Protein 4HVK (pdb70)

Solvent-accessible surface area: 15768 Å² total; per-residue (Å²): 36,76,0,22,7,33,76,27,14,60,53,6,79,96,0,80,130,28,10,91,45,47,99,106,123,28,128,10,55,12,74,36,132,94,70,106,0,124,80,0,65,108,4,5,98,84,3,57,121,46,0,20,168,26,0,73,0,78,32,20,77,2,3,6,4,56,12,19,78,32,0,1,39,5,0,0,26,0,14,0,53,106,5,29,146,111,11,83,1,0,0,0,0,26,1,0,103,70,10,0,10,75,8,0,97,84,0,74,170,87,53,11,85,14,41,68,0,54,19,39,138,85,0,51,8,55,20,82,36,0,92,128,62,32,88,130,56,2,6,0,0,0,0,8,4,3,3,36,23,0,0,0,40,4,40,0,85,99,0,28,141,33,4,60,85,139,10,8,2,0,0,8,1,30,8,0,6,10,7,23,66,11,20,0,92,126,3,18,0,31,0,0,0,0,11,0,15,24,3,4,0,10,131,49,6,0,0,0,0,7,54,152,148,24,77,14,84,35,65,83,139,64,72,37,31,20,155,34,35,50,6,33,75,35,72,7,20,11,6,16,0,0,0,64,0,0,60,8,3,50,151,45,37,146,124,9,5,109,72,0,78,117,1,10,51,70,0,18,90,58,2,66,149,28,141,79,15,95,35,9,4,27,66,138,124,2,0,0,3,0,0,0,1,39,4,31,148,13,115,0,72,26,0,35,97,15,0,86,145,28,37,0,64,12,19,59,57,150,61,28,65,6,2,81,34,17,62,25,144,64,87,60,8,59,0,1,1,4,1,0,0,0,26,101,9,60,47,119,30,0,72,111,0,31,135,22,0,62,42,4,2,81,135,19,52,96,145,39,178

B-factor: mean 20.03, std 10.5, range [8.26, 128.12]

Radius of gyration: 21.13 Å; Cα contacts (8 Å, |Δi|>4): 844; chains: 1; bounding box: 71×50×34 Å

Organism: Archaeoglobus fulgidus (strain ATCC 49558 / DSM 4304 / JCM 9628 / NBRC 100126 / VC-16) (NCBI:txid224325)

Structure (mmCIF, N/CA/C/O backbone):
data_4HVK
#
_entry.id   4HVK
#
_cell.length_a   70.060
_cell.length_b   99.270
_cell.length_c   108.860
_cell.angle_alpha   90.00
_cell.angle_beta   90.00
_cell.angle_gamma   90.00
#
_symmetry.space_group_name_H-M   'C 2 2 21'
#
loop_
_entity.id
_entity.type
_entity.pdbx_description
1 polymer 'Probable cysteine desulfurase 2'
2 non-polymer 'CALCIUM ION'
3 non-polymer 'CHLORIDE ION'
4 non-polymer "4'-DEOXY-4'-AMINOPYRIDOXAL-5'-PHOSPHATE"
5 non-polymer 'TETRAETHYLENE GLYCOL'
6 water water
#
loop_
_atom_site.group_PDB
_atom_site.id
_atom_site.type_symbol
_atom_site.label_atom_id
_atom_site.label_alt_id
_atom_site.label_comp_id
_atom_site.label_asym_id
_atom_site.label_entity_id
_atom_site.label_seq_id
_atom_site.pdbx_PDB_ins_code
_atom_site.Cartn_x
_atom_site.Cartn_y
_atom_site.Cartn_z
_atom_site.occupancy
_atom_site.B_iso_or_equiv
_atom_site.auth_seq_id
_atom_site.auth_comp_id
_atom_site.auth_asym_id
_atom_site.auth_atom_id
_atom_site.pdbx_PDB_model_num
ATOM 1 N N . ALA A 1 2 ? 11.931 -2.256 19.622 1.00 19.34 2 ALA A N 1
ATOM 2 C CA . ALA A 1 2 ? 12.392 -1.605 18.324 1.00 15.78 2 ALA A CA 1
ATOM 3 C C . ALA A 1 2 ? 12.806 -0.157 18.622 1.00 13.71 2 ALA A C 1
ATOM 4 O O . ALA A 1 2 ? 12.020 0.651 19.038 1.00 15.57 2 ALA A O 1
ATOM 6 N N . TYR A 1 3 ? 14.116 0.048 18.420 1.00 13.16 3 TYR A N 1
ATOM 7 C CA . TYR A 1 3 ? 14.726 1.345 18.761 1.00 12.49 3 TYR A CA 1
ATOM 8 C C . TYR A 1 3 ? 14.827 2.218 17.531 1.00 11.57 3 TYR A C 1
ATOM 9 O O . TYR A 1 3 ? 15.571 1.905 16.613 1.00 12.73 3 TYR A O 1
ATOM 18 N N . PHE A 1 4 ? 14.145 3.365 17.578 1.00 11.13 4 PHE A N 1
ATOM 19 C CA . PHE A 1 4 ? 14.072 4.337 16.503 1.00 11.21 4 PHE A CA 1
ATOM 20 C C . PHE A 1 4 ? 14.439 5.686 17.017 1.00 11.45 4 PHE A C 1
ATOM 21 O O . PHE A 1 4 ? 13.836 6.669 16.639 1.00 11.79 4 PHE A O 1
ATOM 29 N N . ASP A 1 5 ? 15.508 5.743 17.844 1.00 10.91 5 ASP A N 1
ATOM 30 C CA . ASP A 1 5 ? 15.932 7.024 18.405 1.00 11.10 5 ASP A CA 1
ATOM 31 C C . ASP A 1 5 ? 17.468 7.145 18.313 1.00 9.75 5 ASP A C 1
ATOM 32 O O . ASP A 1 5 ? 18.157 7.638 19.198 1.00 10.83 5 ASP A O 1
ATOM 37 N N . TYR A 1 6 ? 17.966 6.776 17.127 1.00 10.04 6 TYR A N 1
ATOM 38 C CA . TYR A 1 6 ? 19.365 6.881 16.845 1.00 9.74 6 TYR A CA 1
ATOM 39 C C . TYR A 1 6 ? 19.951 8.289 16.919 1.00 9.80 6 TYR A C 1
ATOM 40 O O . TYR A 1 6 ? 21.130 8.410 17.247 1.00 12.56 6 TYR A O 1
ATOM 49 N N A THR A 1 7 ? 19.222 9.325 16.614 0.50 9.73 7 THR A N 1
ATOM 50 N N B THR A 1 7 ? 19.165 9.313 16.624 0.50 11.21 7 THR A N 1
ATOM 51 C CA A THR A 1 7 ? 19.828 10.623 16.730 0.50 10.95 7 THR A CA 1
ATOM 52 C CA B THR A 1 7 ? 19.596 10.714 16.708 0.50 13.70 7 THR A CA 1
ATOM 53 C C A THR A 1 7 ? 19.870 11.116 18.181 0.50 11.09 7 THR A C 1
ATOM 54 C C B THR A 1 7 ? 20.090 11.082 18.113 0.50 12.43 7 THR A C 1
ATOM 55 O O A THR A 1 7 ? 20.367 12.193 18.438 0.50 12.22 7 THR A O 1
ATOM 56 O O B THR A 1 7 ? 20.972 11.918 18.335 0.50 10.54 7 THR A O 1
ATOM 63 N N A SER A 1 8 ? 19.363 10.367 19.137 0.70 10.61 8 SER A N 1
ATOM 64 N N B SER A 1 8 ? 19.485 10.456 19.102 0.30 11.83 8 SER A N 1
ATOM 65 C CA A SER A 1 8 ? 19.616 10.645 20.516 0.70 9.80 8 SER A CA 1
ATOM 66 C CA B SER A 1 8 ? 19.803 10.722 20.491 0.30 11.88 8 SER A CA 1
ATOM 67 C C A SER A 1 8 ? 20.812 9.901 21.093 0.70 10.72 8 SER A C 1
ATOM 68 C C B SER A 1 8 ? 21.025 9.962 20.959 0.30 12.42 8 SER A C 1
ATOM 69 O O A SER A 1 8 ? 21.458 10.414 22.021 0.70 10.05 8 SER A O 1
ATOM 70 O O B SER A 1 8 ? 21.928 10.507 21.622 0.30 12.12 8 SER A O 1
ATOM 75 N N . ALA A 1 9 ? 21.088 8.705 20.569 1.00 11.43 9 ALA A N 1
ATOM 76 C CA . ALA A 1 9 ? 22.181 7.885 21.062 1.00 10.85 9 ALA A CA 1
ATOM 77 C C . ALA A 1 9 ? 22.242 6.635 20.199 1.00 10.85 9 ALA A C 1
ATOM 78 O O . ALA A 1 9 ? 21.187 6.138 19.828 1.00 11.03 9 ALA A O 1
ATOM 80 N N . LYS A 1 10 ? 23.459 6.142 19.982 1.00 11.12 10 LYS A N 1
ATOM 81 C CA . LYS A 1 10 ? 23.693 4.929 19.204 1.00 10.31 10 LYS A CA 1
ATOM 82 C C . LYS A 1 10 ? 24.506 3.933 20.037 1.00 10.89 10 LYS A C 1
ATOM 83 O O . LYS A 1 10 ? 25.301 4.321 20.883 1.00 11.24 10 LYS A O 1
ATOM 89 N N . PRO A 1 11 ? 24.333 2.630 19.753 1.00 11.90 11 PRO A N 1
ATOM 90 C CA . PRO A 1 11 ? 25.208 1.677 20.339 1.00 11.92 11 PRO A CA 1
ATOM 91 C C . PRO A 1 11 ? 26.628 1.769 19.766 1.00 12.81 11 PRO A C 1
ATOM 92 O O . PRO A 1 11 ? 26.817 2.172 18.614 1.00 14.87 11 PRO A O 1
ATOM 96 N N . VAL A 1 12 ? 27.615 1.408 20.575 1.00 12.10 12 VAL A N 1
ATOM 97 C CA . VAL A 1 12 ? 28.963 1.238 20.087 1.00 11.93 12 VAL A CA 1
ATOM 98 C C . VAL A 1 12 ? 29.070 -0.046 19.341 1.00 12.37 12 VAL A C 1
ATOM 99 O O . VAL A 1 12 ? 28.727 -1.111 19.893 1.00 14.61 12 VAL A O 1
ATOM 103 N N . ASP A 1 13 ? 29.561 -0.038 18.108 1.00 12.27 13 ASP A N 1
ATOM 104 C CA . ASP A 1 13 ? 29.772 -1.281 17.344 1.00 12.83 13 ASP A CA 1
ATOM 105 C C . ASP A 1 13 ? 30.708 -2.192 18.083 1.00 13.28 13 ASP A C 1
ATOM 106 O O . ASP A 1 13 ? 31.739 -1.736 18.581 1.00 13.00 13 ASP A O 1
ATOM 111 N N . GLU A 1 14 ? 30.400 -3.478 18.107 1.00 15.18 14 GLU A N 1
ATOM 112 C CA . GLU A 1 14 ? 31.259 -4.413 18.784 1.00 17.05 14 GLU A CA 1
ATOM 113 C C . GLU A 1 14 ? 32.684 -4.412 18.316 1.00 15.54 14 GLU A C 1
ATOM 114 O O . GLU A 1 14 ? 33.642 -4.643 19.087 1.00 15.74 14 GLU A O 1
ATOM 116 N N . ARG A 1 15 ? 32.877 -4.122 17.020 1.00 14.17 15 ARG A N 1
ATOM 117 C CA . ARG A 1 15 ? 34.230 -4.038 16.461 1.00 14.66 15 ARG A CA 1
ATOM 118 C C . ARG A 1 15 ? 35.053 -2.831 16.972 1.00 15.40 15 ARG A C 1
ATOM 119 O O . ARG A 1 15 ? 36.293 -2.878 17.097 1.00 15.75 15 ARG A O 1
ATOM 127 N N . ILE A 1 16 ? 34.340 -1.782 17.308 1.00 14.24 16 ILE A N 1
ATOM 128 C CA . ILE A 1 16 ? 34.927 -0.555 17.849 1.00 14.46 16 ILE A CA 1
ATOM 129 C C . ILE A 1 16 ? 35.313 -0.827 19.290 1.00 15.42 16 ILE A C 1
ATOM 130 O O . ILE A 1 16 ? 36.416 -0.486 19.715 1.00 14.53 16 ILE A O 1
ATOM 135 N N . LEU A 1 17 ? 34.432 -1.476 20.037 1.00 16.19 17 LEU A N 1
ATOM 136 C CA . LEU A 1 17 ? 34.738 -1.807 21.411 1.00 17.24 17 LEU A CA 1
ATOM 137 C C . LEU A 1 17 ? 35.981 -2.688 21.464 1.00 16.41 17 LEU A C 1
ATOM 138 O O . LEU A 1 17 ? 36.887 -2.482 22.296 1.00 18.56 17 LEU A O 1
ATOM 143 N N . GLU A 1 18 ? 36.085 -3.670 20.587 1.00 18.49 18 GLU A N 1
ATOM 144 C CA . GLU A 1 18 ? 37.259 -4.521 20.530 1.00 17.92 18 GLU A CA 1
ATOM 145 C C . GLU A 1 18 ? 38.547 -3.738 20.312 1.00 18.20 18 GLU A C 1
ATOM 146 O O . GLU A 1 18 ? 39.617 -4.044 20.923 1.00 21.61 18 GLU A O 1
ATOM 152 N N . ALA A 1 19 ? 38.517 -2.689 19.478 1.00 15.69 19 ALA A N 1
ATOM 153 C CA . ALA A 1 19 ? 39.719 -1.921 19.247 1.00 16.42 19 ALA A CA 1
ATOM 154 C C . ALA A 1 19 ? 40.111 -1.051 20.439 1.00 14.74 19 ALA A C 1
ATOM 155 O O . ALA A 1 19 ? 41.299 -0.814 20.673 1.00 16.90 19 ALA A O 1
ATOM 157 N N . MET A 1 20 ? 39.120 -0.615 21.171 1.00 14.81 20 MET A N 1
ATOM 158 C CA . MET A 1 20 ? 39.303 0.264 22.341 1.00 14.86 20 MET A CA 1
ATOM 159 C C . MET A 1 20 ? 39.842 -0.367 23.591 1.00 14.96 20 MET A C 1
ATOM 160 O O . MET A 1 20 ? 40.619 0.222 24.319 1.00 15.23 20 MET A O 1
ATOM 165 N N . LEU A 1 21 ? 39.374 -1.561 23.865 1.00 16.46 21 LEU A N 1
ATOM 166 C CA . LEU A 1 21 ? 39.602 -2.142 25.163 1.00 19.18 21 LEU A CA 1
ATOM 167 C C . LEU A 1 21 ? 41.056 -2.256 25.563 1.00 18.41 21 LEU A C 1
ATOM 168 O O . LEU A 1 21 ? 41.320 -2.073 26.743 1.00 16.87 21 LEU A O 1
ATOM 173 N N . PRO A 1 22 ? 41.973 -2.640 24.644 1.00 15.81 22 PRO A N 1
ATOM 174 C CA . PRO A 1 22 ? 43.339 -2.745 25.062 1.00 17.65 22 PRO A CA 1
ATOM 175 C C . PRO A 1 22 ? 43.923 -1.491 25.707 1.00 15.71 22 PRO A C 1
ATOM 176 O O . PRO A 1 22 ? 44.906 -1.555 26.423 1.00 15.45 22 PRO A O 1
ATOM 180 N N . TYR A 1 23 ? 43.396 -0.364 25.304 1.00 13.29 23 TYR A N 1
ATOM 181 C CA . TYR A 1 23 ? 43.916 0.915 25.750 1.00 12.51 23 TYR A CA 1
ATOM 182 C C . TYR A 1 23 ? 43.371 1.310 27.124 1.00 12.45 23 TYR A C 1
ATOM 183 O O . TYR A 1 23 ? 43.929 2.190 27.787 1.00 15.18 23 TYR A O 1
ATOM 192 N N A MET A 1 24 ? 42.329 0.643 27.577 0.50 14.04 24 MET A N 1
ATOM 193 N N B MET A 1 24 ? 42.398 0.592 27.622 0.50 13.34 24 MET A N 1
ATOM 194 C CA A MET A 1 24 ? 41.771 0.879 28.912 0.50 14.77 24 MET A CA 1
ATOM 195 C CA 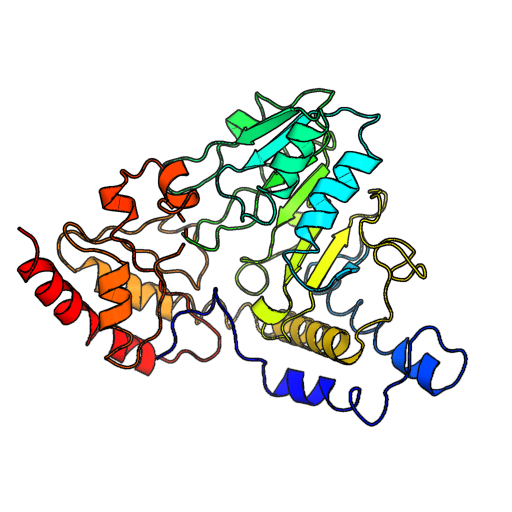B MET A 1 24 ? 41.861 0.869 28.946 0.50 14.01 24 MET A CA 1
ATOM 196 C C A MET A 1 24 ? 42.711 0.402 29.991 0.50 14.08 24 MET A C 1
ATOM 197 C C B MET A 1 24 ? 42.721 0.260 30.061 0.50 14.43 24 MET A C 1
ATOM 198 O O A MET A 1 24 ? 42.891 1.055 31.003 0.50 15.74 24 MET A O 1
ATOM 199 O O B MET A 1 24 ? 43.077 0.910 31.012 0.50 15.66 24 MET A O 1
ATOM 208 N N A THR A 1 25 ? 43.192 -0.826 29.790 0.50 14.47 25 THR A N 1
ATOM 209 N N B THR A 1 25 ? 43.054 -1.019 29.970 0.50 15.78 25 THR A N 1
ATOM 210 C CA A THR A 1 25 ? 43.734 -1.623 30.895 0.50 17.76 25 THR A CA 1
ATOM 211 C CA B THR A 1 25 ? 43.833 -1.594 31.068 0.50 18.03 25 THR A CA 1
ATOM 212 C C A THR A 1 25 ? 45.237 -1.853 30.640 0.50 16.33 25 THR A C 1
ATOM 213 C C B THR A 1 25 ? 45.162 -2.215 30.689 0.50 16.67 25 THR A C 1
ATOM 214 O O A THR A 1 25 ? 46.118 -1.582 31.515 0.50 17.02 25 THR A O 1
ATOM 215 O O B THR A 1 25 ? 45.868 -2.708 31.584 0.50 20.55 25 THR A O 1
ATOM 222 N N . GLU A 1 26 ? 45.544 -2.294 29.428 1.00 16.98 26 GLU A N 1
ATOM 223 C CA A GLU A 1 26 ? 46.867 -2.824 29.013 0.50 17.71 26 GLU A CA 1
ATOM 224 C CA B GLU A 1 26 ? 46.888 -2.765 29.187 0.50 17.18 26 GLU A CA 1
ATOM 225 C C . GLU A 1 26 ? 47.842 -1.723 28.603 1.00 16.48 26 GLU A C 1
ATOM 226 O O . GLU A 1 26 ? 48.946 -1.539 29.110 1.00 19.84 26 GLU A O 1
ATOM 237 N N . SER A 1 27 ? 47.458 -1.029 27.565 1.00 15.40 27 SER A N 1
ATOM 238 C CA . SER A 1 27 ? 48.245 -0.003 26.941 1.00 15.11 27 SER A CA 1
ATOM 239 C C . SER A 1 27 ? 47.655 1.369 27.321 1.00 14.22 27 SER A C 1
ATOM 240 O O . SER A 1 27 ? 47.050 2.028 26.477 1.00 15.37 27 SER A O 1
ATOM 243 N N . PHE A 1 28 ? 47.863 1.751 28.576 1.00 12.65 28 PHE A N 1
ATOM 244 C CA . PHE A 1 28 ? 47.126 2.869 29.157 1.00 12.31 28 PHE A CA 1
ATOM 245 C C . PHE A 1 28 ? 47.946 4.130 29.270 1.00 11.51 28 PHE A C 1
ATOM 246 O O . PHE A 1 28 ? 47.506 5.026 29.984 1.00 12.78 28 PHE A O 1
ATOM 254 N N . GLY A 1 29 ? 49.077 4.239 28.588 1.00 11.12 29 GLY A N 1
ATOM 255 C CA . GLY A 1 29 ? 49.897 5.411 28.670 1.00 10.74 29 GLY A CA 1
ATOM 256 C C . GLY A 1 29 ? 49.276 6.710 28.247 1.00 10.85 29 GLY A C 1
ATOM 257 O O . GLY A 1 29 ? 48.325 6.762 27.472 1.00 12.33 29 GLY A O 1
ATOM 258 N N . ASN A 1 30 ? 49.903 7.743 28.737 1.00 10.90 30 ASN A N 1
ATOM 259 C CA . ASN A 1 30 ? 49.595 9.135 28.309 1.00 11.19 30 ASN A CA 1
ATOM 260 C C . ASN A 1 30 ? 50.499 9.463 27.113 1.00 11.37 30 ASN A C 1
ATOM 261 O O . ASN A 1 30 ? 51.711 9.280 27.183 1.00 11.74 30 ASN A O 1
ATOM 266 N N . PRO A 1 31 ? 49.912 9.961 25.993 1.00 11.54 31 PRO A N 1
ATOM 267 C CA . PRO A 1 31 ? 50.718 10.275 24.816 1.00 12.78 31 PRO A CA 1
ATOM 268 C C . PRO A 1 31 ? 51.838 11.303 25.032 1.00 14.83 31 PRO A C 1
ATOM 269 O O . PRO A 1 31 ? 52.746 11.355 24.173 1.00 17.11 31 PRO A O 1
ATOM 273 N N . SER A 1 32 ? 51.785 12.120 26.090 1.00 14.26 32 SER A N 1
ATOM 274 C CA . SER A 1 32 ? 52.818 13.055 26.355 1.00 15.13 32 SER A CA 1
ATOM 275 C C . SER A 1 32 ? 53.983 12.439 27.131 1.00 14.73 32 SER A C 1
ATOM 276 O O . SER A 1 32 ? 55.021 13.062 27.283 1.00 17.68 32 SER A O 1
ATOM 279 N N . SER A 1 33 ? 53.820 11.226 27.641 1.00 13.76 33 SER A N 1
ATOM 280 C CA . SER A 1 33 ? 54.924 10.610 28.418 1.00 12.98 33 SER A CA 1
ATOM 281 C C . SER A 1 33 ? 56.017 10.151 27.493 1.00 14.94 33 SER A C 1
ATOM 282 O O . SER A 1 33 ? 55.752 9.672 26.407 1.00 17.20 33 SER A O 1
ATOM 285 N N A VAL A 1 34 ? 57.225 10.237 28.030 0.60 15.17 34 VAL A N 1
ATOM 286 N N B VAL A 1 34 ? 57.273 10.260 27.914 0.40 15.56 34 VAL A N 1
ATOM 287 C CA A VAL A 1 34 ? 58.469 9.998 27.285 0.60 14.95 34 VAL A CA 1
ATOM 288 C CA B VAL A 1 34 ? 58.418 9.981 27.000 0.40 16.10 34 VAL A CA 1
ATOM 289 C C A VAL A 1 34 ? 59.034 8.641 27.681 0.60 16.52 34 VAL A C 1
ATOM 290 C C B VAL A 1 34 ? 59.108 8.621 27.246 0.40 17.10 34 VAL A C 1
ATOM 291 O O A VAL A 1 34 ? 60.110 8.512 28.299 0.60 17.54 34 VAL A O 1
ATOM 292 O O B VAL A 1 34 ? 60.371 8.467 27.329 0.40 15.02 34 VAL A O 1
ATOM 299 N N . HIS A 1 35 ? 58.236 7.649 27.402 1.00 14.31 35 HIS A N 1
ATOM 300 C CA . HIS A 1 35 ? 58.618 6.266 27.554 1.00 13.76 35 HIS A CA 1
ATOM 301 C C . HIS A 1 35 ? 57.719 5.401 26.720 1.00 14.52 35 HIS A C 1
ATOM 302 O O . HIS A 1 35 ? 56.831 5.891 26.052 1.00 14.68 35 HIS A O 1
ATOM 309 N N . SER A 1 36 ? 58.032 4.113 26.682 1.00 14.87 36 SER A N 1
ATOM 310 C CA . SER A 1 36 ? 57.404 3.205 25.742 1.00 15.37 36 SER A CA 1
ATOM 311 C C . SER A 1 36 ? 55.876 3.253 25.832 1.00 13.55 36 SER A C 1
ATOM 312 O O . SER A 1 36 ? 55.221 3.062 24.814 1.00 14.45 36 SER A O 1
ATOM 315 N N . TYR A 1 37 ? 55.292 3.379 27.035 1.00 13.65 37 TYR A N 1
ATOM 316 C CA . TYR A 1 37 ? 53.842 3.365 27.128 1.00 13.10 37 TYR A CA 1
ATOM 317 C C . TYR A 1 37 ? 53.317 4.650 26.481 1.00 11.86 37 TYR A C 1
ATOM 318 O O . TYR A 1 37 ? 52.232 4.637 25.826 1.00 13.13 37 TYR A O 1
ATOM 327 N N . GLY A 1 38 ? 53.991 5.756 26.694 1.00 12.44 38 GLY A N 1
ATOM 328 C CA . GLY A 1 38 ? 53.672 7.023 26.076 1.00 13.31 38 GLY A CA 1
ATOM 329 C C . GLY A 1 38 ? 53.738 6.898 24.554 1.00 12.71 38 GLY A C 1
ATOM 330 O O . GLY A 1 38 ? 52.854 7.408 23.833 1.00 13.55 38 GLY A O 1
ATOM 331 N N . PHE A 1 39 ? 54.796 6.286 24.044 1.00 12.50 39 PHE A N 1
ATOM 332 C CA . PHE A 1 39 ? 54.987 6.214 22.600 1.00 13.72 39 PHE A CA 1
ATOM 333 C C . PHE A 1 39 ? 53.848 5.441 21.986 1.00 14.99 39 PHE A C 1
ATOM 334 O O . PHE A 1 39 ? 53.321 5.843 20.915 1.00 14.94 39 PHE A O 1
ATOM 342 N N . LYS A 1 40 ? 53.481 4.295 22.561 1.00 14.12 40 LYS A N 1
ATOM 343 C CA . LYS A 1 40 ? 52.386 3.555 22.020 1.00 15.13 40 LYS A CA 1
ATOM 344 C C . LYS A 1 40 ? 51.083 4.307 22.020 1.00 12.92 40 LYS A C 1
ATOM 345 O O . LYS A 1 40 ? 50.285 4.208 21.083 1.00 13.83 40 LYS A O 1
ATOM 349 N N . ALA A 1 41 ? 50.847 5.064 23.086 1.00 11.55 41 ALA A N 1
ATOM 350 C CA . ALA A 1 41 ? 49.625 5.846 23.193 1.00 11.71 41 ALA A CA 1
ATOM 351 C C . ALA A 1 41 ? 49.632 6.935 22.092 1.00 12.86 41 ALA A C 1
ATOM 352 O O . ALA A 1 41 ? 48.598 7.157 21.425 1.00 13.47 41 ALA A O 1
ATOM 354 N N . ARG A 1 42 ? 50.748 7.631 21.923 1.00 13.54 42 ARG A N 1
ATOM 355 C CA . ARG A 1 42 ? 50.813 8.634 20.900 1.00 13.73 42 ARG A CA 1
ATOM 356 C C . ARG A 1 42 ? 50.618 8.088 19.503 1.00 13.99 42 ARG A C 1
ATOM 357 O O . ARG A 1 42 ? 49.938 8.682 18.670 1.00 14.36 42 ARG A O 1
ATOM 361 N N A GLU A 1 43 ? 51.160 6.922 19.254 0.60 13.87 43 GLU A N 1
ATOM 362 N N B GLU A 1 43 ? 51.227 6.961 19.240 0.40 13.68 43 GLU A N 1
ATOM 363 C CA A GLU A 1 43 ? 51.028 6.274 17.925 0.60 15.18 43 GLU A CA 1
ATOM 364 C CA B GLU A 1 43 ? 51.086 6.379 17.916 0.40 13.83 43 GLU A CA 1
ATOM 365 C C A GLU A 1 43 ? 49.537 5.941 17.670 0.60 14.09 43 GLU A C 1
ATOM 366 C C B GLU A 1 43 ? 49.568 6.051 17.704 0.40 13.98 43 GLU A C 1
ATOM 367 O O A GLU A 1 43 ? 49.009 6.014 16.562 0.60 13.93 43 GLU A O 1
ATOM 368 O O B GLU A 1 43 ? 49.041 6.355 16.635 0.40 14.27 43 GLU A O 1
ATOM 379 N N . ALA A 1 44 ? 48.877 5.461 18.714 1.00 13.08 44 ALA A N 1
ATOM 380 C CA . ALA A 1 44 ? 47.430 5.164 18.602 1.00 12.82 44 ALA A CA 1
ATOM 381 C C . ALA A 1 44 ? 46.645 6.416 18.293 1.00 12.44 44 ALA A C 1
ATOM 382 O O . ALA A 1 44 ? 45.726 6.364 17.488 1.00 13.41 44 ALA A O 1
ATOM 384 N N . VAL A 1 45 ? 46.935 7.520 18.981 1.00 12.28 45 VAL A N 1
ATOM 385 C CA . VAL A 1 45 ? 46.214 8.767 18.788 1.00 12.08 45 VAL A CA 1
ATOM 386 C C . VAL A 1 45 ? 46.439 9.238 17.342 1.00 11.75 45 VAL A C 1
ATOM 387 O O . VAL A 1 45 ? 45.484 9.631 16.645 1.00 12.89 45 VAL A O 1
ATOM 391 N N A GLN A 1 46 ? 47.700 9.305 16.940 0.60 12.44 46 GLN A N 1
ATOM 392 N N B GLN A 1 46 ? 47.669 9.053 16.857 0.40 11.32 46 GLN A N 1
ATOM 393 C CA A GLN A 1 46 ? 48.019 9.862 15.602 0.60 13.64 46 GLN A CA 1
ATOM 394 C CA B GLN A 1 46 ? 48.019 9.462 15.477 0.40 12.92 46 GLN A CA 1
ATOM 395 C C A GLN A 1 46 ? 47.328 9.057 14.501 0.60 13.27 46 GLN A C 1
ATOM 396 C C B GLN A 1 46 ? 47.262 8.603 14.477 0.40 12.12 46 GLN A C 1
ATOM 397 O O A GLN A 1 46 ? 46.882 9.615 13.496 0.60 14.66 46 GLN A O 1
ATOM 398 O O B GLN A 1 46 ? 46.685 9.104 13.501 0.40 10.76 46 GLN A O 1
ATOM 409 N N A GLU A 1 47 ? 47.313 7.734 14.668 0.50 14.17 47 GLU A N 1
ATOM 410 N N B GLU A 1 47 ? 47.253 7.300 14.675 0.50 13.01 47 GLU A N 1
ATOM 411 C CA A GLU A 1 47 ? 46.609 6.771 13.755 0.50 13.28 47 GLU A CA 1
ATOM 412 C CA B GLU A 1 47 ? 46.578 6.529 13.721 0.50 13.54 47 GLU A CA 1
ATOM 413 C C A GLU A 1 47 ? 45.076 6.958 13.698 0.50 12.20 47 GLU A C 1
ATOM 414 C C B GLU A 1 47 ? 45.116 7.011 13.685 0.50 12.57 47 GLU A C 1
ATOM 415 O O A GLU A 1 47 ? 44.409 6.799 12.650 0.50 11.44 47 GLU A O 1
ATOM 416 O O B GLU A 1 47 ? 44.604 7.318 12.592 0.50 12.83 47 GLU A O 1
ATOM 427 N N . ALA A 1 48 ? 44.491 7.163 14.859 1.00 12.03 48 ALA A N 1
ATOM 428 C CA . ALA A 1 48 ? 43.076 7.545 14.917 1.00 11.51 48 ALA A CA 1
ATOM 429 C C . ALA A 1 48 ? 42.797 8.853 14.204 1.00 12.24 48 ALA A C 1
ATOM 430 O O . ALA A 1 48 ? 41.777 8.998 13.500 1.00 13.14 48 ALA A O 1
ATOM 432 N N . ARG A 1 49 ? 43.651 9.839 14.440 1.00 11.85 49 ARG A N 1
ATOM 433 C CA . ARG A 1 49 ? 43.507 11.155 13.893 1.00 12.20 49 ARG A CA 1
ATOM 434 C C . ARG A 1 49 ? 43.488 11.031 12.344 1.00 12.92 49 ARG A C 1
ATOM 435 O O . ARG A 1 49 ? 42.680 11.674 11.695 1.00 13.53 49 ARG A O 1
ATOM 443 N N A GLU A 1 50 ? 44.362 10.164 11.821 0.50 13.02 50 GLU A N 1
ATOM 444 N N B GLU A 1 50 ? 44.444 10.310 11.788 0.50 11.28 50 GLU A N 1
ATOM 445 C CA A GLU A 1 50 ? 44.418 9.842 10.407 0.50 13.79 50 GLU A CA 1
ATOM 446 C CA B GLU A 1 50 ? 44.485 10.211 10.372 0.50 11.75 50 GLU A CA 1
ATOM 447 C C A GLU A 1 50 ? 43.125 9.195 9.873 0.50 13.63 50 GLU A C 1
ATOM 448 C C B GLU A 1 50 ? 43.249 9.491 9.819 0.50 11.55 50 GLU A C 1
ATOM 449 O O A GLU A 1 50 ? 42.645 9.537 8.800 0.50 13.86 50 GLU A O 1
ATOM 450 O O B GLU A 1 50 ? 42.804 9.758 8.719 0.50 13.09 50 GLU A O 1
ATOM 461 N N A LYS A 1 51 ? 42.560 8.268 10.609 0.50 12.76 51 LYS A N 1
ATOM 462 N N B LYS A 1 51 ? 42.728 8.518 10.537 0.50 10.24 51 LYS A N 1
ATOM 463 C CA A LYS A 1 51 ? 41.331 7.599 10.201 0.50 13.07 51 LYS A CA 1
ATOM 464 C CA B LYS A 1 51 ? 41.524 7.812 10.092 0.50 11.93 51 LYS A CA 1
ATOM 465 C C A LYS A 1 51 ? 40.163 8.593 10.143 0.50 13.39 51 LYS A C 1
ATOM 466 C C B LYS A 1 51 ? 40.321 8.765 10.022 0.50 11.82 51 LYS A C 1
ATOM 467 O O A LYS A 1 51 ? 39.308 8.517 9.229 0.50 13.51 51 LYS A O 1
ATOM 468 O O B LYS A 1 51 ? 39.561 8.793 9.025 0.50 11.38 51 LYS A O 1
ATOM 479 N N . VAL A 1 52 ? 40.149 9.540 11.083 1.00 12.39 52 VAL A N 1
ATOM 480 C CA . VAL A 1 52 ? 39.063 10.565 11.089 1.00 11.58 52 VAL A CA 1
ATOM 481 C C . VAL A 1 52 ? 39.255 11.550 9.902 1.00 11.98 52 VAL A C 1
ATOM 482 O O . VAL A 1 52 ? 38.298 11.864 9.204 1.00 12.72 52 VAL A O 1
ATOM 486 N N . ALA A 1 53 ? 40.478 12.029 9.726 1.00 12.44 53 ALA A N 1
ATOM 487 C CA . ALA A 1 53 ? 40.724 12.957 8.640 1.00 12.93 53 ALA A CA 1
ATOM 488 C C . ALA A 1 53 ? 40.395 12.325 7.287 1.00 12.86 53 ALA A C 1
ATOM 489 O O . ALA A 1 53 ? 39.777 12.931 6.403 1.00 15.57 53 ALA A O 1
ATOM 491 N N . LYS A 1 54 ? 40.818 11.094 7.099 1.00 13.80 54 LYS A N 1
ATOM 492 C CA A LYS A 1 54 ? 40.609 10.388 5.830 0.20 14.15 54 LYS A CA 1
ATOM 493 C CA B LYS A 1 54 ? 40.587 10.428 5.809 0.80 13.01 54 LYS A CA 1
ATOM 494 C C . LYS A 1 54 ? 39.117 10.291 5.507 1.00 12.98 54 LYS A C 1
ATOM 495 O O . LYS A 1 54 ? 38.691 10.383 4.335 1.00 15.31 54 LYS A O 1
ATOM 506 N N . LEU A 1 55 ? 38.292 10.000 6.524 1.00 12.83 55 LEU A N 1
ATOM 507 C CA . LEU A 1 55 ? 36.889 9.812 6.349 1.00 12.25 55 LEU A CA 1
ATOM 508 C C . LEU A 1 55 ? 36.261 10.969 5.578 1.00 12.71 55 LEU A C 1
ATOM 509 O O . LEU A 1 55 ? 35.363 10.731 4.761 1.00 15.86 55 LEU A O 1
ATOM 514 N N . VAL A 1 56 ? 36.666 12.181 5.884 1.00 12.86 56 VAL A N 1
ATOM 515 C CA . VAL A 1 56 ? 36.062 13.385 5.379 1.00 13.34 56 VAL A CA 1
ATOM 516 C C . VAL A 1 56 ? 36.917 14.067 4.313 1.00 12.38 56 VAL A C 1
ATOM 517 O O . VAL A 1 56 ? 36.704 15.231 3.959 1.00 13.36 56 VAL A O 1
ATOM 521 N N . ASN A 1 57 ? 37.921 13.371 3.809 1.00 13.50 57 ASN A N 1
ATOM 522 C CA . ASN A 1 57 ? 38.858 13.926 2.815 1.00 13.58 57 ASN A CA 1
ATOM 523 C C . ASN A 1 57 ? 39.543 15.129 3.340 1.00 13.72 57 ASN A C 1
ATOM 524 O O . ASN A 1 57 ? 39.674 16.128 2.644 1.00 14.32 57 ASN A O 1
ATOM 529 N N . GLY A 1 58 ? 40.052 15.058 4.575 1.00 13.56 58 GLY A N 1
ATOM 530 C CA . GLY A 1 58 ? 40.520 16.149 5.371 1.00 14.06 58 GLY A CA 1
ATOM 531 C C . GLY A 1 58 ? 42.014 16.392 5.360 1.00 14.35 58 GLY A C 1
ATOM 532 O O . GLY A 1 58 ? 42.543 17.001 6.253 1.00 14.47 58 GLY A O 1
ATOM 533 N N . GLY A 1 59 ? 42.695 15.980 4.279 1.00 16.04 59 GLY A N 1
ATOM 534 C CA . GLY A 1 59 ? 44.139 16.218 4.202 1.00 16.90 59 GLY A CA 1
ATOM 535 C C . GLY A 1 59 ? 44.558 17.677 4.179 1.00 17.41 59 GLY A C 1
ATOM 536 O O . GLY A 1 59 ? 45.709 17.979 4.474 1.00 20.12 59 GLY A O 1
ATOM 537 N N . GLY A 1 60 ? 43.648 18.578 3.788 1.00 15.42 60 GLY A N 1
ATOM 538 C CA . GLY A 1 60 ? 43.935 19.975 3.797 1.00 17.14 60 GLY A CA 1
ATOM 539 C C . GLY A 1 60 ? 43.668 20.689 5.101 1.00 16.16 60 GLY A C 1
ATOM 540 O O . GLY A 1 60 ? 43.561 21.897 5.110 1.00 15.74 60 GLY A O 1
ATOM 541 N N . GLY A 1 61 ? 43.613 19.944 6.200 1.00 17.24 61 GLY A N 1
ATOM 542 C CA . GLY A 1 61 ? 43.411 20.497 7.483 1.00 15.05 61 GLY A CA 1
ATOM 543 C C . GLY A 1 61 ? 43.831 19.534 8.577 1.00 14.31 61 GLY A C 1
ATOM 544 O O . GLY A 1 61 ? 44.524 18.579 8.312 1.00 16.29 61 GLY A O 1
ATOM 545 N N A THR A 1 62 ? 43.460 19.865 9.803 0.50 13.56 62 THR A N 1
ATOM 546 N N B THR A 1 62 ? 43.424 19.817 9.797 0.50 13.11 62 THR A N 1
ATOM 547 C CA A THR A 1 62 ? 43.824 19.174 11.003 0.50 14.57 62 THR A CA 1
ATOM 548 C CA B THR A 1 62 ? 43.799 19.066 10.944 0.50 14.17 62 THR A CA 1
ATOM 549 C C A THR A 1 62 ? 42.554 18.757 11.735 0.50 12.38 62 THR A C 1
ATOM 550 C C B THR A 1 62 ? 42.623 18.822 11.871 0.50 12.28 62 THR A C 1
ATOM 551 O O A THR A 1 62 ? 41.561 19.405 11.707 0.50 10.93 62 THR A O 1
ATOM 552 O O B THR A 1 62 ? 41.810 19.686 12.192 0.50 12.16 62 THR A O 1
ATOM 559 N N . VAL A 1 63 ? 42.589 17.588 12.328 1.00 13.35 63 VAL A N 1
ATOM 560 C CA . VAL A 1 63 ? 41.570 17.094 13.288 1.00 11.36 63 VAL A CA 1
ATOM 561 C C . VAL A 1 63 ? 41.965 17.498 14.713 1.00 11.85 63 VAL A C 1
ATOM 562 O O . VAL A 1 63 ? 43.058 17.187 15.163 1.00 14.56 63 VAL A O 1
ATOM 566 N N . VAL A 1 64 ? 41.064 18.175 15.425 1.00 11.63 64 VAL A N 1
ATOM 567 C CA . VAL A 1 64 ? 41.197 18.451 16.830 1.00 11.58 64 VAL A CA 1
ATOM 568 C C . VAL A 1 64 ? 40.156 17.596 17.590 1.00 10.70 6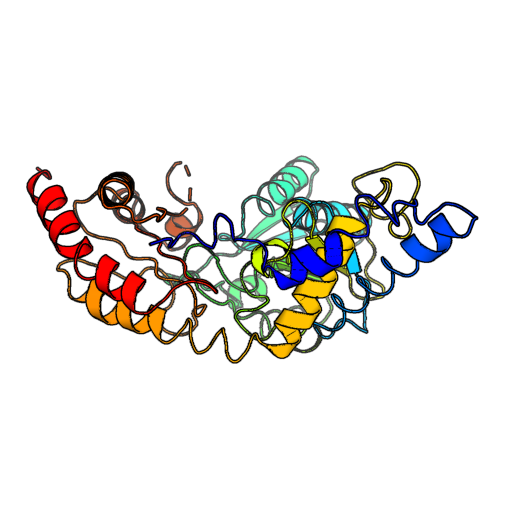4 VAL A C 1
ATOM 569 O O . VAL A 1 64 ? 38.969 17.716 17.373 1.00 11.78 64 VAL A O 1
ATOM 573 N N . PHE A 1 65 ? 40.658 16.761 18.498 1.00 9.94 65 PHE A N 1
ATOM 574 C CA . PHE A 1 65 ? 39.796 15.963 19.324 1.00 11.29 65 PHE A CA 1
ATOM 575 C C . PHE A 1 65 ? 39.159 16.752 20.432 1.00 10.67 65 PHE A C 1
ATOM 576 O O . PHE A 1 65 ? 39.800 17.552 21.065 1.00 14.05 65 PHE A O 1
ATOM 584 N N . THR A 1 66 ? 37.850 16.510 20.623 1.00 10.43 66 THR A N 1
ATOM 585 C CA . THR A 1 66 ? 37.070 17.133 21.653 1.00 9.97 66 THR A CA 1
ATOM 586 C C . THR A 1 66 ? 36.307 16.086 22.430 1.00 10.27 66 THR A C 1
ATOM 587 O O . THR A 1 66 ? 36.408 14.861 22.141 1.00 10.75 66 THR A O 1
ATOM 591 N N . SER A 1 67 ? 35.500 16.503 23.391 1.00 10.67 67 SER A N 1
ATOM 592 C CA . SER A 1 67 ? 34.633 15.618 24.145 1.00 9.93 67 SER A CA 1
ATOM 593 C C . SER A 1 67 ? 33.308 15.314 23.440 1.00 9.74 67 SER A C 1
ATOM 594 O O . SER A 1 67 ? 32.434 14.678 24.035 1.00 11.91 67 SER A O 1
ATOM 597 N N . GLY A 1 68 ? 33.162 15.730 22.184 1.00 10.21 68 GLY A N 1
ATOM 598 C CA . GLY A 1 68 ? 31.944 15.503 21.447 1.00 10.26 68 GLY A CA 1
ATOM 599 C C . GLY A 1 68 ? 31.596 16.617 20.508 1.00 9.65 68 GLY A C 1
ATOM 600 O O . GLY A 1 68 ? 32.311 17.657 20.440 1.00 10.35 68 GLY A O 1
ATOM 601 N N . ALA A 1 69 ? 30.478 16.514 19.805 1.00 9.86 69 ALA A N 1
ATOM 602 C CA . ALA A 1 69 ? 30.002 17.510 18.890 1.00 9.01 69 ALA A CA 1
ATOM 603 C C . ALA A 1 69 ? 29.709 18.806 19.621 1.00 9.44 69 ALA A C 1
ATOM 604 O O . ALA A 1 69 ? 29.977 19.880 19.022 1.00 10.63 69 ALA A O 1
ATOM 606 N N . THR A 1 70 ? 29.136 18.786 20.791 1.00 9.37 70 THR A N 1
ATOM 607 C CA . THR A 1 70 ? 28.826 20.060 21.487 1.00 9.52 70 THR A CA 1
ATOM 608 C C . THR A 1 70 ? 30.086 20.850 21.683 1.00 8.50 70 THR A C 1
ATOM 609 O O . THR A 1 70 ? 30.130 22.073 21.347 1.00 10.55 70 THR A O 1
ATOM 613 N N A GLU A 1 71 ? 31.119 20.277 22.266 0.50 9.42 71 GLU A N 1
ATOM 614 N N B GLU A 1 71 ? 31.118 20.267 22.251 0.50 9.73 71 GLU A N 1
ATOM 615 C CA A GLU A 1 71 ? 32.352 21.009 22.509 0.50 10.03 71 GLU A CA 1
ATOM 616 C CA B GLU A 1 71 ? 32.347 20.990 22.462 0.50 10.52 71 GLU A CA 1
ATOM 617 C C A GLU A 1 71 ? 33.062 21.456 21.205 0.50 10.09 71 GLU A C 1
ATOM 618 C C B GLU A 1 71 ? 32.908 21.508 21.157 0.50 10.00 71 GLU A C 1
ATOM 619 O O A GLU A 1 71 ? 33.698 22.534 21.137 0.50 10.06 71 GLU A O 1
ATOM 620 O O B GLU A 1 71 ? 33.308 22.660 21.052 0.50 9.78 71 GLU A O 1
ATOM 631 N N . ALA A 1 72 ? 32.952 20.640 20.145 1.00 9.77 72 ALA A N 1
ATOM 632 C CA . ALA A 1 72 ? 33.483 20.989 18.845 1.00 9.18 72 ALA A CA 1
ATOM 633 C C . ALA A 1 72 ? 32.743 22.189 18.270 1.00 9.65 72 ALA A C 1
ATOM 634 O O . ALA A 1 72 ? 33.372 23.100 17.721 1.00 11.01 72 ALA A O 1
ATOM 636 N N . ASN A 1 73 ? 31.418 22.237 18.363 1.00 9.83 73 ASN A N 1
ATOM 637 C CA . ASN A 1 73 ? 30.682 23.413 17.904 1.00 9.75 73 ASN A CA 1
ATOM 638 C C . ASN A 1 73 ? 30.986 24.613 18.726 1.00 10.55 73 ASN A C 1
ATOM 639 O O . ASN A 1 73 ? 31.067 25.706 18.133 1.00 11.79 73 ASN A O 1
ATOM 644 N N . ASN A 1 74 ? 31.175 24.525 20.027 1.00 10.30 74 ASN A N 1
ATOM 645 C CA . ASN A 1 74 ? 31.589 25.633 20.804 1.00 11.55 74 ASN A CA 1
ATOM 646 C C . ASN A 1 74 ? 32.926 26.184 20.323 1.00 10.34 74 ASN A C 1
ATOM 647 O O . ASN A 1 74 ? 33.159 27.400 20.231 1.00 12.36 74 ASN A O 1
ATOM 652 N N . LEU A 1 75 ? 33.876 25.318 20.087 1.00 11.29 75 LEU A N 1
ATOM 653 C CA . LEU A 1 75 ? 35.197 25.675 19.612 1.00 10.76 75 LEU A CA 1
ATOM 654 C C . LEU A 1 75 ? 35.103 26.388 18.290 1.00 10.63 75 LEU A C 1
ATOM 655 O O . LEU A 1 75 ? 35.745 27.435 18.059 1.00 12.14 75 LEU A O 1
ATOM 660 N N . ALA A 1 76 ? 34.333 25.861 17.347 1.00 11.29 76 ALA A N 1
ATOM 661 C CA . ALA A 1 76 ? 34.170 26.425 16.020 1.00 10.66 76 ALA A CA 1
ATOM 662 C C . ALA A 1 76 ? 33.656 27.839 16.135 1.00 11.02 76 ALA A C 1
ATOM 663 O O . ALA A 1 76 ? 34.193 28.730 15.522 1.00 14.54 76 ALA A O 1
ATOM 665 N N . ILE A 1 77 ? 32.580 28.033 16.861 1.00 10.88 77 ILE A N 1
ATOM 666 C CA . ILE A 1 77 ? 31.894 29.335 16.909 1.00 12.56 77 ILE A CA 1
ATOM 667 C C . ILE A 1 77 ? 32.686 30.293 17.713 1.00 12.75 77 ILE A C 1
ATOM 668 O O . ILE A 1 77 ? 33.041 31.424 17.220 1.00 13.44 77 ILE A O 1
ATOM 673 N N . ILE A 1 78 ? 32.909 29.994 18.979 1.00 12.33 78 ILE A N 1
ATOM 674 C CA . ILE A 1 78 ? 33.571 30.940 19.845 1.00 11.45 78 ILE A CA 1
ATOM 675 C C . ILE A 1 78 ? 35.057 31.047 19.529 1.00 11.73 78 ILE A C 1
ATOM 676 O O . ILE A 1 78 ? 35.629 32.142 19.494 1.00 13.11 78 ILE A O 1
ATOM 681 N N . GLY A 1 79 ? 35.732 29.888 19.328 1.00 12.64 79 GLY A N 1
ATOM 682 C CA . GLY A 1 79 ? 37.153 29.910 19.067 1.00 12.49 79 GLY A CA 1
ATOM 683 C C . GLY A 1 79 ? 37.495 30.630 17.802 1.00 12.92 79 GLY A C 1
ATOM 684 O O . GLY A 1 79 ? 38.453 31.407 17.767 1.00 14.56 79 GLY A O 1
ATOM 685 N N . TYR A 1 80 ? 36.751 30.455 16.742 1.00 12.52 80 TYR A N 1
ATOM 686 C CA . TYR A 1 80 ? 37.032 31.171 15.488 1.00 12.28 80 TYR A CA 1
ATOM 687 C C . TYR A 1 80 ? 36.683 32.651 15.619 1.00 13.66 80 TYR A C 1
ATOM 688 O O . TYR A 1 80 ? 37.479 33.460 15.227 1.00 14.70 80 TYR A O 1
ATOM 697 N N . ALA A 1 81 ? 35.511 32.964 16.148 1.00 12.30 81 ALA A N 1
ATOM 698 C CA . ALA A 1 81 ? 35.050 34.336 16.189 1.00 13.59 81 ALA A CA 1
ATOM 699 C C . ALA A 1 81 ? 36.008 35.142 17.042 1.00 13.68 81 ALA A C 1
ATOM 700 O O . ALA A 1 81 ? 36.376 36.252 16.679 1.00 15.23 81 ALA A O 1
ATOM 702 N N . MET A 1 82 ? 36.418 34.664 18.187 1.00 13.69 82 MET A N 1
ATOM 703 C CA . MET A 1 82 ? 37.279 35.388 19.065 1.00 14.95 82 MET A CA 1
ATOM 704 C C . MET A 1 82 ? 38.627 35.650 18.428 1.00 15.44 82 MET A C 1
ATOM 705 O O . MET A 1 82 ? 39.184 36.781 18.550 1.00 18.83 82 MET A O 1
ATOM 710 N N . ARG A 1 83 ? 39.191 34.659 17.756 0.80 12.33 83 ARG A N 1
ATOM 711 C CA . ARG A 1 83 ? 40.486 34.815 17.169 0.80 12.48 83 ARG A CA 1
ATOM 712 C C . ARG A 1 83 ? 40.521 35.748 15.960 0.80 13.07 83 ARG A C 1
ATOM 713 O O . ARG A 1 83 ? 41.585 36.299 15.630 0.80 15.97 83 ARG A O 1
ATOM 721 N N . ASN A 1 84 ? 39.385 35.861 15.284 1.00 15.77 84 ASN A N 1
ATOM 722 C CA . ASN A 1 84 ? 39.297 36.494 13.961 1.00 14.50 84 ASN A CA 1
ATOM 723 C C . ASN A 1 84 ? 38.526 37.799 13.993 1.00 15.62 84 ASN A C 1
ATOM 724 O O . ASN A 1 84 ? 38.270 38.357 12.940 1.00 17.11 84 ASN A O 1
ATOM 729 N N . ALA A 1 85 ? 38.208 38.253 15.178 1.00 16.83 85 ALA A N 1
ATOM 730 C CA . ALA A 1 85 ? 37.368 39.441 15.358 1.00 16.15 85 ALA A CA 1
ATOM 731 C C . ALA A 1 85 ? 38.024 40.708 14.781 1.00 18.41 85 ALA A C 1
ATOM 732 O O . ALA A 1 85 ? 37.294 41.645 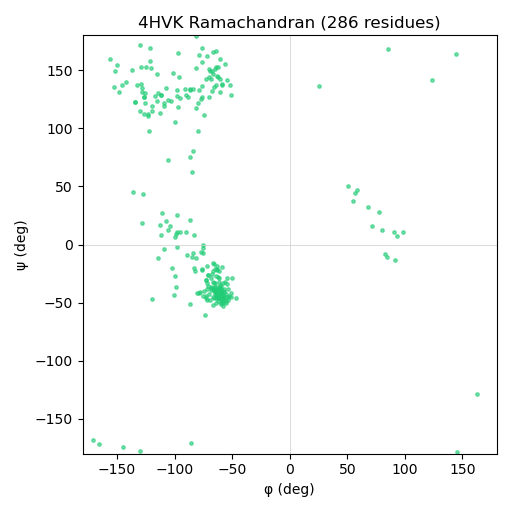14.476 1.00 20.56 85 ALA A O 1
ATOM 734 N N A ARG A 1 86 ? 39.343 40.738 14.667 0.50 18.80 86 ARG A N 1
ATOM 735 N N B ARG A 1 86 ? 39.333 40.763 14.580 0.50 17.81 86 ARG A N 1
ATOM 736 C CA A ARG A 1 86 ? 40.011 41.831 13.970 0.50 19.40 86 ARG A CA 1
ATOM 737 C CA B ARG A 1 86 ? 39.929 41.947 13.914 0.50 18.08 86 ARG A CA 1
ATOM 738 C C A ARG A 1 86 ? 39.383 42.066 12.586 0.50 19.88 86 ARG A C 1
ATOM 739 C C B ARG A 1 86 ? 39.540 42.039 12.420 0.50 18.55 86 ARG A C 1
ATOM 740 O O A ARG A 1 86 ? 39.170 43.235 12.236 0.50 18.60 86 ARG A O 1
ATOM 741 O O B ARG A 1 86 ? 39.701 43.057 11.753 0.50 17.18 86 ARG A O 1
ATOM 752 N N . LYS A 1 87 ? 38.981 40.985 11.878 1.00 19.60 87 LYS A N 1
ATOM 753 C CA . LYS A 1 87 ? 38.508 41.030 10.547 1.00 19.81 87 LYS A CA 1
ATOM 754 C C . LYS A 1 87 ? 37.017 41.423 10.424 1.00 18.09 87 LYS A C 1
ATOM 755 O O . LYS A 1 87 ? 36.529 41.599 9.273 1.00 21.67 87 LYS A O 1
ATOM 761 N N . GLY A 1 88 ? 36.340 41.524 11.549 1.00 17.83 88 GLY A N 1
ATOM 762 C CA . GLY A 1 88 ? 34.963 41.790 11.559 1.00 18.27 88 GLY A CA 1
ATOM 763 C C . GLY A 1 88 ? 34.255 41.059 12.685 1.00 18.95 88 GLY A C 1
ATOM 764 O O . GLY A 1 88 ? 34.807 40.120 13.239 1.00 18.58 88 GLY A O 1
ATOM 765 N N . LYS A 1 89 ? 33.060 41.445 13.029 1.00 17.92 89 LYS A N 1
ATOM 766 C CA . LYS A 1 89 ? 32.321 40.840 14.121 1.00 17.55 89 LYS A CA 1
ATOM 767 C C . LYS A 1 89 ? 30.910 40.422 13.688 1.00 18.02 89 LYS A C 1
ATOM 768 O O . LYS A 1 89 ? 30.072 40.116 14.550 1.00 20.07 89 LYS A O 1
ATOM 774 N N . HIS A 1 90 ? 30.701 40.306 12.368 1.00 17.11 90 HIS A N 1
ATOM 775 C CA . HIS A 1 90 ? 29.422 39.906 11.859 1.00 16.71 90 HIS A CA 1
ATOM 776 C C . HIS A 1 90 ? 29.487 38.386 11.555 1.00 15.25 90 HIS A C 1
ATOM 777 O O . HIS A 1 90 ? 30.411 37.841 10.913 1.00 16.80 90 HIS A O 1
ATOM 784 N N . ILE A 1 91 ? 28.474 37.694 12.013 1.00 15.62 91 ILE A N 1
ATOM 785 C CA . ILE A 1 91 ? 28.360 36.174 11.922 1.00 14.70 91 ILE A CA 1
ATOM 786 C C . ILE A 1 91 ? 26.992 35.879 11.420 1.00 15.50 91 ILE A C 1
ATOM 787 O O . ILE A 1 91 ? 26.007 36.414 11.928 1.00 16.14 91 ILE A O 1
ATOM 792 N N . LEU A 1 92 ? 26.914 34.921 10.490 1.00 13.71 92 LEU A N 1
ATOM 793 C CA . LEU A 1 92 ? 25.627 34.406 10.030 1.00 14.55 92 LEU A CA 1
ATOM 794 C C . LEU A 1 92 ? 25.501 32.949 10.521 1.00 13.88 92 LEU A C 1
ATOM 795 O O . LEU A 1 92 ? 26.394 32.125 10.327 1.00 13.82 92 LEU A O 1
ATOM 800 N N . VAL A 1 93 ? 24.364 32.685 11.166 1.00 14.09 93 VAL A N 1
ATOM 801 C CA . VAL A 1 93 ? 24.140 31.341 11.709 1.00 12.58 93 VAL A CA 1
ATOM 802 C C . VAL A 1 93 ? 22.775 30.849 11.242 1.00 13.44 93 VAL A C 1
ATOM 803 O O . VAL A 1 93 ? 21.811 31.608 11.320 1.00 14.20 93 VAL A O 1
ATOM 807 N N . SER A 1 94 ? 22.627 29.602 10.842 1.00 12.82 94 SER A N 1
ATOM 808 C CA . SER A 1 94 ? 21.290 29.199 10.391 1.00 12.68 94 SER A CA 1
ATOM 809 C C . SER A 1 94 ? 20.292 29.143 11.537 1.00 12.78 94 SER A C 1
ATOM 810 O O . SER A 1 94 ? 20.640 28.850 12.702 1.00 13.23 94 SER A O 1
ATOM 813 N N . ALA A 1 95 ? 19.008 29.435 11.193 1.00 14.26 95 ALA A N 1
ATOM 814 C CA . ALA A 1 95 ? 17.956 29.397 12.196 1.00 15.32 95 ALA A CA 1
ATOM 815 C C . ALA A 1 95 ? 17.691 28.025 12.728 1.00 13.70 95 ALA A C 1
ATOM 816 O O . ALA A 1 95 ? 16.984 27.926 13.759 1.00 16.70 95 ALA A O 1
ATOM 818 N N . VAL A 1 96 ? 18.147 26.960 12.061 1.00 14.01 96 VAL A N 1
ATOM 819 C CA . VAL A 1 96 ? 17.806 25.614 12.469 1.00 13.34 96 VAL A CA 1
ATOM 820 C C . VAL A 1 96 ? 19.013 24.892 12.981 1.00 13.66 96 VAL A C 1
ATOM 821 O O . VAL A 1 96 ? 18.999 23.647 13.128 1.00 13.97 96 VAL A O 1
ATOM 825 N N . GLU A 1 97 ? 20.088 25.581 13.320 1.00 13.20 97 GLU A N 1
ATOM 826 C CA . GLU A 1 97 ? 21.267 24.921 13.933 1.00 12.77 97 GLU A CA 1
ATOM 827 C C . GLU A 1 97 ? 20.946 24.331 15.283 1.00 12.98 97 GLU A C 1
ATOM 828 O O . GLU A 1 97 ? 20.025 24.728 15.979 1.00 13.87 97 GLU A O 1
ATOM 834 N N . HIS A 1 98 ? 21.723 23.289 15.609 1.00 13.03 98 HIS A N 1
ATOM 835 C CA . HIS A 1 98 ? 21.650 22.723 16.965 1.00 14.08 98 HIS A CA 1
ATOM 836 C C . HIS A 1 98 ? 21.924 23.766 18.029 1.00 13.78 98 HIS A C 1
ATOM 837 O O . HIS A 1 98 ? 22.683 24.733 17.770 1.00 13.50 98 HIS A O 1
ATOM 844 N N . MET A 1 99 ? 21.415 23.559 19.253 1.00 14.27 99 MET A N 1
ATOM 845 C CA . MET A 1 99 ? 21.662 24.505 20.318 1.00 13.82 99 MET A CA 1
ATOM 846 C C . MET A 1 99 ? 23.106 24.653 20.728 1.00 12.59 99 MET A C 1
ATOM 847 O O . MET A 1 99 ? 23.534 25.694 21.232 1.00 13.98 99 MET A O 1
ATOM 852 N N . SER A 1 100 ? 23.955 23.697 20.396 1.00 13.00 100 SER A N 1
ATOM 853 C CA . SER A 1 100 ? 25.396 23.840 20.598 1.00 12.46 100 SER A CA 1
ATOM 854 C C . SER A 1 100 ? 26.113 24.733 19.626 1.00 11.14 100 SER A C 1
ATOM 855 O O . SER A 1 100 ? 27.289 24.975 19.805 1.00 11.64 100 SER A O 1
ATOM 858 N N . VAL A 1 101 ? 25.390 25.195 18.578 1.00 11.99 101 VAL A N 1
ATOM 859 C CA . VAL A 1 101 ? 25.797 26.354 17.772 1.00 12.42 101 VAL A CA 1
ATOM 860 C C . VAL A 1 101 ? 25.076 27.605 18.144 1.00 13.42 101 VAL A C 1
ATOM 861 O O . VAL A 1 101 ? 25.722 28.637 18.330 1.00 13.20 101 VAL A O 1
ATOM 865 N N . ILE A 1 102 ? 23.763 27.534 18.353 1.00 12.76 102 ILE A N 1
ATOM 866 C CA A ILE A 1 102 ? 22.961 28.702 18.712 0.60 12.65 102 ILE A CA 1
ATOM 867 C CA B ILE A 1 102 ? 23.019 28.724 18.675 0.40 12.51 102 ILE A CA 1
ATOM 868 C C . ILE A 1 102 ? 23.400 29.317 20.004 1.00 11.82 102 ILE A C 1
ATOM 869 O O . ILE A 1 102 ? 23.542 30.550 20.111 1.00 14.75 102 ILE A O 1
ATOM 878 N N . ASN A 1 103 ? 23.571 28.531 21.036 1.00 13.76 103 ASN A N 1
ATOM 879 C CA . ASN A 1 103 ? 23.894 29.098 22.314 1.00 13.43 103 ASN A CA 1
ATOM 880 C C . ASN A 1 103 ? 25.285 29.776 22.350 1.00 13.75 103 ASN A C 1
ATOM 881 O O . ASN A 1 103 ? 25.418 30.891 22.870 1.00 14.92 103 ASN A O 1
ATOM 886 N N . PRO A 1 104 ? 26.311 29.187 21.720 1.00 13.31 104 PRO A N 1
ATOM 887 C CA . PRO A 1 104 ? 27.565 29.895 21.539 1.00 13.03 104 PRO A CA 1
ATOM 888 C C . PRO A 1 104 ? 27.359 31.210 20.747 1.00 14.39 104 PRO A C 1
ATOM 889 O O . PRO A 1 104 ? 28.010 32.239 21.059 1.00 15.56 104 PRO A O 1
ATOM 893 N N . ALA A 1 105 ? 26.499 31.198 19.732 1.00 13.40 105 ALA A N 1
ATOM 894 C CA . ALA A 1 105 ? 26.242 32.410 18.910 1.00 14.45 105 ALA A CA 1
ATOM 895 C C . ALA A 1 105 ? 25.643 33.467 19.828 1.00 16.31 105 ALA A C 1
ATOM 896 O O . ALA A 1 105 ? 25.983 34.684 19.724 1.00 17.29 105 ALA A O 1
ATOM 898 N N . LYS A 1 106 ? 24.682 33.098 20.672 1.00 15.16 106 LYS A N 1
ATOM 899 C CA . LYS A 1 106 ? 24.068 34.056 21.587 1.00 15.01 106 LYS A CA 1
ATOM 900 C C . LYS A 1 106 ? 25.072 34.608 22.578 1.00 16.38 106 LYS A C 1
ATOM 901 O O . LYS A 1 106 ? 25.024 35.774 22.967 1.00 18.61 106 LYS A O 1
ATOM 907 N N . PHE A 1 107 ? 25.997 33.794 23.031 1.00 16.39 107 PHE A N 1
ATOM 908 C CA . PHE A 1 107 ? 27.095 34.260 23.824 1.00 16.56 107 PHE A CA 1
ATOM 909 C C . PHE A 1 107 ? 27.959 35.299 23.111 1.00 16.24 107 PHE A C 1
ATOM 910 O O . PHE A 1 107 ? 28.278 36.352 23.694 1.00 18.37 107 PHE A O 1
ATOM 918 N N . LEU A 1 108 ? 28.268 35.090 21.841 1.00 17.46 108 LEU A N 1
ATOM 919 C CA . LEU A 1 108 ? 28.960 36.059 21.035 1.00 17.94 108 LEU A CA 1
ATOM 920 C C . LEU A 1 108 ? 28.175 37.349 20.926 1.00 17.17 108 LEU A C 1
ATOM 921 O O . LEU A 1 108 ? 28.778 38.429 21.052 1.00 18.08 108 LEU A O 1
ATOM 926 N N . GLN A 1 109 ? 26.858 37.286 20.830 1.00 18.01 109 GLN A N 1
ATOM 927 C CA . GLN A 1 109 ? 26.041 38.496 20.739 1.00 19.21 109 GLN A CA 1
ATOM 928 C C . GLN A 1 109 ? 26.233 39.278 21.995 1.00 20.00 109 GLN A C 1
ATOM 929 O O . GLN A 1 109 ? 26.376 40.516 21.970 1.00 23.32 109 GLN A O 1
ATOM 935 N N . LYS A 1 110 ? 26.317 38.640 23.148 1.00 20.27 110 LYS A N 1
ATOM 936 C CA . LYS A 1 110 ? 26.560 39.337 24.425 1.00 22.63 110 LYS A CA 1
ATOM 937 C C . LYS A 1 110 ? 27.908 39.964 24.502 1.00 22.87 110 LYS A C 1
ATOM 938 O O . LYS A 1 110 ? 28.074 40.867 25.301 1.00 28.43 110 LYS A O 1
ATOM 944 N N . GLN A 1 111 ? 28.884 39.480 23.710 1.00 21.91 111 GLN A N 1
ATOM 945 C CA . GLN A 1 111 ? 30.227 39.962 23.650 1.00 21.81 111 GLN A CA 1
ATOM 946 C C . GLN A 1 111 ? 30.468 40.974 22.549 1.00 25.45 111 GLN A C 1
ATOM 947 O O . GLN A 1 111 ? 31.596 41.258 22.178 1.00 29.92 111 GLN A O 1
ATOM 953 N N . GLY A 1 112 ? 29.392 41.425 21.975 1.00 22.53 112 GLY A N 1
ATOM 954 C CA . GLY A 1 112 ? 29.444 42.509 20.951 1.00 22.63 112 GLY A CA 1
ATOM 955 C C . GLY A 1 112 ? 29.518 42.101 19.501 1.00 22.70 112 GLY A C 1
ATOM 956 O O . GLY A 1 112 ? 29.728 42.958 18.621 1.00 23.69 112 GLY A O 1
ATOM 957 N N . PHE A 1 113 ? 29.386 40.784 19.200 1.00 18.77 113 PHE A N 1
ATOM 958 C CA . PHE A 1 113 ? 29.330 40.391 17.857 1.00 17.90 113 PHE A CA 1
ATOM 959 C C . PHE A 1 113 ? 27.899 40.595 17.354 1.00 17.55 113 PHE A C 1
ATOM 960 O O . PHE A 1 113 ? 26.924 40.583 18.115 1.00 21.08 113 PHE A O 1
ATOM 968 N N . GLU A 1 114 ? 27.770 40.825 16.090 1.00 17.25 114 GLU A N 1
ATOM 969 C CA . GLU A 1 114 ? 26.484 40.960 15.419 1.00 18.71 114 GLU A CA 1
ATOM 970 C C . GLU A 1 114 ? 26.132 39.648 14.725 1.00 18.16 114 GLU A C 1
ATOM 971 O O . GLU A 1 114 ? 26.727 39.310 13.724 1.00 19.72 114 GLU A O 1
ATOM 977 N N . VAL A 1 115 ? 25.189 38.916 15.328 1.00 17.49 115 VAL A N 1
ATOM 978 C CA . VAL A 1 115 ? 24.826 37.578 14.811 1.00 16.88 115 VAL A CA 1
ATOM 979 C C . VAL A 1 115 ? 23.455 37.743 14.120 1.00 15.95 115 VAL A C 1
ATOM 980 O O . VAL A 1 115 ? 22.514 38.281 14.745 1.00 18.68 115 VAL A O 1
ATOM 984 N N . GLU A 1 116 ? 23.388 37.362 12.866 1.00 15.49 116 GLU A N 1
ATOM 985 C CA . GLU A 1 116 ? 22.159 37.356 12.104 1.00 17.26 116 GLU A CA 1
ATOM 986 C C . GLU A 1 116 ? 21.804 35.912 11.757 1.00 18.06 116 GLU A C 1
ATOM 987 O O . GLU A 1 116 ? 22.680 35.180 11.320 1.00 17.24 116 GLU A O 1
ATOM 993 N N . TYR A 1 117 ? 20.574 35.526 12.008 1.00 15.08 117 TYR A N 1
ATOM 994 C CA . TYR A 1 117 ? 20.093 34.198 11.773 1.00 15.49 117 TYR A CA 1
ATOM 995 C C . TYR A 1 117 ? 19.558 34.037 10.378 1.00 15.78 117 TYR A C 1
ATOM 996 O O . TYR A 1 117 ? 18.775 34.836 9.903 1.00 20.79 117 TYR A O 1
ATOM 1005 N N . ILE A 1 118 ? 20.041 33.035 9.658 1.00 13.91 118 ILE A N 1
ATOM 1006 C CA . ILE A 1 118 ? 19.615 32.771 8.312 1.00 13.14 118 ILE A CA 1
ATOM 1007 C C . ILE A 1 118 ? 18.290 32.039 8.284 1.00 14.62 118 ILE A C 1
ATOM 1008 O O . ILE A 1 118 ? 18.213 30.949 8.870 1.00 15.03 118 ILE A O 1
ATOM 1013 N N . PRO A 1 119 ? 17.269 32.589 7.636 1.00 14.29 119 PRO A N 1
ATOM 1014 C CA . PRO A 1 119 ? 15.965 31.886 7.604 1.00 14.69 119 PRO A CA 1
ATOM 1015 C C . PRO A 1 119 ? 15.974 30.664 6.736 1.00 15.29 119 PRO A C 1
ATOM 1016 O O . PRO A 1 119 ? 16.850 30.440 5.857 1.00 16.56 119 PRO A O 1
ATOM 1020 N N . VAL A 1 120 ? 14.973 29.835 6.981 1.00 16.44 120 VAL A N 1
ATOM 1021 C CA . VAL A 1 120 ? 14.735 28.651 6.180 1.00 14.49 120 VAL A CA 1
ATOM 1022 C C . VAL A 1 120 ? 13.371 28.697 5.585 1.00 15.73 120 VAL A C 1
ATOM 1023 O O . VAL A 1 120 ? 12.492 29.498 6.043 1.00 17.10 120 VAL A O 1
ATOM 1027 N N . GLY A 1 121 ? 13.215 27.927 4.504 1.00 15.09 121 GLY A N 1
ATOM 1028 C CA . GLY A 1 121 ? 11.862 27.751 3.935 1.00 16.76 121 GLY A CA 1
ATOM 1029 C C . GLY A 1 121 ? 11.095 26.640 4.614 1.00 17.20 121 GLY A C 1
ATOM 1030 O O . GLY A 1 121 ? 11.436 26.158 5.684 1.00 16.38 121 GLY A O 1
ATOM 1031 N N . LYS A 1 122 ? 9.956 26.328 4.015 1.00 18.24 122 LYS A N 1
ATOM 1032 C CA . LYS A 1 122 ? 8.969 25.472 4.674 1.00 19.40 122 LYS A CA 1
ATOM 1033 C C . LYS A 1 122 ? 9.463 24.065 4.899 1.00 17.36 122 LYS A C 1
ATOM 1034 O O . LYS A 1 122 ? 8.937 23.434 5.830 1.00 19.35 122 LYS A O 1
ATOM 1039 N N . TYR A 1 123 ? 10.453 23.652 4.147 1.00 16.95 123 TYR A N 1
ATOM 1040 C CA . TYR A 1 123 ? 11.041 22.303 4.338 1.00 15.05 123 TYR A CA 1
ATOM 1041 C C . TYR A 1 123 ? 12.327 22.377 5.157 1.00 15.30 123 TYR A C 1
ATOM 1042 O O . TYR A 1 123 ? 12.998 21.384 5.384 1.00 15.62 123 TYR A O 1
ATOM 1051 N N . GLY A 1 124 ? 12.677 23.537 5.691 1.00 14.34 124 GLY A N 1
ATOM 1052 C CA . GLY A 1 124 ? 13.841 23.716 6.565 1.00 13.97 124 GLY A CA 1
ATOM 1053 C C . GLY A 1 124 ? 15.160 23.964 5.810 1.00 14.26 124 GLY A C 1
ATOM 1054 O O . GLY A 1 124 ? 16.207 23.893 6.420 1.00 16.07 124 GLY A O 1
ATOM 1055 N N A GLU A 1 125 ? 15.087 24.221 4.509 0.50 14.26 125 GLU A N 1
ATOM 1056 N N B GLU A 1 125 ? 15.123 24.189 4.500 0.50 13.81 125 GLU A N 1
ATOM 1057 C CA A GLU A 1 125 ? 16.265 24.535 3.727 0.50 14.71 125 GLU A CA 1
ATOM 1058 C CA B GLU A 1 125 ? 16.347 24.451 3.752 0.50 13.75 125 GLU A CA 1
ATOM 1059 C C A GLU A 1 125 ? 16.641 26.002 3.989 0.50 13.17 125 GLU A C 1
ATOM 1060 C C B GLU A 1 125 ? 16.681 25.949 3.825 0.50 13.65 125 GLU A C 1
ATOM 1061 O O A GLU A 1 125 ? 15.792 26.910 4.014 0.50 12.75 125 GLU A O 1
ATOM 1062 O O B GLU A 1 125 ? 15.853 26.817 3.482 0.50 13.74 125 GLU A O 1
ATOM 1073 N N . VAL A 1 126 ? 17.936 26.230 4.213 1.00 15.23 126 VAL A N 1
ATOM 1074 C CA . VAL A 1 126 ? 18.411 27.595 4.346 1.00 15.95 126 VAL A CA 1
ATOM 1075 C C . VAL A 1 126 ? 18.247 28.361 3.045 1.00 17.31 126 VAL A C 1
ATOM 1076 O O . VAL A 1 126 ? 18.402 27.860 1.964 1.00 17.43 126 VAL A O 1
ATOM 1080 N N . ASP A 1 127 ? 17.923 29.630 3.250 1.00 17.92 127 ASP A N 1
ATOM 1081 C CA . ASP A 1 127 ? 17.794 30.637 2.156 1.00 18.13 127 ASP A CA 1
ATOM 1082 C C . ASP A 1 127 ? 19.195 31.163 1.719 1.00 17.69 127 ASP A C 1
ATOM 1083 O O . ASP A 1 127 ? 19.796 32.067 2.389 1.00 18.20 127 ASP A O 1
ATOM 1088 N N . VAL A 1 128 ? 19.713 30.584 0.636 1.00 17.12 128 VAL A N 1
ATOM 1089 C CA . VAL A 1 128 ? 21.053 30.952 0.166 1.00 18.09 128 VAL A CA 1
ATOM 1090 C C . VAL A 1 128 ? 21.045 32.381 -0.331 1.00 18.01 128 VAL A C 1
ATOM 1091 O O . VAL A 1 128 ? 22.044 33.112 -0.170 1.00 19.42 128 VAL A O 1
ATOM 1095 N N . SER A 1 129 ? 19.938 32.873 -0.899 1.00 18.86 129 SER A N 1
ATOM 1096 C CA . SER A 1 129 ? 19.899 34.245 -1.400 1.00 19.42 129 SER A CA 1
ATOM 1097 C C . SER A 1 129 ? 20.038 35.185 -0.240 1.00 19.67 129 SER A C 1
ATOM 1098 O O . SER A 1 129 ? 20.613 36.275 -0.357 1.00 21.49 129 SER A O 1
ATOM 1101 N N . PHE A 1 130 ? 19.530 34.854 0.958 1.00 18.86 130 PHE A N 1
ATOM 1102 C CA . PHE A 1 130 ? 19.727 35.673 2.143 1.00 18.38 130 PHE A CA 1
ATOM 1103 C C . PHE A 1 130 ? 21.224 35.763 2.480 1.00 19.00 130 PHE A C 1
ATOM 1104 O O . PHE A 1 130 ? 21.741 36.829 2.799 1.00 19.01 130 PHE A O 1
ATOM 1112 N N . ILE A 1 131 ? 21.916 34.648 2.518 1.00 18.04 131 ILE A N 1
ATOM 1113 C CA . ILE A 1 131 ? 23.339 34.664 2.808 1.00 18.97 131 ILE A CA 1
ATOM 1114 C C . ILE A 1 131 ? 24.023 35.593 1.809 1.00 17.63 131 ILE A C 1
ATOM 1115 O O . ILE A 1 131 ? 24.851 36.411 2.182 1.00 19.30 131 ILE A O 1
ATOM 1120 N N . ASP A 1 132 ? 23.736 35.437 0.523 1.00 18.14 132 ASP A N 1
ATOM 1121 C CA . ASP A 1 132 ? 24.371 36.231 -0.516 1.00 20.50 132 ASP A CA 1
ATOM 1122 C C . ASP A 1 132 ? 24.100 37.764 -0.242 1.00 19.56 132 ASP A C 1
ATOM 1123 O O . ASP A 1 132 ? 25.030 38.630 -0.367 1.00 23.66 132 ASP A O 1
ATOM 1128 N N A GLN A 1 133 ? 22.851 38.123 0.109 0.50 19.97 133 GLN A N 1
ATOM 1129 N N B GLN A 1 133 ? 22.854 38.093 0.046 0.50 19.33 133 GLN A N 1
ATOM 1130 C CA A GLN A 1 133 ? 22.433 39.535 0.343 0.50 24.28 133 GLN A CA 1
ATOM 1131 C CA B GLN A 1 133 ? 22.505 39.469 0.216 0.50 22.57 133 GLN A CA 1
ATOM 1132 C C A GLN A 1 133 ? 23.006 40.132 1.608 0.50 21.98 133 GLN A C 1
ATOM 1133 C C B GLN A 1 133 ? 23.121 40.063 1.492 0.50 21.59 133 GLN A C 1
ATOM 1134 O O A GLN A 1 133 ? 23.154 41.362 1.743 0.50 23.46 133 GLN A O 1
ATOM 1135 O O B GLN A 1 133 ? 23.545 41.219 1.434 0.50 23.31 133 GLN A O 1
ATOM 1146 N N . LYS A 1 134 ? 23.244 39.263 2.585 1.00 20.51 134 LYS A N 1
ATOM 1147 C CA . LYS A 1 134 ? 23.666 39.727 3.884 1.00 20.00 134 LYS A CA 1
ATOM 1148 C C . LYS A 1 134 ? 25.162 39.662 4.172 1.00 19.81 134 LYS A C 1
ATOM 1149 O O . LYS A 1 134 ? 25.583 40.174 5.208 1.00 23.44 134 LYS A O 1
ATOM 1155 N N . LEU A 1 135 ? 25.887 38.999 3.290 1.00 20.27 135 LEU A N 1
ATOM 1156 C CA . LEU A 1 135 ? 27.343 38.890 3.424 1.00 20.31 135 LEU A CA 1
ATOM 1157 C C . LEU A 1 135 ? 27.954 40.245 3.210 1.00 22.46 135 LEU A C 1
ATOM 1158 O O . LEU A 1 135 ? 27.635 40.886 2.170 1.00 26.43 135 LEU A O 1
ATOM 1163 N N . ARG A 1 136 ? 28.858 40.604 4.134 1.00 20.94 136 ARG A N 1
ATOM 1164 C CA . ARG A 1 136 ? 29.490 41.905 4.149 1.00 19.76 136 ARG A CA 1
ATOM 1165 C C . ARG A 1 136 ? 31.010 41.721 4.260 1.00 20.98 136 ARG A C 1
ATOM 1166 O O . ARG A 1 136 ? 31.501 40.631 4.580 1.00 22.72 136 ARG A O 1
ATOM 1174 N N . ASP A 1 137 ? 31.727 42.836 4.109 1.00 22.63 137 ASP A N 1
ATOM 1175 C CA . ASP A 1 137 ? 33.163 42.835 4.285 1.00 23.50 137 ASP A CA 1
ATOM 1176 C C . ASP A 1 137 ? 33.578 42.420 5.720 1.00 20.46 137 ASP A C 1
ATOM 1177 O O . ASP A 1 137 ? 34.681 41.939 5.878 1.00 27.24 137 ASP A O 1
ATOM 1180 N N . ASP A 1 138 ? 32.727 42.690 6.726 1.00 21.90 138 ASP A N 1
ATOM 1181 C CA . ASP A 1 138 ? 32.996 42.387 8.104 1.00 22.49 138 ASP A CA 1
ATOM 1182 C C . ASP A 1 138 ? 32.354 41.085 8.570 1.00 18.88 138 ASP A C 1
ATOM 1183 O O . ASP A 1 138 ? 32.372 40.816 9.754 1.00 20.24 138 ASP A O 1
ATOM 1188 N N . THR A 1 139 ? 31.839 40.314 7.629 1.00 19.31 139 THR A N 1
ATOM 1189 C CA . THR A 1 139 ? 31.337 38.982 7.961 1.00 16.78 139 THR A CA 1
ATOM 1190 C C . THR A 1 139 ? 32.528 38.033 8.023 1.00 15.89 139 THR A C 1
ATOM 1191 O O . THR A 1 139 ? 33.229 37.847 7.043 1.00 20.43 139 THR A O 1
ATOM 1195 N N . ILE A 1 140 ? 32.749 37.479 9.208 1.00 14.46 140 ILE A N 1
ATOM 1196 C CA . ILE A 1 140 ? 33.915 36.608 9.408 1.00 14.05 140 ILE A CA 1
ATOM 1197 C C . ILE A 1 140 ? 33.588 35.063 9.419 1.00 12.79 140 ILE A C 1
ATOM 1198 O O . ILE A 1 140 ? 34.461 34.273 9.169 1.00 15.81 140 ILE A O 1
ATOM 1203 N N . LEU A 1 141 ? 32.334 34.713 9.669 1.00 14.07 141 LEU A N 1
ATOM 1204 C CA . LEU A 1 141 ? 31.946 33.323 9.980 1.00 13.22 141 LEU A CA 1
ATOM 1205 C C . LEU A 1 141 ? 30.504 33.127 9.553 1.00 12.85 141 LEU A C 1
ATOM 1206 O O . LEU A 1 141 ? 29.637 33.946 9.858 1.00 14.15 141 LEU A O 1
ATOM 1211 N N . VAL A 1 142 ? 30.266 31.996 8.907 1.00 12.39 142 VAL A N 1
ATOM 1212 C CA . VAL A 1 142 ? 28.944 31.499 8.590 1.00 12.93 142 VAL A CA 1
ATOM 1213 C C . VAL A 1 142 ? 28.880 30.061 9.100 1.00 12.62 142 VAL A C 1
ATOM 1214 O O . VAL A 1 142 ? 29.763 29.250 8.773 1.00 13.91 142 VAL A O 1
ATOM 1218 N N . SER A 1 143 ? 27.803 29.724 9.836 1.00 12.84 143 SER A N 1
ATOM 1219 C CA . SER A 1 143 ? 27.639 28.354 10.332 1.00 11.75 143 SER A CA 1
ATOM 1220 C C . SER A 1 143 ? 26.302 27.814 9.836 1.00 12.85 143 SER A C 1
ATOM 1221 O O . SER A 1 143 ? 25.273 28.367 10.172 1.00 12.05 143 SER A O 1
ATOM 1224 N N . VAL A 1 144 ? 26.409 26.800 8.926 1.00 11.81 144 VAL A N 1
ATOM 1225 C CA . VAL A 1 144 ? 25.247 26.119 8.373 1.00 11.76 144 VAL A CA 1
ATOM 1226 C C . VAL A 1 144 ? 25.526 24.626 8.423 1.00 11.80 144 VAL A C 1
ATOM 1227 O O . VAL A 1 144 ? 26.495 24.141 7.825 1.00 13.53 144 VAL A O 1
ATOM 1231 N N . GLN A 1 145 ? 24.604 23.947 9.111 1.00 11.04 145 GLN A N 1
ATOM 1232 C CA . GLN A 1 145 ? 24.719 22.501 9.245 1.00 10.91 145 GLN A CA 1
ATOM 1233 C C . GLN A 1 145 ? 24.647 21.804 7.893 1.00 11.72 145 GLN A C 1
ATOM 1234 O O . GLN A 1 145 ? 24.021 22.274 6.952 1.00 11.97 145 GLN A O 1
ATOM 1240 N N . HIS A 1 146 ? 25.287 20.623 7.826 1.00 11.72 146 HIS A N 1
ATOM 1241 C CA . HIS A 1 146 ? 25.233 19.886 6.574 1.00 10.76 146 HIS A CA 1
ATOM 1242 C C . HIS A 1 146 ? 23.816 19.377 6.319 1.00 11.09 146 HIS A C 1
ATOM 1243 O O . HIS A 1 146 ? 23.333 19.398 5.179 1.00 11.84 146 HIS A O 1
ATOM 1250 N N . ALA A 1 147 ? 23.153 18.959 7.396 1.00 11.33 147 ALA A N 1
ATOM 1251 C CA . ALA A 1 147 ? 21.822 18.445 7.321 1.00 11.53 147 ALA A CA 1
ATOM 1252 C C . ALA A 1 147 ? 21.220 18.641 8.706 1.00 12.43 147 ALA A C 1
ATOM 1253 O O . ALA A 1 147 ? 21.922 18.679 9.736 1.00 13.60 147 ALA A O 1
ATOM 1255 N N . ASN A 1 148 ? 19.901 18.620 8.736 1.00 16.10 148 ASN A N 1
ATOM 1256 C CA . ASN A 1 148 ? 19.205 18.795 10.004 1.00 15.05 148 ASN A CA 1
ATOM 1257 C C . ASN A 1 148 ? 18.811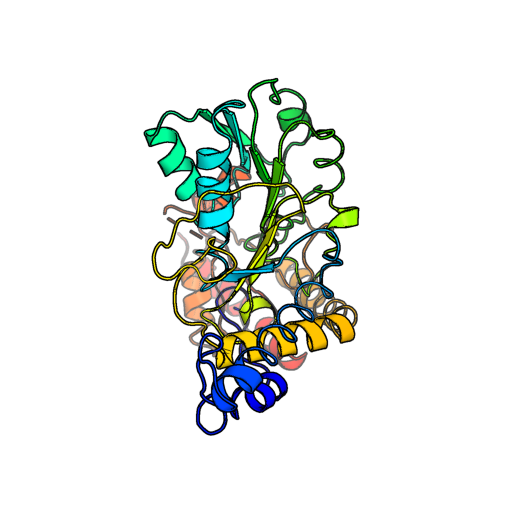 17.444 10.561 1.00 14.90 148 ASN A C 1
ATOM 1258 O O . ASN A 1 148 ? 18.175 16.607 9.883 1.00 15.14 148 ASN A O 1
ATOM 1263 N N . ASN A 1 149 ? 19.197 17.218 11.825 1.00 16.20 149 ASN A N 1
ATOM 1264 C CA . ASN A 1 149 ? 18.988 15.958 12.450 1.00 16.14 149 ASN A CA 1
ATOM 1265 C C . ASN A 1 149 ? 17.588 15.789 12.989 1.00 15.59 149 ASN A C 1
ATOM 1266 O O . ASN A 1 149 ? 17.215 14.651 13.330 1.00 19.16 149 ASN A O 1
ATOM 1271 N N . GLU A 1 150 ? 16.805 16.871 13.046 1.00 16.05 150 GLU A N 1
ATOM 1272 C CA . GLU A 1 150 ? 15.392 16.783 13.521 1.00 13.49 150 GLU A CA 1
ATOM 1273 C C . GLU A 1 150 ? 14.489 16.430 12.335 1.00 13.01 150 GLU A C 1
ATOM 1274 O O . GLU A 1 150 ? 13.675 15.516 12.432 1.00 14.20 150 GLU A O 1
ATOM 1285 N N . ILE A 1 151 ? 14.594 17.165 11.228 1.00 13.45 151 ILE A N 1
ATOM 1286 C CA . ILE A 1 151 ? 13.705 17.047 10.140 1.00 12.31 151 ILE A CA 1
ATOM 1287 C C . ILE A 1 151 ? 14.300 16.399 8.856 1.00 11.05 151 ILE A C 1
ATOM 1288 O O . ILE A 1 151 ? 13.640 16.284 7.828 1.00 13.26 151 ILE A O 1
ATOM 1293 N N . GLY A 1 152 ? 15.608 16.102 8.910 1.00 12.71 152 GLY A N 1
ATOM 1294 C CA . GLY A 1 152 ? 16.266 15.374 7.857 1.00 11.63 152 GLY A CA 1
ATOM 1295 C C . GLY A 1 152 ? 16.776 16.152 6.665 1.00 12.13 152 GLY A C 1
ATOM 1296 O O . GLY A 1 152 ? 17.605 15.669 5.926 1.00 12.09 152 GLY A O 1
ATOM 1297 N N A THR A 1 153 ? 16.414 17.422 6.618 0.75 12.32 153 THR A N 1
ATOM 1298 N N B THR A 1 153 ? 16.183 17.320 6.325 0.25 12.57 153 THR A N 1
ATOM 1299 C CA A THR A 1 153 ? 16.715 18.214 5.438 0.75 11.21 153 THR A CA 1
ATOM 1300 C CA B THR A 1 153 ? 16.572 18.071 5.055 0.25 11.44 153 THR A CA 1
ATOM 1301 C C A THR A 1 153 ? 18.251 18.419 5.332 0.75 9.61 153 THR A C 1
ATOM 1302 C C B THR A 1 153 ? 18.084 18.317 4.904 0.25 9.92 153 THR A C 1
ATOM 1303 O O A THR A 1 153 ? 18.972 18.748 6.275 0.75 12.33 153 THR A O 1
ATOM 1304 O O B THR A 1 153 ? 18.764 18.760 5.825 0.25 11.85 153 THR A O 1
ATOM 1311 N N A ILE A 1 154 ? 18.728 18.101 4.178 0.50 9.84 154 ILE A N 1
ATOM 1312 N N B ILE A 1 154 ? 18.599 18.101 3.724 0.50 11.81 154 ILE A N 1
ATOM 1313 C CA A ILE A 1 154 ? 20.091 18.336 3.790 0.50 11.23 154 ILE A CA 1
ATOM 1314 C CA B ILE A 1 154 ? 20.034 18.280 3.474 0.50 10.70 154 ILE A CA 1
ATOM 1315 C C A ILE A 1 154 ? 20.140 19.786 3.229 0.50 11.55 154 ILE A C 1
ATOM 1316 C C B ILE A 1 154 ? 20.260 19.735 2.960 0.50 10.92 154 ILE A C 1
ATOM 1317 O O A ILE A 1 154 ? 19.213 20.249 2.556 0.50 10.13 154 ILE A O 1
ATOM 1318 O O B ILE A 1 154 ? 19.550 20.144 2.038 0.50 11.38 154 ILE A O 1
ATOM 1327 N N . GLN A 1 155 ? 21.215 20.466 3.569 1.00 11.40 155 GLN A N 1
ATOM 1328 C CA . GLN A 1 155 ? 21.401 21.881 3.268 1.00 10.91 155 GLN A CA 1
ATOM 1329 C C . GLN A 1 155 ? 22.325 22.035 2.108 1.00 13.77 155 GLN A C 1
ATOM 1330 O O . GLN A 1 155 ? 23.184 21.207 1.844 1.00 12.77 155 GLN A O 1
ATOM 1336 N N . PRO A 1 156 ? 22.181 23.167 1.372 1.00 14.11 156 PRO A N 1
ATOM 1337 C CA . PRO A 1 156 ? 22.922 23.399 0.093 1.00 13.46 156 PRO A CA 1
ATOM 1338 C C . PRO A 1 156 ? 24.325 23.991 0.382 1.00 14.97 156 PRO A C 1
ATOM 1339 O O . PRO A 1 156 ? 24.636 25.102 -0.012 1.00 15.45 156 PRO A O 1
ATOM 1343 N N . VAL A 1 157 ? 25.144 23.220 1.093 1.00 13.58 157 VAL A N 1
ATOM 1344 C CA . VAL A 1 157 ? 26.397 23.678 1.562 1.00 14.56 157 VAL A CA 1
ATOM 1345 C C . VAL A 1 157 ? 27.376 23.982 0.431 1.00 15.24 157 VAL A C 1
ATOM 1346 O O . VAL A 1 157 ? 28.158 24.954 0.559 1.00 14.81 157 VAL A O 1
ATOM 1350 N N . GLU A 1 158 ? 27.303 23.251 -0.661 1.00 15.69 158 GLU A N 1
ATOM 1351 C CA . GLU A 1 158 ? 28.178 23.475 -1.782 1.00 17.32 158 GLU A CA 1
ATOM 1352 C C . GLU A 1 158 ? 27.890 24.853 -2.383 1.00 17.06 158 GLU A C 1
ATOM 1353 O O . GLU A 1 158 ? 28.810 25.655 -2.669 1.00 19.26 158 GLU A O 1
ATOM 1359 N N A GLU A 1 159 ? 26.629 25.224 -2.512 0.50 17.10 159 GLU A N 1
ATOM 1360 N N B GLU A 1 159 ? 26.597 25.108 -2.600 0.50 17.12 159 GLU A N 1
ATOM 1361 C CA A GLU A 1 159 ? 26.310 26.523 -3.076 0.50 17.43 159 GLU A CA 1
ATOM 1362 C CA B GLU A 1 159 ? 26.155 26.408 -3.051 0.50 17.34 159 GLU A CA 1
ATOM 1363 C C A GLU A 1 159 ? 26.614 27.677 -2.074 0.50 16.38 159 GLU A C 1
ATOM 1364 C C B GLU A 1 159 ? 26.744 27.474 -2.142 0.50 15.38 159 GLU A C 1
ATOM 1365 O O A GLU A 1 159 ? 26.891 28.856 -2.390 0.50 14.80 159 GLU A O 1
ATOM 1366 O O B GLU A 1 159 ? 27.348 28.388 -2.673 0.50 14.48 159 GLU A O 1
ATOM 1377 N N . ILE A 1 160 ? 26.536 27.359 -0.819 1.00 14.31 160 ILE A N 1
ATOM 1378 C CA . ILE A 1 160 ? 26.890 28.348 0.159 1.00 14.65 160 ILE A CA 1
ATOM 1379 C C . ILE A 1 160 ? 28.381 28.641 0.087 1.00 14.23 160 ILE A C 1
ATOM 1380 O O . ILE A 1 160 ? 28.815 29.794 0.158 1.00 15.92 160 ILE A O 1
ATOM 1385 N N A SER A 1 161 ? 29.175 27.590 0.000 0.50 13.93 161 SER A N 1
ATOM 1386 N N B SER A 1 161 ? 29.177 27.597 -0.077 0.50 14.34 161 SER A N 1
ATOM 1387 C CA A SER A 1 161 ? 30.622 27.747 -0.126 0.50 16.05 161 SER A CA 1
ATOM 1388 C CA B SER A 1 161 ? 30.638 27.746 -0.131 0.50 17.11 161 SER A CA 1
ATOM 1389 C C A SER A 1 161 ? 30.938 28.716 -1.283 0.50 15.89 161 SER A C 1
ATOM 1390 C C B SER A 1 161 ? 31.084 28.555 -1.382 0.50 17.73 161 SER A C 1
ATOM 1391 O O A SER A 1 161 ? 31.708 29.680 -1.148 0.50 13.28 161 SER A O 1
ATOM 1392 O O B SER A 1 161 ? 32.108 29.249 -1.429 0.50 18.32 161 SER A O 1
ATOM 1397 N N . GLU A 1 162 ? 30.269 28.506 -2.423 1.00 16.57 162 GLU A N 1
ATOM 1398 C CA . GLU A 1 162 ? 30.559 29.312 -3.620 1.00 17.36 162 GLU A CA 1
ATOM 1399 C C . GLU A 1 162 ? 30.200 30.766 -3.362 1.00 18.03 162 GLU A C 1
ATOM 1400 O O . GLU A 1 162 ? 30.903 31.678 -3.751 1.00 20.56 162 GLU A O 1
ATOM 1406 N N . VAL A 1 163 ? 29.113 31.016 -2.649 1.00 17.28 163 VAL A N 1
ATOM 1407 C CA . VAL A 1 163 ? 28.722 32.379 -2.272 1.00 17.92 163 VAL A CA 1
ATOM 1408 C C . VAL A 1 163 ? 29.771 33.065 -1.433 1.00 18.18 163 VAL A C 1
ATOM 1409 O O . VAL A 1 163 ? 30.071 34.275 -1.598 1.00 22.47 163 VAL A O 1
ATOM 1413 N N A LEU A 1 164 ? 30.296 32.354 -0.452 0.60 16.29 164 LEU A N 1
ATOM 1414 N N B LEU A 1 164 ? 30.434 32.238 -0.591 0.40 18.57 164 LEU A N 1
ATOM 1415 C CA A LEU A 1 164 ? 31.218 32.951 0.422 0.60 18.49 164 LEU A CA 1
ATOM 1416 C CA B LEU A 1 164 ? 31.369 32.619 0.484 0.40 19.18 164 LEU A CA 1
ATOM 1417 C C A LEU A 1 164 ? 32.489 33.389 -0.339 0.60 16.41 164 LEU A C 1
ATOM 1418 C C B LEU A 1 164 ? 32.896 32.462 0.216 0.40 15.94 164 LEU A C 1
ATOM 1419 O O A LEU A 1 164 ? 33.074 34.385 -0.006 0.60 16.13 164 LEU A O 1
ATOM 1420 O O B LEU A 1 164 ? 33.713 33.029 1.023 0.40 15.22 164 LEU A O 1
ATOM 1429 N N A ALA A 1 165 ? 32.933 32.618 -1.316 0.60 16.21 165 ALA A N 1
ATOM 1430 N N B ALA A 1 165 ? 33.194 31.672 -0.849 0.40 21.35 165 ALA A N 1
ATOM 1431 C CA A ALA A 1 165 ? 34.002 33.017 -2.214 0.60 16.55 165 ALA A CA 1
ATOM 1432 C CA B ALA A 1 165 ? 34.526 31.319 -1.377 0.40 24.51 165 ALA A CA 1
ATOM 1433 C C A ALA A 1 165 ? 35.244 33.346 -1.355 0.60 17.36 165 ALA A C 1
ATOM 1434 C C B ALA A 1 165 ? 35.241 32.469 -0.933 0.40 24.28 165 ALA A C 1
ATOM 1435 O O A ALA A 1 165 ? 35.911 34.309 -1.494 0.60 21.76 165 ALA A O 1
ATOM 1436 O O B ALA A 1 165 ? 35.465 33.456 -1.600 0.40 22.88 165 ALA A O 1
ATOM 1439 N N A GLY A 1 166 ? 35.609 32.507 -0.448 0.60 22.14 166 GLY A N 1
ATOM 1440 N N B GLY A 1 166 ? 35.404 32.349 0.351 0.40 26.41 166 GLY A N 1
ATOM 1441 C CA A GLY A 1 166 ? 36.732 32.854 0.367 0.60 22.62 166 GLY A CA 1
ATOM 1442 C CA B GLY A 1 166 ? 36.646 32.607 0.889 0.40 20.33 166 GLY A CA 1
ATOM 1443 C C A GLY A 1 166 ? 36.688 34.359 0.819 0.60 27.74 166 GLY A C 1
ATOM 1444 C C B GLY A 1 166 ? 36.624 33.867 1.656 0.40 17.97 166 GLY A C 1
ATOM 1445 O O A GLY A 1 166 ? 37.565 35.228 0.466 0.60 31.95 166 GLY A O 1
ATOM 1446 O O B GLY A 1 166 ? 37.560 34.090 2.357 0.40 16.96 166 GLY A O 1
ATOM 1447 N N . LYS A 1 167 ? 35.587 34.691 1.476 1.00 21.20 167 LYS A N 1
ATOM 1448 C CA . LYS A 1 167 ? 35.419 35.886 2.242 1.00 19.47 167 LYS A CA 1
ATOM 1449 C C . LYS A 1 167 ? 35.146 35.724 3.695 1.00 18.80 167 LYS A C 1
ATOM 1450 O O . LYS A 1 167 ? 35.529 36.517 4.485 1.00 23.62 167 LYS A O 1
ATOM 1456 N N . ALA A 1 168 ? 34.455 34.643 4.042 1.00 17.89 168 ALA A N 1
ATOM 1457 C CA . ALA A 1 168 ? 34.128 34.310 5.407 1.00 17.57 168 ALA A CA 1
ATOM 1458 C C . ALA A 1 168 ? 34.363 32.806 5.580 1.00 16.80 168 ALA A C 1
ATOM 1459 O O . ALA A 1 168 ? 34.192 32.090 4.634 1.00 17.58 168 ALA A O 1
ATOM 1461 N N . ALA A 1 169 ? 34.728 32.410 6.808 1.00 14.38 169 ALA A N 1
ATOM 1462 C CA . ALA A 1 169 ? 34.884 31.008 7.108 1.00 13.23 169 ALA A CA 1
ATOM 1463 C C . ALA A 1 169 ? 33.515 30.360 7.112 1.00 12.72 169 ALA A C 1
ATOM 1464 O O . ALA A 1 169 ? 32.584 30.863 7.653 1.00 14.29 169 ALA A O 1
ATOM 1466 N N . LEU A 1 170 ? 33.487 29.108 6.627 1.00 12.64 170 LEU A N 1
ATOM 1467 C CA . LEU A 1 170 ? 32.260 28.293 6.637 1.00 12.68 170 LEU A CA 1
ATOM 1468 C C . LEU A 1 170 ? 32.486 27.151 7.602 1.00 11.91 170 LEU A C 1
ATOM 1469 O O . LEU A 1 170 ? 33.277 26.206 7.390 1.00 12.18 170 LEU A O 1
ATOM 1474 N N . HIS A 1 171 ? 31.710 27.211 8.675 1.00 11.13 171 HIS A N 1
ATOM 1475 C CA . HIS A 1 171 ? 31.574 26.127 9.629 1.00 10.05 171 HIS A CA 1
ATOM 1476 C C . HIS A 1 171 ? 30.345 25.291 9.266 1.00 10.42 171 HIS A C 1
ATOM 1477 O O . HIS A 1 171 ? 29.234 25.809 9.144 1.00 11.91 171 HIS A O 1
ATOM 1484 N N . ILE A 1 172 ? 30.581 23.993 9.114 1.00 10.91 172 ILE A N 1
ATOM 1485 C CA . ILE A 1 172 ? 29.512 23.013 8.859 1.00 10.48 172 ILE A CA 1
ATOM 1486 C C . ILE A 1 172 ? 29.469 21.977 9.971 1.00 10.96 172 ILE A C 1
ATOM 1487 O O . ILE A 1 172 ? 30.406 21.211 10.152 1.00 11.39 172 ILE A O 1
ATOM 1492 N N . ASP A 1 173 ? 28.383 21.984 10.699 1.00 10.60 173 ASP A N 1
ATOM 1493 C CA . ASP A 1 173 ? 28.100 20.932 11.652 1.00 10.51 173 ASP A CA 1
ATOM 1494 C C . ASP A 1 173 ? 27.672 19.680 10.872 1.00 10.30 173 ASP A C 1
ATOM 1495 O O . ASP A 1 173 ? 26.605 19.668 10.266 1.00 10.93 173 ASP A O 1
ATOM 1500 N N . ALA A 1 174 ? 28.494 18.653 10.888 1.00 9.89 174 ALA A N 1
ATOM 1501 C CA . ALA A 1 174 ? 28.257 17.412 10.177 1.00 10.56 174 ALA A CA 1
ATOM 1502 C C . ALA A 1 174 ? 27.896 16.287 11.118 1.00 9.56 174 ALA A C 1
ATOM 1503 O O . ALA A 1 174 ? 27.970 15.106 10.742 1.00 11.03 174 ALA A O 1
ATOM 1505 N N . THR A 1 175 ? 27.435 16.594 12.326 1.00 10.05 175 THR A N 1
ATOM 1506 C CA . THR A 1 175 ? 26.945 15.595 13.273 1.00 9.79 175 THR A CA 1
ATOM 1507 C C . THR A 1 175 ? 25.931 14.710 12.615 1.00 9.81 175 THR A C 1
ATOM 1508 O O . THR A 1 175 ? 25.938 13.460 12.832 1.00 12.41 175 THR A O 1
ATOM 1512 N N . ALA A 1 176 ? 24.992 15.278 11.876 1.00 10.96 176 ALA A N 1
ATOM 1513 C CA . ALA A 1 176 ? 23.898 14.508 11.309 1.00 11.33 176 ALA A CA 1
ATOM 1514 C C . ALA A 1 176 ? 24.266 13.800 10.026 1.00 12.28 176 ALA A C 1
ATOM 1515 O O . ALA A 1 176 ? 23.605 12.817 9.675 1.00 15.10 176 ALA A O 1
ATOM 1517 N N . SER A 1 177 ? 25.273 14.258 9.317 1.00 11.09 177 SER A N 1
ATOM 1518 C CA . SER A 1 177 ? 25.536 13.768 7.954 1.00 10.42 177 SER A CA 1
ATOM 1519 C C . SER A 1 177 ? 26.624 12.687 7.853 1.00 11.31 177 SER A C 1
ATOM 1520 O O . SER A 1 177 ? 26.503 11.852 6.944 1.00 11.48 177 SER A O 1
ATOM 1523 N N . VAL A 1 178 ? 27.677 12.753 8.634 1.00 10.65 178 VAL A N 1
ATOM 1524 C CA . VAL A 1 178 ? 28.771 11.819 8.435 1.00 10.39 178 VAL A CA 1
ATOM 1525 C C . VAL A 1 178 ? 28.175 10.394 8.634 1.00 10.60 178 VAL A C 1
ATOM 1526 O O . VAL A 1 178 ? 27.512 10.129 9.643 1.00 11.78 178 VAL A O 1
ATOM 1530 N N . GLY A 1 179 ? 28.483 9.534 7.671 1.00 10.40 179 GLY A N 1
ATOM 1531 C CA . GLY A 1 179 ? 28.041 8.153 7.686 1.00 11.71 179 GLY A CA 1
ATOM 1532 C C . GLY A 1 179 ? 26.707 7.920 7.055 1.00 11.38 179 GLY A C 1
ATOM 1533 O O . GLY A 1 179 ? 26.280 6.768 6.899 1.00 12.84 179 GLY A O 1
ATOM 1534 N N A GLN A 1 180 ? 26.052 9.006 6.654 0.60 11.26 180 GLN A N 1
ATOM 1535 N N B GLN A 1 180 ? 26.036 8.960 6.619 0.40 11.13 180 GLN A N 1
ATOM 1536 C CA A GLN A 1 180 ? 24.714 9.014 6.044 0.60 11.53 180 GLN A CA 1
ATOM 1537 C CA B GLN A 1 180 ? 24.897 8.677 5.784 0.40 11.47 180 GLN A CA 1
ATOM 1538 C C A GLN A 1 180 ? 24.700 9.456 4.575 0.60 11.62 180 GLN A C 1
ATOM 1539 C C B GLN A 1 180 ? 24.802 9.386 4.455 0.40 11.23 180 GLN A C 1
ATOM 1540 O O A GLN A 1 180 ? 23.854 9.006 3.805 0.60 12.70 180 GLN A O 1
ATOM 1541 O O B GLN A 1 180 ? 24.086 8.928 3.595 0.40 10.60 180 GLN A O 1
ATOM 1552 N N . ILE A 1 181 ? 25.464 10.531 4.316 1.00 10.36 181 ILE A N 1
ATOM 1553 C CA . ILE A 1 181 ? 25.632 11.143 3.020 1.00 11.00 181 ILE A CA 1
ATOM 1554 C C . ILE A 1 181 ? 27.122 11.406 2.832 1.00 10.72 181 ILE A C 1
ATOM 1555 O O . ILE A 1 181 ? 27.899 11.368 3.792 1.00 12.31 181 ILE A O 1
ATOM 1560 N N . GLU A 1 182 ? 27.550 11.728 1.619 1.00 12.33 182 GLU A N 1
ATOM 1561 C CA . GLU A 1 182 ? 28.965 12.004 1.397 1.00 13.08 182 GLU A CA 1
ATOM 1562 C C . GLU A 1 182 ? 29.349 13.320 2.058 1.00 12.49 182 GLU A C 1
ATOM 1563 O O . GLU A 1 182 ? 28.663 14.343 1.911 1.00 12.31 182 GLU A O 1
ATOM 1569 N N . VAL A 1 183 ? 30.391 13.256 2.889 1.00 12.41 183 VAL A N 1
ATOM 1570 C CA . VAL A 1 183 ? 30.973 14.418 3.565 1.00 12.43 183 VAL A CA 1
ATOM 1571 C C . VAL A 1 183 ? 32.429 14.513 3.181 1.00 12.47 183 VAL A C 1
ATOM 1572 O O . VAL A 1 183 ? 33.275 13.905 3.764 1.00 15.66 183 VAL A O 1
ATOM 1576 N N . ASP A 1 184 ? 32.680 15.376 2.196 1.00 12.95 184 ASP A N 1
ATOM 1577 C CA . ASP A 1 184 ? 33.987 15.616 1.669 1.00 13.14 184 ASP A CA 1
ATOM 1578 C C . ASP A 1 184 ? 34.255 17.105 1.821 1.00 13.33 184 ASP A C 1
ATOM 1579 O O . ASP A 1 184 ? 33.587 17.897 1.165 1.00 13.99 184 ASP A O 1
ATOM 1584 N N . VAL A 1 185 ? 35.186 17.446 2.717 1.00 12.91 185 VAL A N 1
ATOM 1585 C CA . VAL A 1 185 ? 35.382 18.832 3.020 1.00 12.58 185 VAL A CA 1
ATOM 1586 C C . VAL A 1 185 ? 35.814 19.662 1.849 1.00 13.69 185 VAL A C 1
ATOM 1587 O O . VAL A 1 185 ? 35.580 20.890 1.888 1.00 14.70 185 VAL A O 1
ATOM 1591 N N . GLU A 1 186 ? 36.407 19.056 0.846 1.00 15.38 186 GLU A N 1
ATOM 1592 C CA . GLU A 1 186 ? 36.846 19.788 -0.371 1.00 16.15 186 GLU A CA 1
ATOM 1593 C C . GLU A 1 186 ? 35.628 20.056 -1.258 1.00 17.70 186 GLU A C 1
ATOM 1594 O O . GLU A 1 186 ? 35.508 21.146 -1.842 1.00 21.50 186 GLU A O 1
ATOM 1600 N N . LYS A 1 187 ? 34.736 19.103 -1.382 1.00 17.04 187 LYS A N 1
ATOM 1601 C CA . LYS A 1 187 ? 33.487 19.272 -2.148 1.00 18.32 187 LYS A CA 1
ATOM 1602 C C . LYS A 1 187 ? 32.545 20.316 -1.550 1.00 17.99 187 LYS A C 1
ATOM 1603 O O . LYS A 1 187 ? 31.917 21.131 -2.239 1.00 21.62 187 LYS A O 1
ATOM 1609 N N . ILE A 1 188 ? 32.432 20.278 -0.244 1.00 17.12 188 ILE A N 1
ATOM 1610 C CA . ILE A 1 188 ? 31.510 21.174 0.455 1.00 17.13 188 ILE A CA 1
ATOM 1611 C C . ILE A 1 188 ? 32.108 22.525 0.863 1.00 20.36 188 ILE A C 1
ATOM 1612 O O . ILE A 1 188 ? 31.359 23.378 1.359 1.00 20.58 188 ILE A O 1
ATOM 1617 N N . GLY A 1 189 ? 33.438 22.684 0.713 1.00 17.65 189 GLY A N 1
ATOM 1618 C CA . GLY A 1 189 ? 34.101 23.937 0.994 1.00 17.39 189 GLY A CA 1
ATOM 1619 C C . GLY A 1 189 ? 34.103 24.294 2.441 1.00 17.07 189 GLY A C 1
ATOM 1620 O O . GLY A 1 189 ? 34.123 25.472 2.817 1.00 19.19 189 GLY A O 1
ATOM 1621 N N . ALA A 1 190 ? 34.157 23.318 3.308 1.00 15.07 190 ALA A N 1
ATOM 1622 C CA . ALA A 1 190 ? 34.156 23.604 4.754 1.00 13.97 190 ALA A CA 1
ATOM 1623 C C . ALA A 1 190 ? 35.498 24.186 5.153 1.00 12.75 190 ALA A C 1
ATOM 1624 O O . ALA A 1 190 ? 36.557 23.738 4.719 1.00 14.58 190 ALA A O 1
ATOM 1626 N N . ASP A 1 191 ? 35.455 25.125 6.049 1.00 12.78 191 ASP A N 1
ATOM 1627 C CA . ASP A 1 191 ? 36.667 25.561 6.772 1.00 12.29 191 ASP A CA 1
ATOM 1628 C C . ASP A 1 191 ? 36.798 24.960 8.153 1.00 12.09 191 ASP A C 1
ATOM 1629 O O . ASP A 1 191 ? 37.883 24.868 8.689 1.00 12.60 191 ASP A O 1
ATOM 1634 N N . MET A 1 192 ? 35.651 24.609 8.761 1.00 11.65 192 MET A N 1
ATOM 1635 C CA . MET A 1 192 ? 35.628 23.870 10.027 1.00 11.05 192 MET A CA 1
ATOM 1636 C C . MET A 1 192 ? 34.456 22.923 9.886 1.00 10.62 192 MET A C 1
ATOM 1637 O O . MET A 1 192 ? 33.422 23.236 9.308 1.00 11.41 192 MET A O 1
ATOM 1642 N N . LEU A 1 193 ? 34.650 21.684 10.383 1.00 10.18 193 LEU A N 1
ATOM 1643 C CA . LEU A 1 193 ? 33.652 20.620 10.281 1.00 10.40 193 LEU A CA 1
ATOM 1644 C C . LEU A 1 193 ? 33.508 19.897 11.620 1.00 9.87 193 LEU A C 1
ATOM 1645 O O . LEU A 1 193 ? 34.501 19.358 12.111 1.00 10.79 193 LEU A O 1
ATOM 1650 N N . THR A 1 194 ? 32.287 19.865 12.165 1.00 9.67 194 THR A N 1
ATOM 1651 C CA . THR A 1 194 ? 32.056 19.145 13.431 1.00 9.52 194 THR A CA 1
ATOM 1652 C C . THR A 1 194 ? 31.771 17.676 13.070 1.00 10.22 194 THR A C 1
ATOM 1653 O O . THR A 1 194 ? 30.870 17.418 12.245 1.00 10.23 194 THR A O 1
ATOM 1657 N N . ILE A 1 195 ? 32.449 16.812 13.794 1.00 9.75 195 ILE A N 1
ATOM 1658 C CA . ILE A 1 195 ? 32.266 15.348 13.628 1.00 9.89 195 ILE A CA 1
ATOM 1659 C C . ILE A 1 195 ? 31.992 14.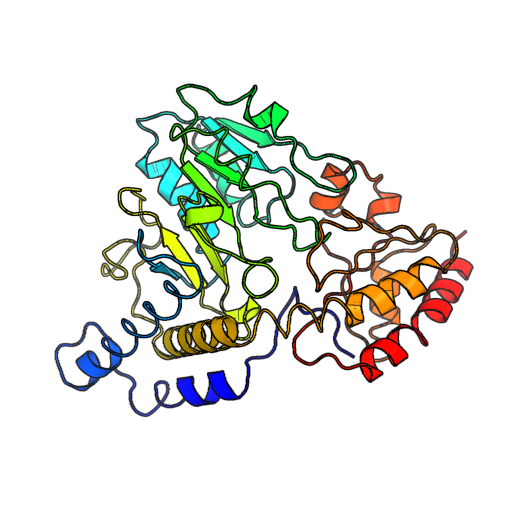731 15.027 1.00 10.40 195 ILE A C 1
ATOM 1660 O O . ILE A 1 195 ? 32.664 15.030 16.011 1.00 11.00 195 ILE A O 1
ATOM 1665 N N . SER A 1 196 ? 30.977 13.848 15.048 1.00 10.55 196 SER A N 1
ATOM 1666 C CA . SER A 1 196 ? 30.572 13.212 16.293 1.00 10.89 196 SER A CA 1
ATOM 1667 C C . SER A 1 196 ? 30.907 11.726 16.266 1.00 11.43 196 SER A C 1
ATOM 1668 O O . SER A 1 196 ? 30.446 11.042 15.358 1.00 12.77 196 SER A O 1
ATOM 1671 N N . SER A 1 197 ? 31.592 11.230 17.289 1.00 10.12 197 SER A N 1
ATOM 1672 C CA . SER A 1 197 ? 31.959 9.825 17.350 1.00 9.41 197 SER A CA 1
ATOM 1673 C C . SER A 1 197 ? 30.740 8.935 17.500 1.00 9.70 197 SER A C 1
ATOM 1674 O O . SER A 1 197 ? 30.591 7.915 16.766 1.00 9.52 197 SER A O 1
ATOM 1677 N N . ASN A 1 198 ? 29.847 9.176 18.469 1.00 9.93 198 ASN A N 1
ATOM 1678 C CA . ASN A 1 198 ? 28.791 8.221 18.662 1.00 10.00 198 ASN A CA 1
ATOM 1679 C C . ASN A 1 198 ? 27.821 8.195 17.485 1.00 10.17 198 ASN A C 1
ATOM 1680 O O . ASN A 1 198 ? 27.160 7.196 17.253 1.00 10.06 198 ASN A O 1
ATOM 1685 N N . ASP A 1 199 ? 27.701 9.270 16.736 1.00 10.32 199 ASP A N 1
ATOM 1686 C CA . ASP A 1 199 ? 26.864 9.272 15.551 1.00 9.80 199 ASP A CA 1
ATOM 1687 C C . ASP A 1 199 ? 27.382 8.347 14.463 1.00 10.38 199 ASP A C 1
ATOM 1688 O O . ASP A 1 199 ? 26.596 8.001 13.557 1.00 11.43 199 ASP A O 1
ATOM 1693 N N . ILE A 1 200 ? 28.661 7.929 14.544 1.00 10.10 200 ILE A N 1
ATOM 1694 C CA . ILE A 1 200 ? 29.190 6.924 13.655 1.00 10.01 200 ILE A CA 1
ATOM 1695 C C . ILE A 1 200 ? 29.484 5.612 14.454 1.00 10.82 200 ILE A C 1
ATOM 1696 O O . ILE A 1 200 ? 30.347 4.814 14.043 1.00 11.07 200 ILE A O 1
ATOM 1701 N N . TYR A 1 201 ? 28.764 5.398 15.540 1.00 10.14 201 TYR A N 1
ATOM 1702 C CA . TYR A 1 201 ? 28.834 4.138 16.330 1.00 10.32 201 TYR A CA 1
ATOM 1703 C C . TYR A 1 201 ? 30.139 4.022 17.081 1.00 10.93 201 TYR A C 1
ATOM 1704 O O . TYR A 1 201 ? 30.442 2.942 17.601 1.00 11.98 201 TYR A O 1
ATOM 1713 N N . GLY A 1 202 ? 30.890 5.095 17.226 1.00 11.16 202 GLY A N 1
ATOM 1714 C CA . GLY A 1 202 ? 31.956 5.160 18.108 1.00 11.00 202 GLY A CA 1
ATOM 1715 C C . GLY A 1 202 ? 31.487 5.452 19.545 1.00 9.61 202 GLY A C 1
ATOM 1716 O O . GLY A 1 202 ? 30.296 5.625 19.772 1.00 9.92 202 GLY A O 1
ATOM 1717 N N . PRO A 1 203 ? 32.424 5.517 20.480 1.00 10.87 203 PRO A N 1
ATOM 1718 C CA . PRO A 1 203 ? 32.051 5.837 21.845 1.00 11.59 203 PRO A CA 1
ATOM 1719 C C . PRO A 1 203 ? 31.503 7.233 21.950 1.00 9.48 203 PRO A C 1
ATOM 1720 O O . PRO A 1 203 ? 31.923 8.192 21.245 1.00 11.27 203 PRO A O 1
ATOM 1724 N N . LYS A 1 204 ? 30.601 7.446 22.941 1.00 11.56 204 LYS A N 1
ATOM 1725 C CA . LYS A 1 204 ? 30.177 8.755 23.387 1.00 10.97 204 LYS A CA 1
ATOM 1726 C C . LYS A 1 204 ? 31.352 9.483 24.047 1.00 11.63 204 LYS A C 1
ATOM 1727 O O . LYS A 1 204 ? 32.346 8.839 24.420 1.00 12.48 204 LYS A O 1
ATOM 1733 N N . GLY A 1 205 ? 31.230 10.789 24.252 1.00 12.23 205 GLY A N 1
ATOM 1734 C CA . GLY A 1 205 ? 32.246 11.493 24.990 1.00 12.19 205 GLY A CA 1
ATOM 1735 C C . GLY A 1 205 ? 33.511 11.869 24.260 1.00 11.09 205 GLY A C 1
ATOM 1736 O O . GLY A 1 205 ? 34.476 12.272 24.862 1.00 12.45 205 GLY A O 1
ATOM 1737 N N . VAL A 1 206 ? 33.465 11.753 22.953 1.00 10.39 206 VAL A N 1
ATOM 1738 C CA . VAL A 1 206 ? 34.547 12.203 22.055 1.00 9.47 206 VAL A CA 1
ATOM 1739 C C . VAL A 1 206 ? 33.930 12.626 20.713 1.00 8.95 206 VAL A C 1
ATOM 1740 O O . VAL A 1 206 ? 32.804 12.222 20.329 1.00 9.73 206 VAL A O 1
ATOM 1744 N N . GLY A 1 207 ? 34.676 13.504 20.074 1.00 10.61 207 GLY A N 1
ATOM 1745 C CA . GLY A 1 207 ? 34.290 14.026 18.776 1.00 10.00 207 GLY A CA 1
ATOM 1746 C C . GLY A 1 207 ? 35.473 14.803 18.256 1.00 8.89 207 GLY A C 1
ATOM 1747 O O . GLY A 1 207 ? 36.561 14.709 18.754 1.00 9.81 207 GLY A O 1
ATOM 1748 N N . ALA A 1 208 ? 35.255 15.574 17.172 1.00 9.59 208 ALA A N 1
ATOM 1749 C CA . ALA A 1 208 ? 36.319 16.351 16.553 1.00 10.08 208 ALA A CA 1
ATOM 1750 C C . ALA A 1 208 ? 35.771 17.570 15.875 1.00 9.38 208 ALA A C 1
ATOM 1751 O O . ALA A 1 208 ? 34.639 17.613 15.424 1.00 10.06 208 ALA A O 1
ATOM 1753 N N . LEU A 1 209 ? 36.641 18.580 15.876 1.00 9.42 209 LEU A N 1
ATOM 1754 C CA . LEU A 1 209 ? 36.526 19.647 14.880 1.00 9.61 209 LEU A CA 1
ATOM 1755 C C . LEU A 1 209 ? 37.669 19.527 13.887 1.00 9.66 209 LEU A C 1
ATOM 1756 O O . LEU A 1 209 ? 38.827 19.609 14.306 1.00 11.34 209 LEU A O 1
ATOM 1761 N N . TRP A 1 210 ? 37.354 19.331 12.621 1.00 10.42 210 TRP A N 1
ATOM 1762 C CA . TRP A 1 210 ? 38.309 19.450 11.584 1.00 11.09 210 TRP A CA 1
ATOM 1763 C C . TRP A 1 210 ? 38.419 20.928 11.192 1.00 10.76 210 TRP A C 1
ATOM 1764 O O . TRP A 1 210 ? 37.408 21.611 11.083 1.00 11.46 210 TRP A O 1
ATOM 1775 N N . ILE A 1 211 ? 39.671 21.365 11.070 1.00 11.00 211 ILE A N 1
ATOM 1776 C CA . ILE A 1 211 ? 40.011 22.781 10.847 1.00 11.27 211 ILE A CA 1
ATOM 1777 C C . ILE A 1 211 ? 40.874 22.890 9.618 1.00 12.31 211 ILE A C 1
ATOM 1778 O O . ILE A 1 211 ? 41.941 22.279 9.564 1.00 13.16 211 ILE A O 1
ATOM 1783 N N . ARG A 1 212 ? 40.412 23.665 8.626 1.00 12.79 212 ARG A N 1
ATOM 1784 C CA . ARG A 1 212 ? 41.230 23.812 7.412 1.00 13.29 212 ARG A CA 1
ATOM 1785 C C . ARG A 1 212 ? 42.598 24.514 7.742 1.00 13.23 212 ARG A C 1
ATOM 1786 O O . ARG A 1 212 ? 42.638 25.374 8.590 1.00 13.45 212 ARG A O 1
ATOM 1794 N N . LYS A 1 213 ? 43.659 24.089 7.024 1.00 13.71 213 LYS A N 1
ATOM 1795 C CA . LYS A 1 213 ? 44.965 24.691 7.178 1.00 15.16 213 LYS A CA 1
ATOM 1796 C C . LYS A 1 213 ? 44.772 26.189 7.011 1.00 14.52 213 LYS A C 1
ATOM 1797 O O . LYS A 1 213 ? 44.108 26.729 6.066 1.00 17.41 213 LYS A O 1
ATOM 1803 N N . GLU A 1 214 ? 45.427 26.895 7.867 1.00 17.64 214 GLU A N 1
ATOM 1804 C CA . GLU A 1 214 ? 45.483 28.361 7.892 1.00 18.48 214 GLU A CA 1
ATOM 1805 C C . GLU A 1 214 ? 44.330 29.070 8.609 1.00 18.80 214 GLU A C 1
ATOM 1806 O O . GLU A 1 214 ? 44.365 30.274 8.867 1.00 25.21 214 GLU A O 1
ATOM 1812 N N . ALA A 1 215 ? 43.269 28.315 8.958 1.00 17.36 215 ALA A N 1
ATOM 1813 C CA . ALA A 1 215 ? 42.235 28.831 9.798 1.00 18.01 215 ALA A CA 1
ATOM 1814 C C . ALA A 1 215 ? 42.730 28.824 11.224 1.00 16.59 215 ALA A C 1
ATOM 1815 O O . ALA A 1 215 ? 43.163 27.792 11.730 1.00 20.63 215 ALA A O 1
ATOM 1817 N N . LYS A 1 216 ? 42.691 29.945 11.899 1.00 15.52 216 LYS A N 1
ATOM 1818 C CA . LYS A 1 216 ? 43.163 30.098 13.239 1.00 15.96 216 LYS A CA 1
ATOM 1819 C C . LYS A 1 216 ? 42.045 30.255 14.264 1.00 14.95 216 LYS A C 1
ATOM 1820 O O . LYS A 1 216 ? 41.091 30.977 14.051 1.00 15.89 216 LYS A O 1
ATOM 1824 N N . LEU A 1 217 ? 42.141 29.551 15.378 1.00 15.46 217 LEU A N 1
ATOM 1825 C CA . LEU A 1 217 ? 41.143 29.595 16.463 1.00 14.31 217 LEU A CA 1
ATOM 1826 C C . LEU A 1 217 ? 41.803 29.854 17.809 1.00 15.50 217 LEU A C 1
ATOM 1827 O O . LEU A 1 217 ? 42.990 29.509 17.966 1.00 18.39 217 LEU A O 1
ATOM 1832 N N . GLN A 1 218 ? 41.055 30.458 18.710 1.00 15.20 218 GLN A N 1
ATOM 1833 C CA . GLN A 1 218 ? 41.427 30.583 20.136 1.00 17.54 218 GLN A CA 1
ATOM 1834 C C . GLN A 1 218 ? 40.932 29.326 20.838 1.00 15.74 218 GLN A C 1
ATOM 1835 O O . GLN A 1 218 ? 39.795 28.903 20.621 1.00 16.35 218 GLN A O 1
ATOM 1841 N N . PRO A 1 219 ? 41.746 28.684 21.675 1.00 15.03 219 PRO A N 1
ATOM 1842 C CA . PRO A 1 219 ? 41.239 27.539 22.380 1.00 15.00 219 PRO A CA 1
ATOM 1843 C C . PRO A 1 219 ? 40.170 27.947 23.357 1.00 18.23 219 PRO A C 1
ATOM 1844 O O . PRO A 1 219 ? 40.185 29.126 23.862 1.00 22.12 219 PRO A O 1
ATOM 1848 N N A VAL A 1 220 ? 39.296 27.073 23.698 0.50 17.35 220 VAL A N 1
ATOM 1849 N N B VAL A 1 220 ? 39.285 26.965 23.549 0.50 19.48 220 VAL A N 1
ATOM 1850 C CA A VAL A 1 220 ? 38.390 27.378 24.826 0.50 15.24 220 VAL A CA 1
ATOM 1851 C CA B VAL A 1 220 ? 38.079 26.976 24.461 0.50 21.71 220 VAL A CA 1
ATOM 1852 C C A VAL A 1 220 ? 38.891 26.659 26.045 0.50 15.78 220 VAL A C 1
ATOM 1853 C C B VAL A 1 220 ? 38.255 26.196 25.808 0.50 19.06 220 VAL A C 1
ATOM 1854 O O A VAL A 1 220 ? 38.885 27.281 27.153 0.50 15.65 220 VAL A O 1
ATOM 1855 O O B VAL A 1 220 ? 37.493 26.392 26.792 0.50 22.28 220 VAL A O 1
ATOM 1862 N N . ILE A 1 221 ? 39.301 25.377 25.865 1.00 15.64 221 ILE A N 1
ATOM 1863 C CA . ILE A 1 221 ? 39.722 24.594 27.076 1.00 14.31 221 ILE A CA 1
ATOM 1864 C C . ILE A 1 221 ? 41.250 24.727 27.223 1.00 13.01 221 ILE A C 1
ATOM 1865 O O . ILE A 1 221 ? 41.998 24.402 26.309 1.00 13.15 221 ILE A O 1
ATOM 1870 N N . LEU A 1 222 ? 41.664 25.405 28.298 1.00 12.43 222 LEU A N 1
ATOM 1871 C CA . LEU A 1 222 ? 43.016 25.815 28.553 1.00 12.27 222 LEU A CA 1
ATOM 1872 C C . LEU A 1 222 ? 43.718 24.900 29.555 1.00 13.64 222 LEU A C 1
ATOM 1873 O O . LEU A 1 222 ? 43.097 24.365 30.480 1.00 13.42 222 LEU A O 1
ATOM 1878 N N . GLY A 1 223 ? 45.023 24.722 29.401 1.00 12.94 223 GLY A N 1
ATOM 1879 C CA . GLY A 1 223 ? 45.747 23.823 30.264 1.00 12.70 223 GLY A CA 1
ATOM 1880 C C . GLY A 1 223 ? 47.078 23.440 29.682 1.00 13.01 223 GLY A C 1
ATOM 1881 O O . GLY A 1 223 ? 47.882 24.292 29.335 1.00 14.24 223 GLY A O 1
ATOM 1882 N N . GLY A 1 224 ? 47.353 22.137 29.615 1.00 13.39 224 GLY A N 1
ATOM 1883 C CA . GLY A 1 224 ? 48.637 21.630 29.282 1.00 14.22 224 GLY A CA 1
ATOM 1884 C C . GLY A 1 224 ? 49.087 21.680 27.842 1.00 15.67 224 GLY A C 1
ATOM 1885 O O . GLY A 1 224 ? 50.232 21.316 27.513 1.00 19.54 224 GLY A O 1
ATOM 1886 N N . GLY A 1 225 ? 48.241 22.198 26.952 1.00 13.45 225 GLY A N 1
ATOM 1887 C CA . GLY A 1 225 ? 48.657 22.421 25.575 1.00 15.60 225 GLY A CA 1
ATOM 1888 C C . GLY A 1 225 ? 48.443 21.331 24.572 1.00 14.62 225 GLY A C 1
ATOM 1889 O O . GLY A 1 225 ? 48.943 21.394 23.487 1.00 16.13 225 GLY A O 1
ATOM 1890 N N . GLN A 1 226 ? 47.670 20.303 24.966 1.00 13.55 226 GLN A N 1
ATOM 1891 C CA . GLN A 1 226 ? 47.372 19.236 24.002 1.00 15.01 226 GLN A CA 1
ATOM 1892 C C . GLN A 1 226 ? 46.573 19.744 22.834 1.00 14.24 226 GLN A C 1
ATOM 1893 O O . GLN A 1 226 ? 46.111 20.851 22.738 1.00 13.75 226 GLN A O 1
ATOM 1899 N N . GLU A 1 227 ? 46.499 18.930 21.816 1.00 13.85 227 GLU A N 1
ATOM 1900 C CA . GLU A 1 227 ? 45.869 19.242 20.540 1.00 13.58 227 GLU A CA 1
ATOM 1901 C C . GLU A 1 227 ? 46.518 20.520 19.910 1.00 14.19 227 GLU A C 1
ATOM 1902 O O . GLU A 1 227 ? 45.807 21.389 19.457 1.00 16.82 227 GLU A O 1
ATOM 1908 N N . ASN A 1 228 ? 47.839 20.575 19.964 1.00 16.65 228 ASN A N 1
ATOM 1909 C CA . ASN A 1 228 ? 48.652 21.638 19.438 1.00 18.17 228 ASN A CA 1
ATOM 1910 C C . ASN A 1 228 ? 48.194 22.979 20.015 1.00 18.52 228 ASN A C 1
ATOM 1911 O O . ASN A 1 228 ? 48.123 23.999 19.301 1.00 20.96 228 ASN A O 1
ATOM 1916 N N . GLY A 1 229 ? 47.804 22.974 21.283 1.00 17.43 229 GLY A N 1
ATOM 1917 C CA . GLY A 1 229 ? 47.375 24.135 22.000 1.00 16.66 229 GLY A CA 1
ATOM 1918 C C . GLY A 1 229 ? 45.892 24.433 21.964 1.00 16.57 229 GLY A C 1
ATOM 1919 O O . GLY A 1 229 ? 45.396 25.302 22.687 1.00 17.07 229 GLY A O 1
ATOM 1920 N N . LEU A 1 230 ? 45.158 23.788 21.075 1.00 14.89 230 LEU A N 1
ATOM 1921 C CA . LEU A 1 230 ? 43.798 24.145 20.855 1.00 15.01 230 LEU A CA 1
ATOM 1922 C C . LEU A 1 230 ? 42.745 23.572 21.802 1.00 15.46 230 LEU A C 1
ATOM 1923 O O . LEU A 1 230 ? 41.608 24.013 21.856 1.00 17.13 230 LEU A O 1
ATOM 1928 N N . ARG A 1 231 ? 43.137 22.463 22.468 1.00 14.64 231 ARG A N 1
ATOM 1929 C CA A ARG A 1 231 ? 42.203 21.747 23.345 0.50 13.26 231 ARG A CA 1
ATOM 1930 C CA B ARG A 1 231 ? 42.200 21.748 23.357 0.50 13.56 231 ARG A CA 1
ATOM 1931 C C . ARG A 1 231 ? 42.983 20.959 24.352 1.00 13.11 231 ARG A C 1
ATOM 1932 O O . ARG A 1 231 ? 43.452 19.851 24.085 1.00 13.88 231 ARG A O 1
ATOM 1947 N N . SER A 1 232 ? 43.192 21.542 25.533 1.00 12.67 232 SER A N 1
ATOM 1948 C CA . SER A 1 232 ? 44.019 20.920 26.544 1.00 13.33 232 SER A CA 1
ATOM 1949 C C . SER A 1 232 ? 43.250 19.824 27.282 1.00 13.17 232 SER A C 1
ATOM 1950 O O . SER A 1 232 ? 42.041 19.741 27.223 1.00 12.66 232 SER A O 1
ATOM 1953 N N . GLY A 1 233 ? 44.053 19.002 27.953 1.00 13.06 233 GLY A N 1
ATOM 1954 C CA . GLY A 1 233 ? 43.597 17.864 28.706 1.00 12.24 233 GLY A CA 1
ATOM 1955 C C . GLY A 1 233 ? 44.279 16.581 28.217 1.00 12.26 233 GLY A C 1
ATOM 1956 O O . GLY A 1 233 ? 44.517 16.426 27.037 1.00 12.92 233 GLY A O 1
ATOM 1957 N N . SER A 1 234 ? 44.604 15.712 29.157 1.00 12.53 234 SER A N 1
ATOM 1958 C CA . SER A 1 234 ? 45.265 14.474 28.807 1.00 13.78 234 SER A CA 1
ATOM 1959 C C . SER A 1 234 ? 44.348 13.709 27.839 1.00 12.92 234 SER A C 1
ATOM 1960 O O . SER A 1 234 ? 43.120 13.602 28.081 1.00 14.04 234 SER A O 1
ATOM 1963 N N . GLU A 1 235 ? 44.943 13.141 26.795 1.00 12.17 235 GLU A N 1
ATOM 1964 C CA . GLU A 1 235 ? 44.129 12.518 25.782 1.00 12.14 235 GLU A CA 1
ATOM 1965 C C . GLU A 1 235 ? 43.382 11.317 26.274 1.00 10.85 235 GLU A C 1
ATOM 1966 O O . GLU A 1 235 ? 43.965 10.462 26.954 1.00 11.30 235 GLU A O 1
ATOM 1972 N N . ASN A 1 236 ? 42.118 11.247 25.892 1.00 11.31 236 ASN A N 1
ATOM 1973 C CA . ASN A 1 236 ? 41.306 10.069 26.202 1.00 10.53 236 ASN A CA 1
ATOM 1974 C C . ASN A 1 236 ? 41.578 9.026 25.114 1.00 9.96 236 ASN A C 1
ATOM 1975 O O . ASN A 1 236 ? 40.835 8.873 24.158 1.00 10.45 236 ASN A O 1
ATOM 1980 N N . VAL A 1 237 ? 42.695 8.316 25.275 1.00 10.60 237 VAL A N 1
ATOM 1981 C CA . VAL A 1 237 ? 43.186 7.384 24.210 1.00 10.26 237 VAL A CA 1
ATOM 1982 C C . VAL A 1 237 ? 42.155 6.335 23.842 1.00 10.74 237 VAL A C 1
ATOM 1983 O O . VAL A 1 237 ? 41.940 6.181 22.646 1.00 10.65 237 VAL A O 1
ATOM 1987 N N . PRO A 1 238 ? 41.501 5.645 24.797 1.00 10.06 238 PRO A N 1
ATOM 1988 C CA . PRO A 1 238 ? 40.569 4.636 24.365 1.00 10.21 238 PRO A CA 1
ATOM 1989 C C . PRO A 1 238 ? 39.449 5.168 23.517 1.00 10.63 238 PRO A C 1
ATOM 1990 O O . PRO A 1 238 ? 39.048 4.609 22.497 1.00 11.74 238 PRO A O 1
ATOM 1994 N N . SER A 1 239 ? 38.906 6.354 23.882 1.00 10.34 239 SER A N 1
ATOM 1995 C CA . SER A 1 239 ? 37.802 6.867 23.114 1.00 10.54 239 SER A CA 1
ATOM 1996 C C . SER A 1 239 ? 38.259 7.357 21.718 1.00 9.11 239 SER A C 1
ATOM 1997 O O . SER A 1 239 ? 37.535 7.196 20.730 1.00 10.04 239 SER A O 1
ATOM 2000 N N . ILE A 1 240 ? 39.437 7.974 21.704 1.00 9.16 240 ILE A N 1
ATOM 2001 C CA . ILE A 1 240 ? 40.061 8.395 20.465 1.00 8.97 240 ILE A CA 1
ATOM 2002 C C . ILE A 1 240 ? 40.271 7.165 19.530 1.00 9.79 240 ILE A C 1
ATOM 2003 O O . ILE A 1 240 ? 39.935 7.222 18.347 1.00 10.14 240 ILE A O 1
ATOM 2008 N N . VAL A 1 241 ? 40.834 6.085 20.069 1.00 10.10 241 VAL A N 1
ATOM 2009 C CA . VAL A 1 241 ? 41.011 4.876 19.266 1.00 10.46 241 VAL A CA 1
ATOM 2010 C C . VAL A 1 241 ? 39.680 4.373 18.719 1.00 10.06 241 VAL A C 1
ATOM 2011 O O . VAL A 1 241 ? 39.589 4.007 17.566 1.00 10.72 241 VAL A O 1
ATOM 2015 N N . GLY A 1 242 ? 38.677 4.325 19.581 1.00 10.04 242 GLY A N 1
ATOM 2016 C CA . GLY A 1 242 ? 37.361 3.899 19.168 1.00 9.73 242 GLY A CA 1
ATOM 2017 C C . GLY A 1 242 ? 36.773 4.733 18.058 1.00 9.48 242 GLY A C 1
ATOM 2018 O O . GLY A 1 242 ? 36.187 4.222 17.099 1.00 10.89 242 GLY A O 1
ATOM 2019 N N . PHE A 1 243 ? 36.933 6.065 18.207 1.00 10.06 243 PHE A N 1
ATOM 2020 C CA . PHE A 1 243 ? 36.435 6.990 17.178 1.00 9.00 243 PHE A CA 1
ATOM 2021 C C . PHE A 1 243 ? 37.195 6.733 15.867 1.00 9.30 243 PHE A C 1
ATOM 2022 O O . PHE A 1 243 ? 36.568 6.726 14.802 1.00 10.21 243 PHE A O 1
ATOM 2030 N N . GLY A 1 244 ? 38.507 6.523 15.933 1.00 9.58 244 GLY A N 1
ATOM 2031 C CA . GLY A 1 244 ? 39.203 6.240 14.722 1.00 11.15 244 GLY A CA 1
ATOM 2032 C C . GLY A 1 244 ? 38.738 4.959 14.031 1.00 11.49 244 GLY A C 1
ATOM 2033 O O . GLY A 1 244 ? 38.651 4.897 12.824 1.00 11.75 244 GLY A O 1
ATOM 2034 N N . LYS A 1 245 ? 38.562 3.928 14.830 1.00 10.83 245 LYS A N 1
ATOM 2035 C CA . LYS A 1 245 ? 38.072 2.681 14.312 1.00 10.78 245 LYS A CA 1
ATOM 2036 C C . LYS A 1 245 ? 36.655 2.875 13.690 1.00 10.75 245 LYS A C 1
ATOM 2037 O O . LYS A 1 245 ? 36.339 2.367 12.576 1.00 12.59 245 LYS A O 1
ATOM 2043 N N . ALA A 1 246 ? 35.783 3.635 14.366 1.00 10.30 246 ALA A N 1
ATOM 2044 C CA . ALA A 1 246 ? 34.488 3.999 13.803 1.00 10.14 246 ALA A CA 1
ATOM 2045 C C . ALA A 1 246 ? 34.637 4.683 12.458 1.00 10.66 246 ALA A C 1
ATOM 2046 O O . ALA A 1 246 ? 33.856 4.436 11.531 1.00 11.88 246 ALA A O 1
ATOM 2048 N N . ALA A 1 247 ? 35.611 5.588 12.359 1.00 10.93 247 ALA A N 1
ATOM 2049 C CA . ALA A 1 247 ? 35.788 6.354 11.117 1.00 11.85 247 ALA A CA 1
ATOM 2050 C C . ALA A 1 247 ? 36.272 5.447 10.005 1.00 12.80 247 ALA A C 1
ATOM 2051 O O . ALA A 1 247 ? 35.814 5.597 8.872 1.00 14.34 247 ALA A O 1
ATOM 2053 N N . GLU A 1 248 ? 37.133 4.476 10.308 0.80 10.00 248 GLU A N 1
ATOM 2054 C CA . GLU A 1 248 ? 37.616 3.577 9.284 0.80 11.95 248 GLU A CA 1
ATOM 2055 C C . GLU A 1 248 ? 36.477 2.630 8.828 0.80 11.82 248 GLU A C 1
ATOM 2056 O O . GLU A 1 248 ? 36.293 2.429 7.608 0.80 12.32 248 GLU A O 1
ATOM 2062 N N . ILE A 1 249 ? 35.680 2.107 9.768 1.00 12.63 249 ILE A N 1
ATOM 2063 C CA . ILE A 1 249 ? 34.518 1.288 9.410 1.00 13.33 249 ILE A CA 1
ATOM 2064 C C . ILE A 1 249 ? 33.529 2.118 8.572 1.00 12.77 249 ILE A C 1
ATOM 2065 O O . ILE A 1 249 ? 33.012 1.622 7.548 1.00 15.08 249 ILE A O 1
ATOM 2070 N N . THR A 1 250 ? 33.269 3.357 8.996 1.00 11.98 250 THR A N 1
ATOM 2071 C CA . THR A 1 250 ? 32.295 4.145 8.295 1.00 12.45 250 THR A CA 1
ATOM 2072 C C . THR A 1 250 ? 32.770 4.387 6.854 1.00 12.27 250 THR A C 1
ATOM 2073 O O . THR A 1 250 ? 31.963 4.383 5.925 1.00 13.61 250 THR A O 1
ATOM 2077 N N . ALA A 1 251 ? 34.034 4.709 6.691 1.00 13.01 251 ALA A N 1
ATOM 2078 C CA . ALA A 1 251 ? 34.564 4.958 5.356 1.00 14.21 251 ALA A CA 1
ATOM 2079 C C . ALA A 1 251 ? 34.230 3.770 4.466 1.00 14.61 251 ALA A C 1
ATOM 2080 O O . ALA A 1 251 ? 33.944 3.936 3.279 1.00 17.86 251 ALA A O 1
ATOM 2082 N N . MET A 1 252 ? 34.428 2.554 4.986 1.00 14.28 252 MET A N 1
ATOM 2083 C CA . MET A 1 252 ? 34.185 1.308 4.254 1.00 17.28 252 MET A CA 1
ATOM 2084 C C . MET A 1 252 ? 32.768 0.984 4.000 1.00 15.05 252 MET A C 1
ATOM 2085 O O . MET A 1 252 ? 32.413 0.350 2.950 1.00 20.26 252 MET A O 1
ATOM 2090 N N . GLU A 1 253 ? 31.913 1.312 4.949 1.00 14.26 253 GLU A N 1
ATOM 2091 C CA . GLU A 1 253 ? 30.561 0.723 4.994 1.00 14.90 253 GLU A CA 1
ATOM 2092 C C . GLU A 1 253 ? 29.426 1.664 4.786 1.00 13.52 253 GLU A C 1
ATOM 2093 O O . GLU A 1 253 ? 28.296 1.260 4.644 1.00 14.90 253 GLU A O 1
ATOM 2099 N N . TRP A 1 254 ? 29.690 2.998 4.820 1.00 12.95 254 TRP A N 1
ATOM 2100 C CA . TRP A 1 254 ? 28.579 3.906 4.909 1.00 12.96 254 TRP A CA 1
ATOM 2101 C C . TRP A 1 254 ? 27.651 3.912 3.705 1.00 12.15 254 TRP A C 1
ATOM 2102 O O . TRP A 1 254 ? 26.459 4.154 3.815 1.00 14.64 254 TRP A O 1
ATOM 2113 N N A ARG A 1 255 ? 28.220 3.700 2.530 0.70 11.76 255 ARG A N 1
ATOM 2114 N N B ARG A 1 255 ? 28.205 3.706 2.521 0.30 12.02 255 ARG A N 1
ATOM 2115 C CA . ARG A 1 255 ? 27.336 3.788 1.337 1.00 12.02 255 ARG A CA 1
ATOM 2116 C C A ARG A 1 255 ? 26.270 2.712 1.381 0.70 11.71 255 ARG A C 1
ATOM 2117 C C B ARG A 1 255 ? 26.271 2.707 1.364 0.30 12.59 255 ARG A C 1
ATOM 2118 O O A ARG A 1 255 ? 25.112 2.950 1.087 0.70 13.35 255 ARG A O 1
ATOM 2119 O O B ARG A 1 255 ? 25.097 2.962 1.091 0.30 13.99 255 ARG A O 1
ATOM 2133 N N . GLU A 1 256 ? 26.691 1.491 1.692 1.00 13.29 256 GLU A N 1
ATOM 2134 C CA . GLU A 1 256 ? 25.765 0.406 1.876 1.00 13.12 256 GLU A CA 1
ATOM 2135 C C . GLU A 1 256 ? 24.769 0.663 2.962 1.00 12.74 256 GLU A C 1
ATOM 2136 O O . GLU A 1 256 ? 23.580 0.422 2.849 1.00 13.78 256 GLU A O 1
ATOM 2142 N N . GLU A 1 257 ? 25.304 1.121 4.108 1.00 13.51 257 GLU A N 1
ATOM 2143 C CA . GLU A 1 257 ? 24.420 1.345 5.257 1.00 14.94 257 GLU A CA 1
ATOM 2144 C C . GLU A 1 257 ? 23.348 2.398 4.938 1.00 14.32 257 GLU A C 1
ATOM 2145 O O . GLU A 1 257 ? 22.197 2.274 5.289 1.00 15.97 257 GLU A O 1
ATOM 2151 N N . ALA A 1 258 ? 23.794 3.465 4.274 1.00 14.76 258 ALA A N 1
ATOM 2152 C CA . ALA A 1 258 ? 22.917 4.574 3.886 1.00 15.26 258 ALA A CA 1
ATOM 2153 C C . ALA A 1 258 ? 21.761 4.074 2.956 1.00 12.98 258 ALA A C 1
ATOM 2154 O O . ALA A 1 258 ? 20.591 4.422 3.126 1.00 13.18 258 ALA A O 1
ATOM 2156 N N A GLU A 1 259 ? 22.099 3.198 2.000 0.40 12.64 259 GLU A N 1
ATOM 2157 N N B GLU A 1 259 ? 22.108 3.199 2.014 0.60 12.97 259 GLU A N 1
ATOM 2158 C CA A GLU A 1 259 ? 21.059 2.632 1.130 0.40 11.54 259 GLU A CA 1
ATOM 2159 C CA B GLU A 1 259 ? 21.104 2.653 1.129 0.60 12.36 259 GLU A CA 1
ATOM 2160 C C A GLU A 1 259 ? 20.089 1.765 1.914 0.40 11.27 259 GLU A C 1
ATOM 2161 C C B GLU A 1 259 ? 20.108 1.763 1.899 0.60 11.39 259 GLU A C 1
ATOM 2162 O O A GLU A 1 259 ? 18.886 1.772 1.646 0.40 12.84 259 GLU A O 1
ATOM 2163 O O B GLU A 1 259 ? 18.905 1.783 1.644 0.60 13.40 259 GLU A O 1
ATOM 2174 N N . ARG A 1 260 ? 20.612 0.996 2.882 1.00 12.88 260 ARG A N 1
ATOM 2175 C CA . ARG A 1 260 ? 19.731 0.188 3.742 1.00 12.90 260 ARG A CA 1
ATOM 2176 C C . ARG A 1 260 ? 18.827 1.023 4.571 1.00 12.51 260 ARG A C 1
ATOM 2177 O O . ARG A 1 260 ? 17.619 0.780 4.661 1.00 14.37 260 ARG A O 1
ATOM 2185 N N . LEU A 1 261 ? 19.386 2.070 5.170 1.00 13.27 261 LEU A N 1
ATOM 2186 C CA A LEU A 1 261 ? 18.517 2.958 5.956 0.40 12.71 261 LEU A CA 1
ATOM 2187 C CA B LEU A 1 261 ? 18.540 3.000 5.959 0.60 13.63 261 LEU A CA 1
ATOM 2188 C C . LEU A 1 261 ? 17.465 3.601 5.080 1.00 12.07 261 LEU A C 1
ATOM 2189 O O . LEU A 1 261 ? 16.309 3.724 5.500 1.00 12.14 261 LEU A O 1
ATOM 2198 N N A ARG A 1 262 ? 17.840 4.058 3.879 0.50 11.02 262 ARG A N 1
ATOM 2199 N N B ARG A 1 262 ? 17.855 4.032 3.868 0.50 12.68 262 ARG A N 1
ATOM 2200 C CA A ARG A 1 262 ? 16.840 4.620 3.003 0.50 11.02 262 ARG A CA 1
ATOM 2201 C CA B ARG A 1 262 ? 16.916 4.620 2.921 0.50 14.07 262 ARG A CA 1
ATOM 2202 C C A ARG A 1 262 ? 15.720 3.640 2.664 0.50 10.61 262 ARG A C 1
ATOM 2203 C C B ARG A 1 262 ? 15.751 3.660 2.606 0.50 12.14 262 ARG A C 1
ATOM 2204 O O A ARG A 1 262 ? 14.553 4.021 2.628 0.50 11.88 262 ARG A O 1
ATOM 2205 O O B ARG A 1 262 ? 14.581 4.079 2.557 0.50 13.43 262 ARG A O 1
ATOM 2220 N N . ARG A 1 263 ? 16.075 2.360 2.457 1.00 11.84 263 ARG A N 1
ATOM 2221 C CA . ARG A 1 263 ? 15.043 1.417 2.214 1.00 13.06 263 ARG A CA 1
ATOM 2222 C C . ARG A 1 263 ? 14.025 1.323 3.340 1.00 12.22 263 ARG A C 1
ATOM 2223 O O . ARG A 1 263 ? 12.826 1.311 3.131 1.00 12.87 263 ARG A O 1
ATOM 2231 N N . LEU A 1 264 ? 14.587 1.249 4.551 1.00 11.91 264 LEU A N 1
ATOM 2232 C CA . LEU A 1 264 ? 13.726 1.238 5.724 1.00 11.69 264 LEU A CA 1
ATOM 2233 C C . LEU A 1 264 ? 12.918 2.504 5.949 1.00 13.02 264 LEU A C 1
ATOM 2234 O O . LEU A 1 264 ? 11.713 2.479 6.202 1.00 13.73 264 LEU A O 1
ATOM 2239 N N . ARG A 1 265 ? 13.622 3.622 5.815 1.00 11.43 265 ARG A N 1
ATOM 2240 C CA . ARG A 1 265 ? 12.997 4.902 5.923 1.00 11.55 265 ARG A CA 1
ATOM 2241 C C . ARG A 1 265 ? 11.791 5.075 4.986 1.00 11.83 265 ARG A C 1
ATOM 2242 O O . ARG A 1 265 ? 10.708 5.533 5.362 1.00 12.20 265 ARG A O 1
ATOM 2250 N N . ASP A 1 266 ? 12.035 4.696 3.731 1.00 12.06 266 ASP A N 1
ATOM 2251 C CA . ASP A 1 266 ? 10.984 4.870 2.757 1.00 12.73 266 ASP A CA 1
ATOM 2252 C C . ASP A 1 266 ? 9.775 4.020 3.028 1.00 13.95 266 ASP A C 1
ATOM 2253 O O . ASP A 1 266 ? 8.609 4.422 2.735 1.00 15.49 266 ASP A O 1
ATOM 2258 N N . ARG A 1 267 ? 10.003 2.774 3.472 1.00 13.52 267 ARG A N 1
ATOM 2259 C CA . ARG A 1 267 ? 8.909 1.902 3.895 1.00 15.57 267 ARG A CA 1
ATOM 2260 C C . ARG A 1 267 ? 8.106 2.586 4.968 1.00 13.90 267 ARG A C 1
ATOM 2261 O O . ARG A 1 267 ? 6.892 2.555 4.978 1.00 16.03 267 ARG A O 1
ATOM 2269 N N . ILE A 1 268 ? 8.766 3.199 5.949 1.00 13.30 268 ILE A N 1
ATOM 2270 C CA . ILE A 1 268 ? 8.050 3.896 6.984 1.00 12.89 268 ILE A CA 1
ATOM 2271 C C . ILE A 1 268 ? 7.269 5.057 6.490 1.00 12.45 268 ILE A C 1
ATOM 2272 O O . ILE A 1 268 ? 6.091 5.185 6.765 1.00 13.53 268 ILE A O 1
ATOM 2277 N N . ILE A 1 269 ? 7.921 5.916 5.716 1.00 12.25 269 ILE A N 1
ATOM 2278 C CA . ILE A 1 269 ? 7.247 7.120 5.234 1.00 13.48 269 ILE A CA 1
ATOM 2279 C C . ILE A 1 269 ? 6.066 6.773 4.380 1.00 14.29 269 ILE A C 1
ATOM 2280 O O . ILE A 1 269 ? 4.980 7.336 4.562 1.00 15.56 269 ILE A O 1
ATOM 2285 N N . ASP A 1 270 ? 6.244 5.821 3.452 1.00 14.12 270 ASP A N 1
ATOM 2286 C CA . ASP A 1 270 ? 5.146 5.436 2.544 1.00 16.70 270 ASP A CA 1
ATOM 2287 C C . ASP A 1 270 ? 3.957 4.983 3.343 1.00 17.44 270 ASP A C 1
ATOM 2288 O O . ASP A 1 270 ? 2.803 5.274 2.977 1.00 20.40 270 ASP A O 1
ATOM 2293 N N . ASN A 1 271 ? 4.176 4.174 4.383 1.00 15.82 271 ASN A N 1
ATOM 2294 C CA . ASN A 1 271 ? 3.067 3.657 5.121 1.00 16.14 271 ASN A CA 1
ATOM 2295 C C . ASN A 1 271 ? 2.465 4.598 6.139 1.00 15.83 271 ASN A C 1
ATOM 2296 O O . ASN A 1 271 ? 1.236 4.702 6.306 1.00 17.04 271 ASN A O 1
ATOM 2301 N N . VAL A 1 272 ? 3.320 5.319 6.878 1.00 15.25 272 VAL A N 1
ATOM 2302 C CA . VAL A 1 272 ? 2.825 6.255 7.898 1.00 14.51 272 VAL A CA 1
ATOM 2303 C C . VAL A 1 272 ? 1.950 7.344 7.269 1.00 15.66 272 VAL A C 1
ATOM 2304 O O .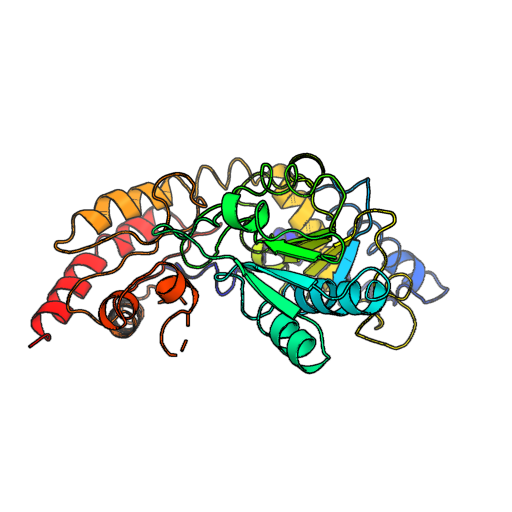 VAL A 1 272 ? 0.975 7.792 7.887 1.00 16.07 272 VAL A O 1
ATOM 2308 N N . LEU A 1 273 ? 2.336 7.785 6.084 1.00 14.47 273 LEU A N 1
ATOM 2309 C CA . LEU A 1 273 ? 1.645 8.894 5.443 1.00 16.91 273 LEU A CA 1
ATOM 2310 C C . LEU A 1 273 ? 0.296 8.477 4.860 1.00 16.76 273 LEU A C 1
ATOM 2311 O O . LEU A 1 273 ? -0.466 9.314 4.411 1.00 20.17 273 LEU A O 1
ATOM 2316 N N . LYS A 1 274 ? -0.027 7.181 4.968 1.00 17.23 274 LYS A N 1
ATOM 2317 C CA . LYS A 1 274 ? -1.368 6.704 4.669 1.00 19.95 274 LYS A CA 1
ATOM 2318 C C . LYS A 1 274 ? -2.341 7.060 5.821 1.00 17.34 274 LYS A C 1
ATOM 2319 O O . LYS A 1 274 ? -3.597 7.081 5.612 1.00 22.06 274 LYS A O 1
ATOM 2325 N N . ILE A 1 275 ? -1.836 7.289 7.005 1.00 18.26 275 ILE A N 1
ATOM 2326 C CA . ILE A 1 275 ? -2.682 7.702 8.111 1.00 17.27 275 ILE A CA 1
ATOM 2327 C C . ILE A 1 275 ? -3.312 9.053 7.843 1.00 18.10 275 ILE A C 1
ATOM 2328 O O . ILE A 1 275 ? -2.675 10.005 7.300 1.00 18.93 275 ILE A O 1
ATOM 2333 N N . GLU A 1 276 ? -4.608 9.195 8.162 1.00 18.71 276 GLU A N 1
ATOM 2334 C CA . GLU A 1 276 ? -5.276 10.413 7.843 1.00 20.76 276 GLU A CA 1
ATOM 2335 C C . GLU A 1 276 ? -4.630 11.570 8.582 1.00 19.30 276 GLU A C 1
ATOM 2336 O O . GLU A 1 276 ? -4.184 11.475 9.695 1.00 19.64 276 GLU A O 1
ATOM 2342 N N . GLU A 1 277 ? -4.595 12.697 7.885 1.00 18.88 277 GLU A N 1
ATOM 2343 C CA . GLU A 1 277 ? -4.127 13.933 8.478 1.00 17.47 277 GLU A CA 1
ATOM 2344 C C . GLU A 1 277 ? -2.742 13.762 9.178 1.00 15.66 277 GLU A C 1
ATOM 2345 O O . GLU A 1 277 ? -2.489 14.197 10.299 1.00 17.46 277 GLU A O 1
ATOM 2351 N N . SER A 1 278 ? -1.880 13.178 8.372 1.00 16.13 278 SER A N 1
ATOM 2352 C CA . SER A 1 278 ? -0.462 13.053 8.640 1.00 14.70 278 SER A CA 1
ATOM 2353 C C . SER A 1 278 ? 0.362 13.825 7.627 1.00 15.49 278 SER A C 1
ATOM 2354 O O . SER A 1 278 ? -0.053 13.966 6.456 1.00 16.47 278 SER A O 1
ATOM 2357 N N . TYR A 1 279 ? 1.486 14.364 8.052 1.00 15.82 279 TYR A N 1
ATOM 2358 C CA . TYR A 1 279 ? 2.277 15.322 7.206 1.00 14.06 279 TYR A CA 1
ATOM 2359 C C . TYR A 1 279 ? 3.762 15.149 7.545 1.00 15.00 279 TYR A C 1
ATOM 2360 O O . TYR A 1 279 ? 4.121 15.071 8.706 1.00 18.09 279 TYR A O 1
ATOM 2369 N N . LEU A 1 280 ? 4.569 15.012 6.521 1.00 14.27 280 LEU A N 1
ATOM 2370 C CA . LEU A 1 280 ? 5.998 14.891 6.682 1.00 14.00 280 LEU A CA 1
ATOM 2371 C C . LEU A 1 280 ? 6.602 16.254 6.931 1.00 14.10 280 LEU A C 1
ATOM 2372 O O . LEU A 1 280 ? 6.282 17.271 6.201 1.00 16.24 280 LEU A O 1
ATOM 2377 N N . ASN A 1 281 ? 7.466 16.356 7.926 1.00 13.95 281 ASN A N 1
ATOM 2378 C CA . ASN A 1 281 ? 8.244 17.552 8.183 1.00 13.42 281 ASN A CA 1
ATOM 2379 C C . ASN A 1 281 ? 9.633 17.390 7.524 1.00 14.43 281 ASN A C 1
ATOM 2380 O O . ASN A 1 281 ? 10.176 16.289 7.488 1.00 13.64 281 ASN A O 1
ATOM 2385 N N . GLY A 1 282 ? 10.186 18.471 6.995 1.00 14.42 282 GLY A N 1
ATOM 2386 C CA . GLY A 1 282 ? 11.436 18.370 6.247 1.00 13.34 282 GLY A CA 1
ATOM 2387 C C . GLY A 1 282 ? 11.284 18.011 4.808 1.00 14.31 282 GLY A C 1
ATOM 2388 O O . GLY A 1 282 ? 10.197 17.559 4.384 1.00 15.68 282 GLY A O 1
ATOM 2389 N N . HIS A 1 283 ? 12.335 18.139 4.036 1.00 14.17 283 HIS A N 1
ATOM 2390 C CA . HIS A 1 283 ? 12.207 17.902 2.597 1.00 13.89 283 HIS A CA 1
ATOM 2391 C C . HIS A 1 283 ? 11.949 16.396 2.348 1.00 13.35 283 HIS A C 1
ATOM 2392 O O . HIS A 1 283 ? 12.539 15.539 2.977 1.00 13.74 283 HIS A O 1
ATOM 2399 N N . PRO A 1 284 ? 11.083 16.087 1.341 1.00 13.86 284 PRO A N 1
ATOM 2400 C CA . PRO A 1 284 ? 10.761 14.679 1.111 1.00 14.31 284 PRO A CA 1
ATOM 2401 C C . PRO A 1 284 ? 11.850 13.918 0.404 1.00 15.84 284 PRO A C 1
ATOM 2402 O O . PRO A 1 284 ? 11.860 12.678 0.448 1.00 18.69 284 PRO A O 1
ATOM 2406 N N . GLU A 1 285 ? 12.738 14.639 -0.293 0.80 14.49 285 GLU A N 1
ATOM 2407 C CA . GLU A 1 285 ? 13.741 14.004 -1.121 0.80 13.77 285 GLU A CA 1
ATOM 2408 C C . GLU A 1 285 ? 15.179 14.324 -0.730 0.80 11.92 285 GLU A C 1
ATOM 2409 O O . GLU A 1 285 ? 16.011 13.446 -0.684 0.80 13.93 285 GLU A O 1
ATOM 2415 N N . LYS A 1 286 ? 15.478 15.611 -0.495 0.80 11.73 286 LYS A N 1
ATOM 2416 C CA . LYS A 1 286 ? 16.787 16.067 -0.123 0.80 11.99 286 LYS A CA 1
ATOM 2417 C C . LYS A 1 286 ? 16.856 15.936 1.385 0.80 10.02 286 LYS A C 1
ATOM 2418 O O . LYS A 1 286 ? 16.724 16.835 2.191 0.80 10.62 286 LYS A O 1
ATOM 2424 N N . ARG A 1 287 ? 16.997 14.685 1.766 1.00 12.91 287 ARG A N 1
ATOM 2425 C CA . ARG A 1 287 ? 16.706 14.213 3.153 1.00 12.38 287 ARG A CA 1
ATOM 2426 C C . ARG A 1 287 ? 17.658 13.101 3.541 1.00 11.01 287 ARG A C 1
ATOM 2427 O O . ARG A 1 287 ? 17.905 12.155 2.771 1.00 12.39 287 ARG A O 1
ATOM 2435 N N . LEU A 1 288 ? 18.143 13.166 4.760 1.00 11.01 288 LEU A N 1
ATOM 2436 C CA . LEU A 1 288 ? 18.963 12.105 5.304 1.00 11.02 288 LEU A CA 1
ATOM 2437 C C . LEU A 1 288 ? 18.250 10.739 5.220 1.00 10.61 288 LEU A C 1
ATOM 2438 O O . LEU A 1 288 ? 17.059 10.658 5.512 1.00 11.73 288 LEU A O 1
ATOM 2443 N N . PRO A 1 289 ? 18.994 9.717 4.920 1.00 9.88 289 PRO A N 1
ATOM 2444 C CA . PRO A 1 289 ? 18.427 8.375 4.847 1.00 10.86 289 PRO A CA 1
ATOM 2445 C C . PRO A 1 289 ? 17.871 7.812 6.131 1.00 11.71 289 PRO A C 1
ATOM 2446 O O . PRO A 1 289 ? 17.117 6.855 6.049 1.00 13.44 289 PRO A O 1
ATOM 2450 N N . ASN A 1 290 ? 18.279 8.320 7.294 1.00 11.00 290 ASN A N 1
ATOM 2451 C CA . ASN A 1 290 ? 17.849 7.768 8.546 1.00 11.62 290 ASN A CA 1
ATOM 2452 C C . ASN A 1 290 ? 16.703 8.530 9.198 1.00 11.42 290 ASN A C 1
ATOM 2453 O O . ASN A 1 290 ? 16.380 8.218 10.338 1.00 12.83 290 ASN A O 1
ATOM 2458 N N . ASN A 1 291 ? 16.046 9.505 8.546 1.00 10.85 291 ASN A N 1
ATOM 2459 C CA . ASN A 1 291 ? 15.137 10.378 9.234 1.00 10.36 291 ASN A CA 1
ATOM 2460 C C . ASN A 1 291 ? 13.699 10.300 8.788 1.00 9.95 291 ASN A C 1
ATOM 2461 O O . ASN A 1 291 ? 13.409 10.524 7.591 1.00 10.39 291 ASN A O 1
ATOM 2466 N N . VAL A 1 292 ? 12.785 10.102 9.742 1.00 10.53 292 VAL A N 1
ATOM 2467 C CA . VAL A 1 292 ? 11.337 10.207 9.474 1.00 10.27 292 VAL A CA 1
ATOM 2468 C C . VAL A 1 292 ? 10.780 11.124 10.575 1.00 11.32 292 VAL A C 1
ATOM 2469 O O . VAL A 1 292 ? 10.836 10.824 11.758 1.00 13.31 292 VAL A O 1
ATOM 2473 N N . ASN A 1 293 ? 10.283 12.289 10.149 1.00 10.71 293 ASN A N 1
ATOM 2474 C CA . ASN A 1 293 ? 9.689 13.271 11.081 1.00 11.72 293 ASN A CA 1
ATOM 2475 C C . ASN A 1 293 ? 8.298 13.597 10.546 1.00 11.53 293 ASN A C 1
ATOM 2476 O O . ASN A 1 293 ? 8.189 14.101 9.411 1.00 13.15 293 ASN A O 1
ATOM 2481 N N . VAL A 1 294 ? 7.269 13.178 11.276 1.00 11.64 294 VAL A N 1
ATOM 2482 C CA A VAL A 1 294 ? 5.897 13.278 10.778 0.50 12.20 294 VAL A CA 1
ATOM 2483 C CA B VAL A 1 294 ? 5.913 13.258 10.785 0.50 13.00 294 VAL A CA 1
ATOM 2484 C C . VAL A 1 294 ? 5.060 13.899 11.877 1.00 14.53 294 VAL A C 1
ATOM 2485 O O . VAL A 1 294 ? 5.248 13.637 13.063 1.00 16.34 294 VAL A O 1
ATOM 2492 N N . ARG A 1 295 ? 4.101 14.681 11.483 1.00 16.40 295 ARG A N 1
ATOM 2493 C CA . ARG A 1 295 ? 3.122 15.191 12.427 1.00 16.85 295 ARG A CA 1
ATOM 2494 C C . ARG A 1 295 ? 1.703 14.800 12.093 1.00 17.11 295 ARG A C 1
ATOM 2495 O O . ARG A 1 295 ? 1.406 14.507 10.942 1.00 16.69 295 ARG A O 1
ATOM 2503 N N . PHE A 1 296 ? 0.888 14.720 13.151 1.00 18.29 296 PHE A N 1
ATOM 2504 C CA . PHE A 1 296 ? -0.491 14.241 13.080 1.00 18.27 296 PHE A CA 1
ATOM 2505 C C . PHE A 1 296 ? -1.428 15.266 13.693 1.00 21.90 296 PHE A C 1
ATOM 2506 O O . PHE A 1 296 ? -1.211 15.740 14.778 1.00 20.11 296 PHE A O 1
ATOM 2514 N N . SER A 1 297 ? -2.447 15.641 12.934 1.00 22.13 297 SER A N 1
ATOM 2515 C CA . SER A 1 297 ? -3.397 16.570 13.464 1.00 22.01 297 SER A CA 1
ATOM 2516 C C . SER A 1 297 ? -4.095 16.043 14.714 1.00 22.98 297 SER A C 1
ATOM 2517 O O . SER A 1 297 ? -4.302 14.816 14.793 1.00 23.58 297 SER A O 1
ATOM 2520 N N . TYR A 1 298 ? -4.339 16.969 15.665 0.80 24.20 298 TYR A N 1
ATOM 2521 C CA . TYR A 1 298 ? -5.186 16.694 16.866 0.80 26.61 298 TYR A CA 1
ATOM 2522 C C . TYR A 1 298 ? -4.520 16.013 18.036 0.80 28.72 298 TYR A C 1
ATOM 2523 O O . TYR A 1 298 ? -5.113 16.006 19.108 0.80 29.50 298 TYR A O 1
ATOM 2532 N N . ILE A 1 299 ? -3.248 15.558 17.838 1.00 26.35 299 ILE A N 1
ATOM 2533 C CA . ILE A 1 299 ? -2.502 14.560 18.666 1.00 28.24 299 ILE A CA 1
ATOM 2534 C C . ILE A 1 299 ? -1.264 15.373 19.192 1.00 25.32 299 ILE A C 1
ATOM 2535 O O . ILE A 1 299 ? -0.759 16.272 18.552 1.00 26.81 299 ILE A O 1
ATOM 2540 N N A GLU A 1 300 ? -0.812 14.926 20.351 0.50 24.88 300 GLU A N 1
ATOM 2541 N N B GLU A 1 300 ? -0.810 15.116 20.405 0.50 24.64 300 GLU A N 1
ATOM 2542 C CA A GLU A 1 300 ? 0.401 15.355 21.025 0.50 25.06 300 GLU A CA 1
ATOM 2543 C CA B GLU A 1 300 ? 0.507 15.615 20.832 0.50 23.67 300 GLU A CA 1
ATOM 2544 C C A GLU A 1 300 ? 1.545 14.369 20.745 0.50 23.34 300 GLU A C 1
ATOM 2545 C C B GLU A 1 300 ? 1.522 14.475 20.725 0.50 22.92 300 GLU A C 1
ATOM 2546 O O A GLU A 1 300 ? 1.430 13.183 21.063 0.50 21.93 300 GLU A O 1
ATOM 2547 O O B GLU A 1 300 ? 1.298 13.336 21.117 0.50 22.18 300 GLU A O 1
ATOM 2558 N N . GLY A 1 301 ? 2.667 14.834 20.185 1.00 23.31 301 GLY A N 1
ATOM 2559 C CA . GLY A 1 301 ? 3.748 13.891 19.934 1.00 21.69 301 GLY A CA 1
ATOM 2560 C C . GLY A 1 301 ? 4.285 13.175 21.163 1.00 19.96 301 GLY A C 1
ATOM 2561 O O . GLY A 1 301 ? 4.567 11.977 21.119 1.00 18.87 301 GLY A O 1
ATOM 2562 N N . GLU A 1 302 ? 4.259 13.888 22.300 1.00 22.25 302 GLU A N 1
ATOM 2563 C CA . GLU A 1 302 ? 4.678 13.303 23.567 1.00 22.85 302 GLU A CA 1
ATOM 2564 C C . GLU A 1 302 ? 3.822 12.082 23.930 1.00 21.45 302 GLU A C 1
ATOM 2565 O O . GLU A 1 302 ? 4.322 11.038 24.381 1.00 22.89 302 GLU A O 1
ATOM 2567 N N . SER A 1 303 ? 2.517 12.154 23.589 1.00 21.73 303 SER A N 1
ATOM 2568 C CA . SER A 1 303 ? 1.656 10.992 23.822 1.00 23.17 303 SER A CA 1
ATOM 2569 C C . SER A 1 303 ? 1.890 9.816 22.900 1.00 19.80 303 SER A C 1
ATOM 2570 O O . SER A 1 303 ? 1.718 8.692 23.237 1.00 20.91 303 SER A O 1
ATOM 2573 N N . ILE A 1 304 ? 2.278 10.156 21.646 1.00 18.80 304 ILE A N 1
ATOM 2574 C CA . ILE A 1 304 ? 2.663 9.102 20.725 1.00 17.05 304 ILE A CA 1
ATOM 2575 C C . ILE A 1 304 ? 3.944 8.329 21.214 1.00 15.04 304 ILE A C 1
ATOM 2576 O O . ILE A 1 304 ? 4.020 7.097 21.253 1.00 16.92 304 ILE A O 1
ATOM 2581 N N . VAL A 1 305 ? 4.900 9.126 21.684 1.00 17.43 305 VAL A N 1
ATOM 2582 C CA . VAL A 1 305 ? 6.134 8.521 22.211 1.00 16.40 305 VAL A CA 1
ATOM 2583 C C . VAL A 1 305 ? 5.880 7.632 23.457 1.00 16.82 305 VAL A C 1
ATOM 2584 O O . VAL A 1 305 ? 6.401 6.538 23.549 1.00 16.74 305 VAL A O 1
ATOM 2588 N N . LEU A 1 306 ? 4.978 8.125 24.353 1.00 19.11 306 LEU A N 1
ATOM 2589 C CA . LEU A 1 306 ? 4.600 7.330 25.520 1.00 20.14 306 LEU A CA 1
ATOM 2590 C C . LEU A 1 306 ? 4.000 6.014 25.070 1.00 19.02 306 LEU A C 1
ATOM 2591 O O . LEU A 1 306 ? 4.319 4.925 25.531 1.00 19.74 306 LEU A O 1
ATOM 2596 N N . SER A 1 307 ? 3.013 6.137 24.140 1.00 18.31 307 SER A N 1
ATOM 2597 C CA . SER A 1 307 ? 2.276 4.976 23.719 1.00 18.45 307 SER A CA 1
ATOM 2598 C C . SER A 1 307 ? 3.187 3.987 23.019 1.00 17.32 307 SER A C 1
ATOM 2599 O O . SER A 1 307 ? 3.128 2.795 23.196 1.00 19.48 307 SER A O 1
ATOM 2602 N N . LEU A 1 308 ? 4.115 4.490 22.173 1.00 16.41 308 LEU A N 1
ATOM 2603 C CA . LEU A 1 308 ? 5.074 3.628 21.548 1.00 15.29 308 LEU A CA 1
ATOM 2604 C C . LEU A 1 308 ? 6.007 2.931 22.550 1.00 14.74 308 LEU A C 1
ATOM 2605 O O . LEU A 1 308 ? 6.301 1.718 22.408 1.00 17.11 308 LEU A O 1
ATOM 2610 N N . ASP A 1 309 ? 6.484 3.687 23.549 1.00 16.90 309 ASP A N 1
ATOM 2611 C CA A ASP A 1 309 ? 7.320 3.157 24.648 0.70 20.77 309 ASP A CA 1
ATOM 2612 C CA B ASP A 1 309 ? 7.362 2.993 24.477 0.30 18.28 309 ASP A CA 1
ATOM 2613 C C . ASP A 1 309 ? 6.622 1.992 25.313 1.00 20.22 309 ASP A C 1
ATOM 2614 O O . ASP A 1 309 ? 7.232 0.995 25.607 1.00 19.78 309 ASP A O 1
ATOM 2623 N N . MET A 1 310 ? 5.309 2.205 25.565 0.80 17.51 310 MET A N 1
ATOM 2624 C CA . MET A 1 310 ? 4.585 1.082 26.222 0.80 18.26 310 MET A CA 1
ATOM 2625 C C . MET A 1 310 ? 4.556 -0.184 25.393 0.80 18.94 310 MET A C 1
ATOM 2626 O O . MET A 1 310 ? 4.429 -1.270 25.936 0.80 23.41 310 MET A O 1
ATOM 2631 N N . ALA A 1 311 ? 4.621 -0.033 24.062 1.00 22.11 311 ALA A N 1
ATOM 2632 C CA . ALA A 1 311 ? 4.715 -1.152 23.149 1.00 20.66 311 ALA A CA 1
ATOM 2633 C C . ALA A 1 311 ? 6.124 -1.573 22.840 1.00 22.68 311 ALA A C 1
ATOM 2634 O O . ALA A 1 311 ? 6.360 -2.375 21.940 1.00 22.34 311 ALA A O 1
ATOM 2636 N N . GLY A 1 312 ? 7.104 -1.065 23.567 1.00 20.94 312 GLY A N 1
ATOM 2637 C CA . GLY A 1 312 ? 8.469 -1.516 23.300 1.00 20.21 312 GLY A CA 1
ATOM 2638 C C . GLY A 1 312 ? 9.149 -0.915 22.073 1.00 18.66 312 GLY A C 1
ATOM 2639 O O . GLY A 1 312 ? 10.087 -1.459 21.549 1.00 18.91 312 GLY A O 1
ATOM 2640 N N . ILE A 1 313 ? 8.729 0.309 21.738 1.00 15.80 313 ILE A N 1
ATOM 2641 C CA . ILE A 1 313 ? 9.299 1.066 20.617 1.00 15.27 313 ILE A CA 1
ATOM 2642 C C . ILE A 1 313 ? 9.734 2.405 21.135 1.00 13.16 313 ILE A C 1
ATOM 2643 O O . ILE A 1 313 ? 8.961 3.132 21.714 1.00 16.07 313 ILE A O 1
ATOM 2648 N N . GLN A 1 314 ? 10.999 2.723 20.858 1.00 13.08 314 GLN A N 1
ATOM 2649 C CA . GLN A 1 314 ? 11.618 3.951 21.315 1.00 11.82 314 GLN A CA 1
ATOM 2650 C C . GLN A 1 314 ? 11.733 4.973 20.225 1.00 12.41 314 GLN A C 1
ATOM 2651 O O . GLN A 1 314 ? 12.340 4.739 19.183 1.00 13.15 314 GLN A O 1
ATOM 2657 N N . ALA A 1 315 ? 11.162 6.131 20.475 1.00 12.48 315 ALA A N 1
ATOM 2658 C CA . ALA A 1 315 ? 11.148 7.224 19.491 1.00 13.07 315 ALA A CA 1
ATOM 2659 C C . ALA A 1 315 ? 11.263 8.548 20.225 1.00 12.62 315 ALA A C 1
ATOM 2660 O O . ALA A 1 315 ? 11.490 8.591 21.450 1.00 13.52 315 ALA A O 1
ATOM 2662 N N . SER A 1 316 ? 11.139 9.664 19.490 1.00 12.87 316 SER A N 1
ATOM 2663 C CA . SER A 1 316 ? 11.316 11.017 19.994 1.00 14.54 316 SER A CA 1
ATOM 2664 C C . SER A 1 316 ? 10.230 11.916 19.459 1.00 14.07 316 SER A C 1
ATOM 2665 O O . SER A 1 316 ? 9.489 11.575 18.574 1.00 13.61 316 SER A O 1
ATOM 2668 N N A THR A 1 317 ? 10.197 13.156 19.952 0.40 16.78 317 THR A N 1
ATOM 2669 N N B THR A 1 317 ? 10.178 13.097 20.071 0.60 18.24 317 THR A N 1
ATOM 2670 C CA A THR A 1 317 ? 9.443 14.236 19.280 0.40 18.36 317 THR A CA 1
ATOM 2671 C CA B THR A 1 317 ? 9.371 14.173 19.583 0.60 20.87 317 THR A CA 1
ATOM 2672 C C A THR A 1 317 ? 10.343 15.228 18.588 0.40 21.71 317 THR A C 1
ATOM 2673 C C B THR A 1 317 ? 10.329 15.323 19.122 0.60 29.74 317 THR A C 1
ATOM 2674 O O A THR A 1 317 ? 9.886 16.191 17.918 0.40 19.02 317 THR A O 1
ATOM 2675 O O B THR A 1 317 ? 9.823 16.471 18.987 0.60 30.85 317 THR A O 1
ATOM 2682 N N . GLY A 1 318 ? 11.624 15.057 18.785 0.80 23.86 318 GLY A N 1
ATOM 2683 C CA . GLY A 1 318 ? 12.620 16.115 18.366 0.80 25.88 318 GLY A CA 1
ATOM 2684 C C . GLY A 1 318 ? 13.923 16.093 19.176 0.80 31.13 318 GLY A C 1
ATOM 2685 O O . GLY A 1 318 ? 14.762 17.001 19.114 0.80 36.33 318 GLY A O 1
ATOM 2686 N N . GLN A 1 327 ? 8.735 24.823 25.476 1.00 51.20 327 GLN A N 1
ATOM 2687 C CA . GLN A 1 327 ? 8.890 25.455 24.144 1.00 38.76 327 GLN A CA 1
ATOM 2688 C C . GLN A 1 327 ? 8.942 24.382 23.032 1.00 39.56 327 GLN A C 1
ATOM 2689 O O . GLN A 1 327 ? 9.638 23.335 23.160 1.00 38.05 327 GLN A O 1
ATOM 2691 N N . PRO A 1 328 ? 8.223 24.641 21.921 1.00 32.76 328 PRO A N 1
ATOM 2692 C CA . PRO A 1 328 ? 8.329 23.645 20.848 1.00 31.47 328 PRO A CA 1
ATOM 2693 C C . PRO A 1 328 ? 9.681 23.797 20.119 1.00 31.48 328 PRO A C 1
ATOM 2694 O O . PRO A 1 328 ? 10.419 24.746 20.316 1.00 30.21 328 PRO A O 1
ATOM 2698 N N . SER A 1 329 ? 9.976 22.843 19.297 1.00 29.92 329 SER A N 1
ATOM 2699 C CA . SER A 1 329 ? 11.241 22.819 18.553 1.00 23.95 329 SER A CA 1
ATOM 2700 C C . SER A 1 329 ? 11.478 24.123 17.841 1.00 23.66 329 SER A C 1
ATOM 2701 O O . SER A 1 329 ? 10.658 24.550 17.047 1.00 23.69 329 SER A O 1
ATOM 2704 N N . HIS A 1 330 ? 12.663 24.711 18.043 1.00 21.75 330 HIS A N 1
ATOM 2705 C CA . HIS A 1 330 ? 13.042 25.857 17.287 1.00 21.19 330 HIS A CA 1
ATOM 2706 C C . HIS A 1 330 ? 13.198 25.576 15.803 1.00 19.49 330 HIS A C 1
ATOM 2707 O O . HIS A 1 330 ? 12.990 26.438 14.959 1.00 21.10 330 HIS A O 1
ATOM 2714 N N . VAL A 1 331 ? 13.518 24.314 15.439 1.00 20.24 331 VAL A N 1
ATOM 2715 C CA . VAL A 1 331 ? 13.624 23.989 14.044 1.00 18.09 331 VAL A CA 1
ATOM 2716 C C . VAL A 1 331 ? 12.255 24.032 13.376 1.00 20.91 331 VAL A C 1
ATOM 2717 O O . VAL A 1 331 ? 12.097 24.609 12.286 1.00 19.84 331 VAL A O 1
ATOM 2721 N N . LEU A 1 332 ? 11.279 23.390 14.028 1.00 21.87 332 LEU A N 1
ATOM 2722 C CA . LEU A 1 332 ? 9.920 23.419 13.520 1.00 22.70 332 LEU A CA 1
ATOM 2723 C C . LEU A 1 332 ? 9.341 24.814 13.439 1.00 21.62 332 LEU A C 1
ATOM 2724 O O . LEU A 1 332 ? 8.668 25.104 12.466 1.00 22.89 332 LEU A O 1
ATOM 2729 N N . MET A 1 333 ? 9.610 25.655 14.433 0.80 19.95 333 MET A N 1
ATOM 2730 C CA . MET A 1 333 ? 9.108 27.001 14.369 0.80 21.22 333 MET A CA 1
ATOM 2731 C C . MET A 1 333 ? 9.756 27.803 13.238 0.80 19.81 333 MET A C 1
ATOM 2732 O O . MET A 1 333 ? 9.113 28.592 12.564 0.80 21.69 333 MET A O 1
ATOM 2737 N N . ALA A 1 334 ? 11.055 27.572 13.003 1.00 22.91 334 ALA A N 1
ATOM 2738 C CA . ALA A 1 334 ? 11.746 28.257 11.924 1.00 21.89 334 ALA A CA 1
ATOM 2739 C C . ALA A 1 334 ? 11.139 27.919 10.552 1.00 19.98 334 ALA A C 1
ATOM 2740 O O . ALA A 1 334 ? 11.137 28.744 9.634 1.00 23.32 334 ALA A O 1
ATOM 2742 N N . CYS A 1 335 ? 10.628 26.673 10.419 0.80 18.20 335 CYS A N 1
ATOM 2743 C CA . CYS A 1 335 ? 9.994 26.273 9.199 0.80 18.49 335 CYS A CA 1
ATOM 2744 C C . CYS A 1 335 ? 8.591 26.822 9.057 0.80 20.53 335 CYS A C 1
ATOM 2745 O O . CYS A 1 335 ? 8.014 26.686 7.983 0.80 25.62 335 CYS A O 1
ATOM 2748 N N . GLY A 1 336 ? 8.057 27.475 10.083 0.80 19.21 336 GLY A N 1
ATOM 2749 C CA . GLY A 1 336 ? 6.757 28.177 9.908 0.80 19.70 336 GLY A CA 1
ATOM 2750 C C . GLY A 1 336 ? 5.597 27.400 10.400 0.80 24.31 336 GLY A C 1
ATOM 2751 O O . GLY A 1 336 ? 4.465 27.745 10.103 0.80 26.44 336 GLY A O 1
ATOM 2752 N N . LEU A 1 337 ? 5.857 26.332 11.100 1.00 23.70 337 LEU A N 1
ATOM 2753 C CA . LEU A 1 337 ? 4.759 25.577 11.753 1.00 27.99 337 LEU A CA 1
ATOM 2754 C C . LEU A 1 337 ? 4.141 26.376 12.860 1.00 30.14 337 LEU A C 1
ATOM 2755 O O . LEU A 1 337 ? 4.824 27.151 13.532 1.00 34.75 337 LEU A O 1
ATOM 2760 N N . LYS A 1 338 ? 2.831 26.136 13.078 1.00 34.18 338 LYS A N 1
ATOM 2761 C CA . LYS A 1 338 ? 2.136 26.659 14.274 1.00 36.31 338 LYS A CA 1
ATOM 2762 C C . LYS A 1 338 ? 2.507 25.833 15.506 1.00 38.24 338 LYS A C 1
ATOM 2763 O O . LYS A 1 338 ? 2.915 24.671 15.392 1.00 34.39 338 LYS A O 1
ATOM 2769 N N . HIS A 1 339 ? 2.365 26.416 16.684 1.00 37.43 339 HIS A N 1
ATOM 2770 C CA . HIS A 1 339 ? 2.618 25.731 17.970 1.00 32.60 339 HIS A CA 1
ATOM 2771 C C . HIS A 1 339 ? 1.954 24.319 18.021 1.00 37.6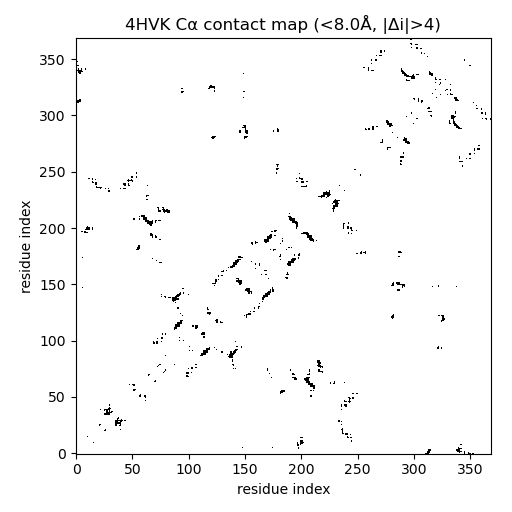6 339 HIS A C 1
ATOM 2772 O O . HIS A 1 339 ? 2.615 23.298 18.347 1.00 37.09 339 HIS A O 1
ATOM 2774 N N . GLU A 1 340 ? 0.677 24.249 17.600 1.00 39.53 340 GLU A N 1
ATOM 2775 C CA . GLU A 1 340 ? -0.120 23.021 17.685 1.00 38.20 340 GLU A CA 1
ATOM 2776 C C . GLU A 1 340 ? 0.352 21.997 16.649 1.00 38.45 340 GLU A C 1
ATOM 2777 O O . GLU A 1 340 ? 0.323 20.786 16.918 1.00 35.42 340 GLU A O 1
ATOM 2779 N N . GLU A 1 341 ? 0.872 22.459 15.504 1.00 33.16 341 GLU A N 1
ATOM 2780 C CA . GLU A 1 341 ? 1.455 21.529 14.515 1.00 30.99 341 GLU A CA 1
ATOM 2781 C C . GLU A 1 341 ? 2.781 20.983 15.001 1.00 30.48 341 GLU A C 1
ATOM 2782 O O . GLU A 1 341 ? 3.063 19.757 14.916 1.00 30.34 341 GLU A O 1
ATOM 2788 N N . ALA A 1 342 ? 3.591 21.907 15.508 1.00 29.17 342 ALA A N 1
ATOM 2789 C CA . ALA A 1 342 ? 4.889 21.536 16.000 1.00 31.45 342 ALA A CA 1
ATOM 2790 C C . ALA A 1 342 ? 4.742 20.510 17.158 1.00 33.59 342 ALA A C 1
ATOM 2791 O O . ALA A 1 342 ? 5.514 19.537 17.267 1.00 36.50 342 ALA A O 1
ATOM 2793 N N . HIS A 1 343 ? 3.673 20.674 17.955 1.00 30.01 343 HIS A N 1
ATOM 2794 C CA . HIS A 1 343 ? 3.421 19.823 19.110 1.00 27.26 343 HIS A CA 1
ATOM 2795 C C . HIS A 1 343 ? 2.972 18.367 18.705 1.00 26.91 343 HIS A C 1
ATOM 2796 O O . HIS A 1 343 ? 3.042 17.480 19.528 1.00 28.85 343 HIS A O 1
ATOM 2798 N N . GLY A 1 344 ? 2.507 18.151 17.446 1.00 26.90 344 GLY A N 1
ATOM 2799 C CA . GLY A 1 344 ? 2.060 16.800 17.069 1.00 24.19 344 GLY A CA 1
ATOM 2800 C C . GLY A 1 344 ? 3.072 15.920 16.382 1.00 22.85 344 GLY A C 1
ATOM 2801 O O . GLY A 1 344 ? 2.699 15.056 15.610 1.00 21.65 344 GLY A O 1
ATOM 2802 N N A THR A 1 345 ? 4.353 16.159 16.664 0.50 22.13 345 THR A N 1
ATOM 2803 N N B THR A 1 345 ? 4.353 16.118 16.662 0.50 22.91 345 THR A N 1
ATOM 2804 C CA A THR A 1 345 ? 5.450 15.598 15.881 0.50 18.36 345 THR A CA 1
ATOM 2805 C CA B THR A 1 345 ? 5.406 15.526 15.851 0.50 19.59 345 THR A CA 1
ATOM 2806 C C A THR A 1 345 ? 5.976 14.271 16.516 0.50 16.82 345 THR A C 1
ATOM 2807 C C B THR A 1 345 ? 6.067 14.350 16.478 0.50 17.53 345 THR A C 1
ATOM 2808 O O A THR A 1 345 ? 6.002 14.035 17.747 0.50 17.50 345 THR A O 1
ATOM 2809 O O B THR A 1 345 ? 6.459 14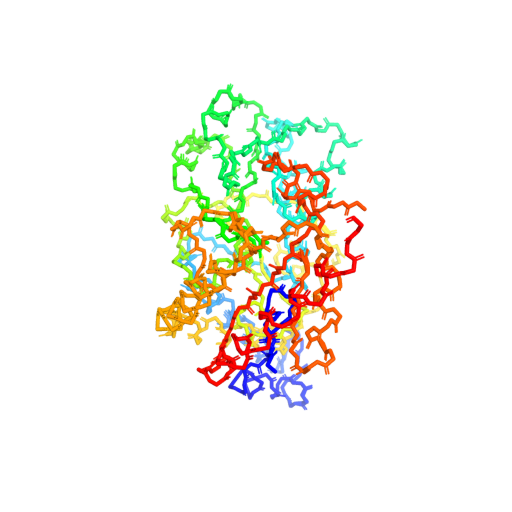.405 17.663 0.50 19.29 345 THR A O 1
ATOM 2816 N N . LEU A 1 346 ? 6.280 13.344 15.637 1.00 14.63 346 LEU A N 1
ATOM 2817 C CA . LEU A 1 346 ? 6.946 12.115 15.958 1.00 13.59 346 LEU A CA 1
ATOM 2818 C C . LEU A 1 346 ? 8.240 12.056 15.135 1.00 12.90 346 LEU A C 1
ATOM 2819 O O . LEU A 1 346 ? 8.190 12.194 13.890 1.00 14.03 346 LEU A O 1
ATOM 2824 N N . LEU A 1 347 ? 9.344 11.759 15.789 1.00 11.79 347 LEU A N 1
ATOM 2825 C CA . LEU A 1 347 ? 10.636 11.570 15.142 1.00 10.70 347 LEU A CA 1
ATOM 2826 C C . LEU A 1 347 ? 11.040 10.142 15.352 1.00 10.27 347 LEU A C 1
ATOM 2827 O O . LEU A 1 347 ? 11.219 9.650 16.466 1.00 13.69 347 LEU A O 1
ATOM 2832 N N . LEU A 1 348 ? 11.277 9.526 14.210 1.00 11.71 348 LEU A N 1
ATOM 2833 C CA . LEU A 1 348 ? 11.787 8.159 14.125 1.00 9.70 348 LEU A CA 1
ATOM 2834 C C . LEU A 1 348 ? 13.126 8.249 13.388 1.00 11.10 348 LEU A C 1
ATOM 2835 O O . LEU A 1 348 ? 13.145 8.645 12.216 1.00 12.56 348 LEU A O 1
ATOM 2840 N N . THR A 1 349 ? 14.222 7.846 14.033 1.00 10.69 349 THR A N 1
ATOM 2841 C CA . THR A 1 349 ? 15.518 7.884 13.390 1.00 11.28 349 THR A CA 1
ATOM 2842 C C . THR A 1 349 ? 16.157 6.495 13.463 1.00 11.46 349 THR A C 1
ATOM 2843 O O . THR A 1 349 ? 16.146 5.829 14.522 1.00 12.75 349 THR A O 1
ATOM 2847 N N . LEU A 1 350 ? 16.616 6.067 12.318 1.00 10.67 350 LEU A N 1
ATOM 2848 C CA . LEU A 1 350 ? 17.072 4.727 12.064 1.00 10.71 350 LEU A CA 1
ATOM 2849 C C . LEU A 1 350 ? 18.563 4.603 12.174 1.00 11.03 350 LEU A C 1
ATOM 2850 O O . LEU A 1 350 ? 19.320 5.590 12.136 1.00 11.80 350 LEU A O 1
ATOM 2859 N N . GLY A 1 351 ? 19.045 3.384 12.263 1.00 11.43 351 GLY A N 1
ATOM 2860 C CA . GLY A 1 351 ? 20.426 3.137 12.377 1.00 11.92 351 GLY A CA 1
ATOM 2861 C C . GLY A 1 351 ? 20.819 1.699 12.132 1.00 12.44 351 GLY A C 1
ATOM 2862 O O . GLY A 1 351 ? 20.013 0.878 11.701 1.00 13.92 351 GLY A O 1
ATOM 2863 N N . ARG A 1 352 ? 22.075 1.442 12.416 1.00 13.32 352 ARG A N 1
ATOM 2864 C CA . ARG A 1 352 ? 22.789 0.283 11.981 1.00 13.59 352 ARG A CA 1
ATOM 2865 C C . ARG A 1 352 ? 22.142 -1.017 12.328 1.00 13.47 352 ARG A C 1
ATOM 2866 O O . ARG A 1 352 ? 22.215 -1.966 11.509 1.00 16.80 352 ARG A O 1
ATOM 2874 N N . TYR A 1 353 ? 21.460 -1.097 13.479 1.00 14.26 353 TYR A N 1
ATOM 2875 C CA . TYR A 1 353 ? 20.869 -2.312 13.996 1.00 15.24 353 TYR A CA 1
ATOM 2876 C C . TYR A 1 353 ? 19.441 -2.498 13.731 1.00 14.99 353 TYR A C 1
ATOM 2877 O O . TYR A 1 353 ? 18.829 -3.517 14.095 1.00 18.16 353 TYR A O 1
ATOM 2886 N N . ASN A 1 354 ? 18.796 -1.534 13.093 1.00 14.29 354 ASN A N 1
ATOM 2887 C CA . ASN A 1 354 ? 17.382 -1.712 12.742 1.00 14.22 354 ASN A CA 1
ATOM 2888 C C . ASN A 1 354 ? 17.265 -2.820 11.715 1.00 15.90 354 ASN A C 1
ATOM 2889 O O . ASN A 1 354 ? 18.084 -2.979 10.794 1.00 16.23 354 ASN A O 1
ATOM 2894 N N . THR A 1 355 ? 16.171 -3.528 11.826 1.00 16.72 355 THR A N 1
ATOM 2895 C CA . THR A 1 355 ? 15.814 -4.604 10.910 1.00 17.32 355 THR A CA 1
ATOM 2896 C C . THR A 1 355 ? 14.461 -4.346 10.240 1.00 16.30 355 THR A C 1
ATOM 2897 O O . THR A 1 355 ? 13.642 -3.553 10.686 1.00 16.55 355 THR A O 1
ATOM 2901 N N . ASP A 1 356 ? 14.179 -5.168 9.215 1.00 16.99 356 ASP A N 1
ATOM 2902 C CA . ASP A 1 356 ? 12.860 -5.192 8.679 1.00 16.45 356 ASP A CA 1
ATOM 2903 C C . ASP A 1 356 ? 11.728 -5.531 9.671 1.00 15.90 356 ASP A C 1
ATOM 2904 O O . ASP A 1 356 ? 10.651 -4.972 9.617 1.00 16.26 356 ASP A O 1
ATOM 2909 N N . GLU A 1 357 ? 12.057 -6.382 10.635 0.70 12.25 357 GLU A N 1
ATOM 2910 C CA . GLU A 1 357 ? 11.154 -6.732 11.669 0.70 13.93 357 GLU A CA 1
ATOM 2911 C C . GLU A 1 357 ? 10.788 -5.546 12.579 0.70 13.93 357 GLU A C 1
ATOM 2912 O O . GLU A 1 357 ? 9.668 -5.406 12.992 0.70 12.65 357 GLU A O 1
ATOM 2918 N N . ASP A 1 358 ? 11.769 -4.699 12.876 1.00 16.53 358 ASP A N 1
ATOM 2919 C CA . ASP A 1 358 ? 11.524 -3.499 13.666 1.00 16.20 358 ASP A CA 1
ATOM 2920 C C . ASP A 1 358 ? 10.536 -2.604 12.909 1.00 14.31 358 ASP A C 1
ATOM 2921 O O . ASP A 1 358 ? 9.578 -2.040 13.509 1.00 16.35 358 ASP A O 1
ATOM 2926 N N . VAL A 1 359 ? 10.762 -2.452 11.593 1.00 15.06 359 VAL A N 1
ATOM 2927 C CA . VAL A 1 359 ? 9.855 -1.618 10.814 1.00 15.07 359 VAL A CA 1
ATOM 2928 C C . VAL A 1 359 ? 8.431 -2.156 10.706 1.00 14.68 359 VAL A C 1
ATOM 2929 O O . VAL A 1 359 ? 7.463 -1.492 10.886 1.00 16.07 359 VAL A O 1
ATOM 2933 N N . ASP A 1 360 ? 8.387 -3.517 10.556 1.00 16.04 360 ASP A N 1
ATOM 2934 C CA . ASP A 1 360 ? 7.100 -4.203 10.544 1.00 16.57 360 ASP A CA 1
ATOM 2935 C C . ASP A 1 360 ? 6.339 -3.845 11.842 1.00 15.99 360 ASP A C 1
ATOM 2936 O O . ASP A 1 360 ? 5.141 -3.480 11.873 1.00 16.44 360 ASP A O 1
ATOM 2941 N N . ARG A 1 361 ? 7.039 -4.010 12.965 1.00 16.15 361 ARG A N 1
ATOM 2942 C CA . ARG A 1 361 ? 6.444 -3.757 14.273 1.00 17.35 361 ARG A CA 1
ATOM 2943 C C . ARG A 1 361 ? 5.928 -2.336 14.389 1.00 15.27 361 ARG A C 1
ATOM 2944 O O . ARG A 1 361 ? 4.815 -2.099 14.863 1.00 15.76 361 ARG A O 1
ATOM 2952 N N . LEU A 1 362 ? 6.782 -1.374 14.048 1.00 14.71 362 LEU A N 1
ATOM 2953 C CA . LEU A 1 362 ? 6.317 0.016 14.059 1.00 16.32 362 LEU A CA 1
ATOM 2954 C C . LEU A 1 362 ? 5.056 0.310 13.261 1.00 14.14 362 LEU A C 1
ATOM 2955 O O . LEU A 1 362 ? 4.172 0.927 13.727 1.00 15.38 362 LEU A O 1
ATOM 2960 N N . LEU A 1 363 ? 5.045 -0.256 12.048 1.00 16.18 363 LEU A N 1
ATOM 2961 C CA . LEU A 1 363 ? 3.940 -0.045 11.142 1.00 15.59 363 LEU A CA 1
ATOM 2962 C C . LEU A 1 363 ? 2.663 -0.734 11.545 1.00 16.96 363 LEU A C 1
ATOM 2963 O O . LEU A 1 363 ? 1.599 -0.282 11.199 1.00 18.28 363 LEU A O 1
ATOM 2968 N N . GLU A 1 364 ? 2.806 -1.842 12.301 1.00 17.45 364 GLU A N 1
ATOM 2969 C CA A GLU A 1 364 ? 1.617 -2.497 12.860 0.50 17.36 364 GLU A CA 1
ATOM 2970 C CA B GLU A 1 364 ? 1.633 -2.489 12.868 0.50 16.23 364 GLU A CA 1
ATOM 2971 C C . GLU A 1 364 ? 1.090 -1.716 14.058 1.00 16.68 364 GLU A C 1
ATOM 2972 O O . GLU A 1 364 ? -0.102 -1.541 14.198 1.00 17.99 364 GLU A O 1
ATOM 2983 N N . VAL A 1 365 ? 1.989 -1.227 14.922 1.00 16.80 365 VAL A N 1
ATOM 2984 C CA . VAL A 1 365 ? 1.548 -0.612 16.156 1.00 18.22 365 VAL A CA 1
ATOM 2985 C C . VAL A 1 365 ? 1.031 0.843 15.949 1.00 16.75 365 VAL A C 1
ATOM 2986 O O . VAL A 1 365 ? 0.077 1.296 16.582 1.00 17.77 365 VAL A O 1
ATOM 2990 N N . LEU A 1 366 ? 1.750 1.614 15.114 1.00 17.23 366 LEU A N 1
ATOM 2991 C CA . LEU A 1 366 ? 1.476 3.075 15.049 1.00 16.71 366 LEU A CA 1
ATOM 2992 C C . LEU A 1 366 ? 0.060 3.502 14.694 1.00 16.85 366 LEU A C 1
ATOM 2993 O O . LEU A 1 366 ? -0.506 4.343 15.323 1.00 18.44 366 LEU A O 1
ATOM 2998 N N . PRO A 1 367 ? -0.601 2.812 13.702 1.00 20.80 367 PRO A N 1
ATOM 2999 C CA . PRO A 1 367 ? -1.953 3.292 13.325 1.00 20.08 367 PRO A CA 1
ATOM 3000 C C . PRO A 1 367 ? -2.954 3.214 14.469 1.00 19.27 367 PRO A C 1
ATOM 3001 O O . PRO A 1 367 ? -3.729 4.159 14.701 1.00 23.33 367 PRO A O 1
ATOM 3005 N N . GLY A 1 368 ? -2.865 2.135 15.282 1.00 22.62 368 GLY A N 1
ATOM 3006 C CA . GLY A 1 368 ? -3.700 2.039 16.492 1.00 26.59 368 GLY A CA 1
ATOM 3007 C C . GLY A 1 368 ? -3.425 3.065 17.569 1.00 20.84 368 GLY A C 1
ATOM 3008 O O . GLY A 1 368 ? -4.321 3.601 18.253 1.00 24.30 368 GLY A O 1
ATOM 3009 N N . VAL A 1 369 ? -2.105 3.381 17.703 1.00 20.31 369 VAL A N 1
ATOM 3010 C CA . VAL A 1 369 ? -1.720 4.425 18.619 1.00 19.47 369 VAL A CA 1
ATOM 3011 C C . VAL A 1 369 ? -2.389 5.726 18.206 1.00 17.20 369 VAL A C 1
ATOM 3012 O O . VAL A 1 369 ? -2.908 6.470 19.039 1.00 20.05 369 VAL A O 1
ATOM 3016 N N . ILE A 1 370 ? -2.229 6.078 16.914 1.00 18.92 370 ILE A N 1
ATOM 3017 C CA . ILE A 1 370 ? -2.770 7.340 16.427 1.00 18.52 370 ILE A CA 1
ATOM 3018 C C . ILE A 1 370 ? -4.315 7.367 16.562 1.00 18.21 370 ILE A C 1
ATOM 3019 O O . ILE A 1 370 ? -4.865 8.340 17.028 1.00 22.17 370 ILE A O 1
ATOM 3024 N N . GLU A 1 371 ? -4.936 6.248 16.257 1.00 22.81 371 GLU A N 1
ATOM 3025 C CA . GLU A 1 371 ? -6.415 6.153 16.403 1.00 23.48 371 GLU A CA 1
ATOM 3026 C C . GLU A 1 371 ? -6.931 6.410 17.892 1.00 25.03 371 GLU A C 1
ATOM 3027 O O . GLU A 1 371 ? -7.851 7.246 18.116 1.00 27.74 371 GLU A O 1
ATOM 3030 N N . ARG A 1 372 ? -6.233 5.866 18.901 1.00 25.51 372 ARG A N 1
ATOM 3031 C CA . ARG A 1 372 ? -6.627 6.103 20.344 1.00 21.76 372 ARG A CA 1
ATOM 3032 C C . ARG A 1 372 ? -6.452 7.527 20.738 1.00 22.65 372 ARG A C 1
ATOM 3033 O O . ARG A 1 372 ? -7.297 8.124 21.389 1.00 26.68 372 ARG A O 1
ATOM 3041 N N . LEU A 1 373 ? -5.297 8.085 20.342 1.00 21.91 373 LEU A N 1
ATOM 3042 C CA . LEU A 1 373 ? -5.021 9.456 20.736 1.00 25.63 373 LEU A CA 1
ATOM 3043 C C . LEU A 1 373 ? -6.041 10.391 20.107 1.00 27.10 373 LEU A C 1
ATOM 3044 O O . LEU A 1 373 ? -6.465 11.396 20.722 1.00 28.60 373 LEU A O 1
ATOM 3053 N N . ARG A 1 374 ? -6.381 10.083 18.853 1.00 25.75 374 ARG A N 1
ATOM 3054 C CA . ARG A 1 374 ? -7.393 10.942 18.167 1.00 28.14 374 ARG A CA 1
ATOM 3055 C C . ARG A 1 374 ? -8.784 10.935 18.859 1.00 25.91 374 ARG A C 1
ATOM 3056 O O . ARG A 1 374 ? -9.439 11.984 19.070 1.00 32.06 374 ARG A O 1
ATOM 3064 N N . SER A 1 375 ? -9.159 9.730 19.207 1.00 26.91 375 SER A N 1
ATOM 3065 C CA . SER A 1 375 ? -10.343 9.534 20.025 1.00 24.72 375 SER A CA 1
ATOM 3066 C C . SER A 1 375 ? -10.400 10.383 21.284 1.00 25.68 375 SER A C 1
ATOM 3067 O O . SER A 1 375 ? -11.501 10.674 21.768 1.00 31.08 375 SER A O 1
ATOM 3070 N N . MET A 1 376 ? -9.263 10.746 21.854 1.00 30.36 376 MET A N 1
ATOM 3071 C CA . MET A 1 376 ? -9.192 11.539 23.083 1.00 31.46 376 MET A CA 1
ATOM 3072 C C . MET A 1 376 ? -9.298 13.035 22.809 1.00 40.42 376 MET A C 1
ATOM 3073 O O . MET A 1 376 ? -9.391 13.836 23.791 1.00 39.71 376 MET A O 1
ATOM 3078 N N . SER A 1 377 ? -9.293 13.437 21.535 1.00 34.50 377 SER A N 1
ATOM 3079 C CA . SER A 1 377 ? -9.154 14.861 21.256 1.00 39.07 377 SER A CA 1
ATOM 3080 C C . SER A 1 377 ? -10.547 15.428 21.189 1.00 45.45 377 SER A C 1
ATOM 3081 O O . SER A 1 377 ? -11.438 14.810 20.525 1.00 47.56 377 SER A O 1
ATOM 3084 N N . PRO A 1 378 ? -10.758 16.588 21.877 0.80 45.80 378 PRO A N 1
ATOM 3085 C CA . PRO A 1 378 ? -12.075 17.208 21.933 0.80 53.87 378 PRO A CA 1
ATOM 3086 C C . PRO A 1 378 ? -12.442 17.769 20.567 0.80 47.18 378 PRO A C 1
ATOM 3087 O O . PRO A 1 378 ? -12.900 16.987 19.739 0.80 50.97 378 PRO A O 1
#

Foldseek 3Di:
DEFALLVFFAAPPVLLVQQPCCPPPLVDFCVDDDDSNVVLVVLLVLLFVLLCVLQQQPQWGKFKFQFLLQLLLQQLAFQQVVCCVQAQEEEEELQDDCSNVVSLVVSVVVPGHYHYFFDALQLETDLVCVLVPDDSRYAEYEDEQAHQLQFAGYPLLSNCVSCVVSYAYEYECCRPRLQHRRHCVNSVHQKYWFGQRSLSADRRMTIIIGGPPRGTHAPDQDDCPPVNRHDDGDPSSRSSSSSVSSNVSSVPSVVFNVVLQVLQVLLVVLVVVQPQKDRHHDPPNGTSFKTKMFHPQFFQVQLQVQQVVVVYHWDLSVFRSSNVSSPDDPRRSRRMTIGGDDDPDDPVNSVSCSVRRNVSSVVRNVVGD

CATH classification: 3.90.1150.10 (+1 more: 3.40.640.10)

Sequence (369 aa):
AYFDYTTSSAKPVDERILEAMLPYMMTTEESFGNPSSVVHSYGFKAREEAVQQEEAREEKKVAKKLVNGGGGTTVVFTSGATEEANNLAIIGYAMRNARRKGKHILVSAVEHMSVIINPAKFLQKQGFEVEYIPVGKYGEEVDVSFIDQQKLRDDTILVSVQHANNEIGTTIIQPVEEEISSEVLLAAGGKAALHIDATASVGQQIEVDVEKIGADMLTISSNDIYGPKGVGALWIRKEAKLQPVVILGGGQENGLRRSGSENVPSIVGFGKAAEITAMEWREEAEERLLRRRLRDRIIDNVLKIEESYLNGHPEKRLPNNVNVVRFSYIEEGESIVLSLDDMAGIQASTTGQPSHVLMACGLKHEEAHGTTLLLTLGRYNTDEDVDRLLEEVLPGVIERLRSMSP

Secondary structure (DSSP, 8-state):
-B-BTTT--PPPHHHHHHHHHHHHTS---TT-SSHHHHHHHHHHHHHHHHHHHHTT-TTEEEEEESSHHHHHHIIIIIHHHHHGGG--EEEEETT--HHHHHHHHHHHHTT-EEEEEPB-TTS-B-HHHHHHH--TTEEEEE--SB-TTT-BBP-HHHHHHHHSSSSEEEEE-TTTBTTB---HHHHT-SEEEEESGGGTS-TT-EEEEEETT-----SS-SS-TGGGTS-S---HHHHHHHHHHHHHHHHHHHHHHHHHHHHHHHHHHHHTTSTTEEE-S-SSSB-TTEEEEEETT--HHHHHHHHHHTT-B-B-----HHHHHTT--HHHHHTEEEEE--TT--HHHHHHHHHHHHHHHHHHHHT--

InterPro domains:
  IPR000192 Aminotransferase class V domain [PF00266] (3-362)
  IPR010240 Cysteine desulfurase IscS [MF_00331] (1-382)
  IPR015421 Pyridoxal phosphate-dependent transferase, major domain [G3DSA:3.40.640.10] (13-253)
  IPR015422 Pyridoxal phosphate-dependent transferase, small domain [G3DSA:3.90.1150.10] (3-362)
  IPR015424 Pyridoxal phosphate-dependent transferase [SSF53383] (2-372)
  IPR016454 Cysteine desulfurase [PIRSF005572] (1-374)

Nearest PDB structures (foldseek):
  4hvk-assembly1_A-2  TM=1.003E+00  e=1.280E-80  Archaeoglobus fulgidus DSM 4304
  4r5f-assembly1_A-2  TM=1.002E+00  e=2.482E-77  Archaeoglobus fulgidus DSM 4304
  4eb7-assembly1_A  TM=9.928E-01  e=2.589E-73  Archaeoglobus fulgidus DSM 4304
  4eb7-assembly1_B  TM=9.939E-01  e=3.362E-71  Archaeoglobus fulgidus DSM 4304
  5zsp-assembly1_B  TM=9.382E-01  e=6.605E-41  Hydrogenimonas thermophila